Protein AF-A0A7Y7Z0Y3-F1 (afdb_monomer_lite)

Secondary structure (DSSP, 8-state):
-HHHHHHHHHHHHHHS---HHHHHHHHHHHHSHHHHHHHHHHHSS-HHHHHHHHHHHHHHHTT-SEE-TT--BGGGTB-HHHHHHHHHHHEEEHHHHHHHHHHH---STTGGG---GGGT--EEESSSSSTT-EE-S-HHHHHHHHTGGGHHHHTTSTTHHHHHHHHHHHHHHHHHHHH--S--SEEEE---EEETTEEE---SEEEE-SSEEEEEEEE-----HHHHT-S-HHHHHHHHHHHHHHHHHHHHHHHHHHTT-SSS--TT-EEEEEEEESS------HHHHHHHHHHHHHHHHHTT--TTHHHHS--EEEEHHHHHHHHHHHHHH-HHHHHHHHHHSS--SS-HHHHHHHH-HHHHHH--S-TTHHHHHTTSS---TT-S-----

Radius of gyration: 22.55 Å; chains: 1; bounding box: 62×58×58 Å

Structure (mmCIF, N/CA/C/O backbone):
data_AF-A0A7Y7Z0Y3-F1
#
_entry.id   AF-A0A7Y7Z0Y3-F1
#
loop_
_atom_site.group_PDB
_atom_site.id
_atom_site.type_symbol
_atom_site.label_atom_id
_atom_site.label_alt_id
_atom_site.label_comp_id
_atom_site.label_asym_id
_atom_site.label_entity_id
_atom_site.label_seq_id
_atom_site.pdbx_PDB_ins_code
_atom_site.Cartn_x
_atom_site.Cartn_y
_atom_site.Cartn_z
_atom_site.occupancy
_atom_site.B_iso_or_equiv
_atom_site.auth_seq_id
_atom_site.auth_comp_id
_atom_site.auth_asym_id
_atom_site.auth_atom_id
_atom_site.pdbx_PDB_model_num
ATOM 1 N N . MET A 1 1 ? 10.101 25.264 8.191 1.00 49.19 1 MET A N 1
ATOM 2 C CA . MET A 1 1 ? 9.649 23.889 8.498 1.00 49.19 1 MET A CA 1
ATOM 3 C C . MET A 1 1 ? 9.077 23.193 7.267 1.00 49.19 1 MET A C 1
ATOM 5 O O . MET A 1 1 ? 9.649 22.177 6.910 1.00 49.19 1 MET A O 1
ATOM 9 N N . ARG A 1 2 ? 8.112 23.772 6.531 1.00 53.84 2 ARG A N 1
ATOM 10 C CA . ARG A 1 2 ? 7.613 23.221 5.246 1.00 53.84 2 ARG A CA 1
ATOM 11 C C . ARG A 1 2 ? 8.692 22.740 4.263 1.00 53.84 2 ARG A C 1
ATOM 13 O O . ARG A 1 2 ? 8.633 21.600 3.818 1.00 53.84 2 ARG A O 1
ATOM 20 N N . GLU A 1 3 ? 9.710 23.557 3.980 1.00 58.25 3 GLU A N 1
ATOM 21 C CA . GLU A 1 3 ? 10.810 23.158 3.078 1.00 58.25 3 GLU A CA 1
ATOM 22 C C . GLU A 1 3 ? 11.651 21.990 3.623 1.00 58.25 3 GLU A C 1
ATOM 24 O O . GLU A 1 3 ? 12.119 21.160 2.853 1.00 58.25 3 GLU A O 1
ATOM 29 N N . MET A 1 4 ? 11.779 21.848 4.947 1.00 57.38 4 MET A N 1
ATOM 30 C CA . MET A 1 4 ? 12.458 20.695 5.555 1.00 57.38 4 MET A CA 1
ATOM 31 C C . MET A 1 4 ? 11.646 19.410 5.375 1.00 57.38 4 MET A C 1
ATOM 33 O O . MET A 1 4 ? 12.225 18.384 5.031 1.00 57.38 4 MET A O 1
ATOM 37 N N . SER A 1 5 ? 10.319 19.460 5.537 1.00 59.44 5 SER A N 1
ATOM 38 C CA . SER A 1 5 ? 9.431 18.314 5.277 1.00 59.44 5 SER A CA 1
ATOM 39 C C . SER A 1 5 ? 9.454 17.899 3.800 1.00 59.44 5 SER A C 1
ATOM 41 O O . SER A 1 5 ? 9.433 16.708 3.487 1.00 59.44 5 SER A O 1
ATOM 43 N N . ARG A 1 6 ? 9.574 18.865 2.878 1.00 61.16 6 ARG A N 1
ATOM 44 C CA . ARG A 1 6 ? 9.709 18.624 1.429 1.00 61.16 6 ARG A CA 1
ATOM 45 C C . ARG A 1 6 ? 11.063 18.024 1.055 1.00 61.16 6 ARG A C 1
ATOM 47 O O . ARG A 1 6 ? 11.107 16.990 0.394 1.00 61.16 6 ARG A O 1
ATOM 54 N N . ILE A 1 7 ? 12.164 18.608 1.532 1.00 62.16 7 ILE A N 1
ATOM 55 C CA . ILE A 1 7 ? 13.518 18.064 1.334 1.00 62.16 7 ILE A CA 1
ATOM 56 C C . ILE A 1 7 ? 13.618 16.667 1.947 1.00 62.16 7 ILE A C 1
ATOM 58 O O . ILE A 1 7 ? 14.189 15.768 1.335 1.00 62.16 7 ILE A O 1
ATOM 62 N N . TYR A 1 8 ? 13.021 16.441 3.118 1.00 60.81 8 TYR A N 1
ATOM 63 C CA . TYR A 1 8 ? 12.932 15.108 3.703 1.00 60.81 8 TYR A CA 1
ATOM 64 C C . TYR A 1 8 ? 12.104 14.158 2.828 1.00 60.81 8 TYR A C 1
ATOM 66 O O . TYR A 1 8 ? 12.523 13.029 2.617 1.00 60.81 8 TYR A O 1
ATOM 74 N N . SER A 1 9 ? 10.990 14.595 2.236 1.00 58.50 9 SER A N 1
ATOM 75 C CA . SER A 1 9 ? 10.203 13.785 1.284 1.00 58.50 9 SER A CA 1
ATOM 76 C C . SER A 1 9 ? 10.975 13.445 0.001 1.00 58.50 9 SER A C 1
ATOM 78 O O . SER A 1 9 ? 10.805 12.372 -0.573 1.00 58.50 9 SER A O 1
ATOM 80 N N . GLN A 1 10 ? 11.869 14.329 -0.450 1.00 58.81 10 GLN A N 1
ATOM 81 C CA . GLN A 1 10 ? 12.800 14.030 -1.540 1.00 58.81 10 GLN A CA 1
ATOM 82 C C . GLN A 1 10 ? 13.855 13.027 -1.091 1.00 58.81 10 GLN A C 1
ATOM 84 O O . GLN A 1 10 ? 14.024 11.996 -1.732 1.00 58.81 10 GLN A O 1
ATOM 89 N N . GLN A 1 11 ? 14.538 13.295 0.021 1.00 56.16 11 GLN A N 1
ATOM 90 C CA . GLN A 1 11 ? 15.651 12.481 0.504 1.00 56.16 11 GLN A CA 1
ATOM 91 C C . GLN A 1 11 ? 15.227 11.124 1.066 1.00 56.16 11 GLN A C 1
ATOM 93 O O . GLN A 1 11 ? 15.997 10.179 0.953 1.00 56.16 11 GLN A O 1
ATOM 98 N N . SER A 1 12 ? 14.033 11.002 1.647 1.00 55.00 12 SER A N 1
ATOM 99 C CA . SER A 1 12 ? 13.499 9.749 2.198 1.00 55.00 12 SER A CA 1
ATOM 100 C C . SER A 1 12 ? 13.451 8.671 1.127 1.00 55.00 12 SER A C 1
ATOM 102 O O . SER A 1 12 ? 13.980 7.601 1.374 1.00 55.00 12 SER A O 1
ATOM 104 N N . THR A 1 13 ? 13.013 8.995 -0.096 1.00 55.34 13 THR A N 1
ATOM 105 C CA . THR A 1 13 ? 13.029 8.052 -1.235 1.00 55.34 13 THR A CA 1
ATOM 106 C C . THR A 1 13 ? 14.420 7.533 -1.627 1.00 55.34 13 THR A C 1
ATOM 108 O O . THR A 1 13 ? 14.521 6.525 -2.329 1.00 55.34 13 THR A O 1
ATOM 111 N N . TRP A 1 14 ? 15.490 8.214 -1.195 1.00 51.91 14 TRP A N 1
ATOM 112 C CA . TRP A 1 14 ? 16.884 7.787 -1.370 1.00 51.91 14 TRP A CA 1
ATOM 113 C C . TRP A 1 14 ? 17.486 7.167 -0.097 1.00 51.91 14 TRP A C 1
ATOM 115 O O . TRP A 1 14 ? 18.466 6.433 -0.200 1.00 51.91 14 TRP A O 1
ATOM 125 N N . LYS A 1 15 ? 16.938 7.479 1.090 1.00 43.59 15 LYS A N 1
ATOM 126 C CA . LYS A 1 15 ? 17.397 7.008 2.412 1.00 43.59 15 LYS A CA 1
ATOM 127 C C . LYS A 1 15 ? 16.749 5.696 2.838 1.00 43.59 15 LYS A C 1
ATOM 129 O O . LYS A 1 15 ? 17.417 4.903 3.496 1.00 43.59 15 LYS A O 1
ATOM 134 N N . THR A 1 16 ? 15.498 5.448 2.454 1.00 47.53 16 THR A N 1
ATOM 135 C CA . THR A 1 16 ? 14.947 4.094 2.413 1.00 47.53 16 THR A CA 1
ATOM 136 C C . THR A 1 16 ? 15.649 3.403 1.257 1.00 47.53 16 THR A C 1
ATOM 138 O O . THR A 1 16 ? 15.208 3.419 0.107 1.00 47.53 16 THR A O 1
ATOM 141 N N . GLY A 1 17 ? 16.858 2.899 1.530 1.00 44.84 17 GLY A N 1
ATOM 142 C CA . GLY A 1 17 ? 17.524 1.981 0.620 1.00 44.84 17 GLY A CA 1
ATOM 143 C C . GLY A 1 17 ? 16.473 0.968 0.199 1.00 44.84 17 GLY A C 1
ATOM 144 O O . GLY A 1 17 ? 15.817 0.415 1.071 1.00 44.84 17 GLY A O 1
ATOM 145 N N . LYS A 1 18 ? 16.238 0.853 -1.114 1.00 56.81 18 LYS A N 1
ATOM 146 C CA . LYS A 1 18 ? 15.233 -0.031 -1.719 1.00 56.81 18 LYS A CA 1
ATOM 147 C C . LYS A 1 18 ? 15.610 -1.455 -1.362 1.00 56.81 18 LYS A C 1
ATOM 149 O O . LYS A 1 18 ? 16.364 -2.120 -2.072 1.00 56.81 18 LYS A O 1
ATOM 154 N N . ASP A 1 19 ? 15.172 -1.809 -0.175 1.00 68.69 19 ASP A N 1
ATOM 155 C CA . ASP A 1 19 ? 15.497 -2.994 0.559 1.00 68.69 19 ASP A CA 1
ATOM 156 C C . ASP A 1 19 ? 14.808 -4.172 -0.107 1.00 68.69 19 ASP A C 1
ATOM 158 O O . ASP A 1 19 ? 13.862 -4.062 -0.896 1.00 68.69 19 ASP A O 1
ATOM 162 N N . LEU A 1 20 ? 15.341 -5.344 0.190 1.00 78.12 20 LEU A N 1
ATOM 163 C CA . LEU A 1 20 ? 14.738 -6.601 -0.208 1.00 78.12 20 LEU A CA 1
ATOM 164 C C . LEU A 1 20 ? 13.254 -6.645 0.212 1.00 78.12 20 LEU A C 1
ATOM 166 O O . LEU A 1 20 ? 12.432 -7.160 -0.539 1.00 78.12 20 LEU A O 1
ATOM 170 N N . GLN A 1 21 ? 12.894 -6.006 1.326 1.00 83.12 21 GLN A N 1
ATOM 171 C CA . GLN A 1 21 ? 11.520 -5.867 1.808 1.00 83.12 21 GLN A CA 1
ATOM 172 C C . GLN A 1 21 ? 10.599 -5.159 0.803 1.00 83.12 21 GLN A C 1
ATOM 174 O O . GLN A 1 21 ? 9.541 -5.692 0.484 1.00 83.12 21 GLN A O 1
ATOM 179 N N . THR A 1 22 ? 11.006 -4.037 0.205 1.00 84.69 22 THR A N 1
ATOM 180 C CA . THR A 1 22 ? 10.215 -3.350 -0.831 1.00 84.69 22 THR A CA 1
ATOM 181 C C . THR A 1 22 ? 9.994 -4.244 -2.054 1.00 84.69 22 THR A C 1
ATOM 183 O O . THR A 1 22 ? 8.881 -4.325 -2.582 1.00 84.69 22 THR A O 1
ATOM 186 N N . LEU A 1 23 ? 11.043 -4.934 -2.520 1.00 86.88 23 LEU A N 1
ATOM 187 C CA . LEU A 1 23 ? 10.929 -5.875 -3.641 1.00 86.88 23 LEU A CA 1
ATOM 188 C C . LEU A 1 23 ? 9.946 -7.000 -3.311 1.00 86.88 23 LEU A C 1
ATOM 190 O O . LEU A 1 23 ? 9.072 -7.312 -4.117 1.00 86.88 23 LEU A O 1
ATOM 194 N N . ALA A 1 24 ? 10.076 -7.572 -2.118 1.00 90.44 24 ALA A N 1
ATOM 195 C CA . ALA A 1 24 ? 9.259 -8.674 -1.645 1.00 90.44 24 ALA A CA 1
ATOM 196 C C . ALA A 1 24 ? 7.790 -8.262 -1.463 1.00 90.44 24 ALA A C 1
ATOM 198 O O . ALA A 1 24 ? 6.890 -8.970 -1.907 1.00 90.44 24 ALA A O 1
ATOM 199 N N . ARG A 1 25 ? 7.541 -7.066 -0.919 1.00 91.88 25 ARG A N 1
ATOM 200 C CA . ARG A 1 25 ? 6.206 -6.472 -0.788 1.00 91.88 25 ARG A CA 1
ATOM 201 C C . ARG A 1 25 ? 5.505 -6.379 -2.134 1.00 91.88 25 ARG A C 1
ATOM 203 O O . ARG A 1 25 ? 4.402 -6.892 -2.301 1.00 91.88 25 ARG A O 1
ATOM 210 N N . TYR A 1 26 ? 6.142 -5.741 -3.117 1.00 92.62 26 TYR A N 1
ATOM 211 C CA . TYR A 1 26 ? 5.532 -5.602 -4.440 1.00 92.62 26 TYR A CA 1
ATOM 212 C C . TYR A 1 26 ? 5.436 -6.938 -5.174 1.00 92.62 26 TYR A C 1
ATOM 214 O O . TYR A 1 26 ? 4.479 -7.136 -5.920 1.00 92.62 26 TYR A O 1
ATOM 222 N N . LEU A 1 27 ? 6.365 -7.867 -4.941 1.00 93.62 27 LEU A N 1
ATOM 223 C CA . LEU A 1 27 ? 6.234 -9.233 -5.432 1.00 93.62 27 LEU A CA 1
ATOM 224 C C . LEU A 1 27 ? 4.957 -9.887 -4.895 1.00 93.62 27 LEU A C 1
ATOM 226 O O . LEU A 1 27 ? 4.172 -10.384 -5.699 1.00 93.62 27 LEU A O 1
ATOM 230 N N . ARG A 1 28 ? 4.716 -9.836 -3.581 1.00 94.38 28 ARG A N 1
ATOM 231 C CA . ARG A 1 28 ? 3.522 -10.407 -2.944 1.00 94.38 28 ARG A CA 1
ATOM 232 C C . ARG A 1 28 ? 2.240 -9.732 -3.443 1.00 94.38 28 ARG A C 1
ATOM 234 O O . ARG A 1 28 ? 1.346 -10.423 -3.921 1.00 94.38 28 ARG A O 1
ATOM 241 N N . ILE A 1 29 ? 2.188 -8.395 -3.453 1.00 95.50 29 ILE A N 1
ATOM 242 C CA . ILE A 1 29 ? 1.022 -7.626 -3.935 1.00 95.50 29 ILE A CA 1
ATOM 243 C C . ILE A 1 29 ? 0.681 -7.992 -5.387 1.00 95.50 29 ILE A C 1
ATOM 245 O O . ILE A 1 29 ? -0.444 -8.387 -5.675 1.00 95.50 29 ILE A O 1
ATOM 249 N N . TYR A 1 30 ? 1.641 -7.913 -6.315 1.00 95.25 30 TYR A N 1
ATOM 250 C CA . TYR A 1 30 ? 1.395 -8.227 -7.731 1.00 95.25 30 TYR A CA 1
ATOM 251 C C . TYR A 1 30 ? 1.251 -9.727 -8.027 1.00 95.25 30 TYR A C 1
ATOM 253 O O . TYR A 1 30 ? 0.936 -10.094 -9.162 1.00 95.25 30 TYR A O 1
ATOM 261 N N . SER A 1 31 ? 1.489 -10.594 -7.040 1.00 94.75 31 SER A N 1
ATOM 262 C CA . SER A 1 31 ? 1.205 -12.028 -7.146 1.00 94.75 31 SER A CA 1
ATOM 263 C C . SER A 1 31 ? -0.245 -12.370 -6.805 1.00 94.75 31 SER A C 1
ATOM 265 O O . SER A 1 31 ? -0.671 -13.468 -7.154 1.00 94.75 31 SER A O 1
ATOM 267 N N . TYR A 1 32 ? -1.009 -11.448 -6.202 1.00 96.12 32 TYR A N 1
ATOM 268 C CA . TYR A 1 32 ? -2.442 -11.629 -5.952 1.00 96.12 32 TYR A CA 1
ATOM 269 C C . TYR A 1 32 ? -3.187 -11.949 -7.263 1.00 96.12 32 TYR A C 1
ATOM 271 O O . TYR A 1 32 ? -2.975 -11.227 -8.243 1.00 96.12 32 TYR A O 1
ATOM 279 N N . PRO A 1 33 ? -4.049 -12.985 -7.318 1.00 96.06 33 PRO A N 1
ATOM 280 C CA . PRO A 1 33 ? -4.466 -13.591 -8.587 1.00 96.06 33 PRO A CA 1
ATOM 281 C C . PRO A 1 33 ? -5.118 -12.601 -9.553 1.00 96.06 33 PRO A C 1
ATOM 283 O O . PRO A 1 33 ? -4.701 -12.488 -10.708 1.00 96.06 33 PRO A O 1
ATOM 286 N N . ASP A 1 34 ? -6.066 -11.803 -9.068 1.00 95.81 34 ASP A N 1
ATOM 287 C CA . ASP A 1 34 ? -6.787 -10.852 -9.916 1.00 95.81 34 ASP A CA 1
ATOM 288 C C . ASP A 1 34 ? -5.872 -9.743 -10.452 1.00 95.81 34 ASP A C 1
ATOM 290 O O . ASP A 1 34 ? -5.969 -9.331 -11.611 1.00 95.81 34 ASP A O 1
ATOM 294 N N . LEU A 1 35 ? -4.945 -9.256 -9.622 1.00 95.56 35 LEU A N 1
ATOM 295 C CA . LEU A 1 35 ? -3.995 -8.222 -10.026 1.00 95.56 35 LEU A CA 1
ATOM 296 C C . LEU A 1 35 ? -2.917 -8.790 -10.959 1.00 95.56 35 LEU A C 1
ATOM 298 O O . LEU A 1 35 ? -2.493 -8.122 -11.907 1.00 95.56 35 LEU A O 1
ATOM 302 N N . HIS A 1 36 ? -2.509 -10.035 -10.728 1.00 95.62 36 HIS A N 1
ATOM 303 C CA . HIS A 1 36 ? -1.598 -10.772 -11.585 1.00 95.62 36 HIS A CA 1
ATOM 304 C C . HIS A 1 36 ? -2.170 -10.931 -12.996 1.00 95.62 36 HIS A C 1
ATOM 306 O O . HIS A 1 36 ? -1.468 -10.684 -13.978 1.00 95.62 36 HIS A O 1
ATOM 312 N N . GLU A 1 37 ? -3.454 -11.272 -13.123 1.00 95.88 37 GLU A N 1
ATOM 313 C CA . GLU A 1 37 ? -4.115 -11.334 -14.425 1.00 95.88 37 GLU A CA 1
ATOM 314 C C . GLU A 1 37 ? -4.125 -9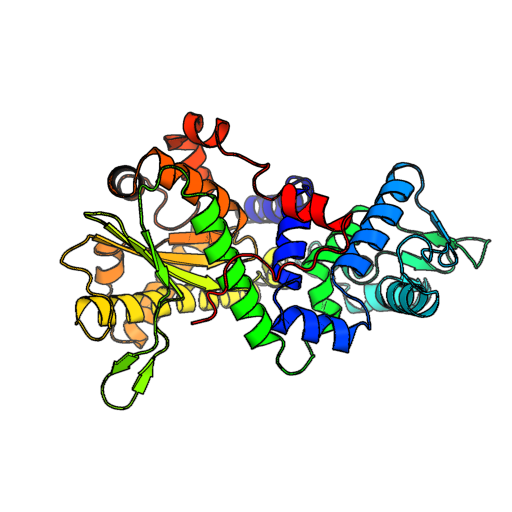.983 -15.142 1.00 95.88 37 GLU A C 1
ATOM 316 O O . GLU A 1 37 ? -3.906 -9.920 -16.355 1.00 95.88 37 GLU A O 1
ATOM 321 N N . VAL A 1 38 ? -4.383 -8.896 -14.409 1.00 95.50 38 VAL A N 1
ATOM 322 C CA . VAL A 1 38 ? -4.331 -7.532 -14.953 1.00 95.50 38 VAL A CA 1
ATOM 323 C C . VAL A 1 38 ? -2.929 -7.228 -15.490 1.00 95.50 38 VAL A C 1
ATOM 325 O O . VAL A 1 38 ? -2.796 -6.741 -16.617 1.00 95.50 38 VAL A O 1
ATOM 328 N N . LEU A 1 39 ? -1.882 -7.570 -14.733 1.00 94.88 39 LEU A N 1
ATOM 329 C CA . LEU A 1 39 ? -0.490 -7.390 -15.146 1.00 94.88 39 LEU A CA 1
ATOM 330 C C . LEU A 1 39 ? -0.142 -8.229 -16.384 1.00 94.88 39 LEU A C 1
ATOM 332 O O . LEU A 1 39 ? 0.437 -7.698 -17.336 1.00 94.88 39 LEU A O 1
ATOM 336 N N . LEU A 1 40 ? -0.529 -9.508 -16.409 1.00 94.62 40 LEU A N 1
ATOM 337 C CA . LEU A 1 40 ? -0.310 -10.402 -17.547 1.00 94.62 40 LEU A CA 1
ATOM 338 C C . LEU A 1 40 ? -0.986 -9.878 -18.814 1.00 94.62 40 LEU A C 1
ATOM 340 O O . LEU A 1 40 ? -0.349 -9.822 -19.864 1.00 94.62 40 LEU A O 1
ATOM 344 N N . LYS A 1 41 ? -2.250 -9.450 -18.720 1.00 94.44 41 LYS A N 1
ATOM 345 C CA . LYS A 1 41 ? -3.004 -8.888 -19.853 1.00 94.44 41 LYS A CA 1
ATOM 346 C C . LYS A 1 41 ? -2.336 -7.626 -20.406 1.00 94.44 41 LYS A C 1
ATOM 348 O O . LYS A 1 41 ? -2.317 -7.432 -21.617 1.00 94.44 41 LYS A O 1
ATOM 353 N N . ALA A 1 42 ? -1.776 -6.785 -19.536 1.00 93.31 42 ALA A N 1
ATOM 354 C CA . ALA A 1 42 ? -1.142 -5.528 -19.930 1.00 93.31 42 ALA A CA 1
ATOM 355 C C . ALA A 1 42 ? 0.253 -5.709 -20.545 1.00 93.31 42 ALA A C 1
ATOM 357 O O . ALA A 1 42 ? 0.636 -4.986 -21.463 1.00 93.31 42 ALA A O 1
ATOM 358 N N . THR A 1 43 ? 1.036 -6.649 -20.015 1.00 93.56 43 THR A N 1
ATOM 359 C CA . THR A 1 43 ? 2.483 -6.719 -20.280 1.00 93.56 43 THR A CA 1
ATOM 360 C C . THR A 1 43 ? 2.922 -7.987 -21.014 1.00 93.56 43 THR A C 1
ATOM 362 O O . THR A 1 43 ? 4.018 -8.019 -21.585 1.00 93.56 43 THR A O 1
ATOM 365 N N . GLY A 1 44 ? 2.089 -9.031 -21.002 1.00 93.25 44 GLY A N 1
ATOM 366 C CA . GLY A 1 44 ? 2.440 -10.386 -21.432 1.00 93.25 44 GLY A CA 1
ATOM 367 C C . GLY A 1 44 ? 3.408 -11.100 -20.483 1.00 93.25 44 GLY A C 1
ATOM 368 O O . GLY A 1 44 ? 4.012 -12.097 -20.869 1.00 93.25 44 GLY A O 1
ATOM 369 N N . MET A 1 45 ? 3.620 -10.575 -19.273 1.00 94.12 45 MET A N 1
ATOM 370 C CA . MET A 1 45 ? 4.646 -11.040 -18.341 1.00 94.12 45 MET A CA 1
ATOM 371 C C . MET A 1 45 ? 4.115 -11.087 -16.907 1.00 94.12 45 MET A C 1
ATOM 373 O O . MET A 1 45 ? 3.370 -10.210 -16.477 1.00 94.12 45 MET A O 1
ATOM 377 N N . SER A 1 46 ? 4.527 -12.107 -16.153 1.00 93.69 46 SER A N 1
ATOM 378 C CA . SER A 1 46 ? 4.252 -12.199 -14.720 1.00 93.69 46 SER A CA 1
ATOM 379 C C . SER A 1 46 ? 5.092 -11.186 -13.939 1.00 93.69 46 SER A C 1
ATOM 381 O O . SER A 1 46 ? 6.096 -10.662 -14.438 1.00 93.69 46 SER A O 1
ATOM 383 N N . ILE A 1 47 ? 4.740 -10.953 -12.674 1.00 93.25 47 ILE A N 1
ATOM 384 C CA . ILE A 1 47 ? 5.599 -10.197 -11.754 1.00 93.25 47 ILE A CA 1
ATOM 385 C C . ILE A 1 47 ? 6.976 -10.858 -11.589 1.00 93.25 47 ILE A C 1
ATOM 387 O O . ILE A 1 47 ? 7.986 -10.156 -11.605 1.00 93.25 47 ILE A O 1
ATOM 391 N N . LYS A 1 48 ? 7.042 -12.200 -11.540 1.00 91.62 48 LYS A N 1
ATOM 392 C CA . LYS A 1 48 ? 8.312 -12.942 -11.460 1.00 91.62 48 LYS A CA 1
ATOM 393 C C . LYS A 1 48 ? 9.226 -12.602 -12.642 1.00 91.62 48 LYS A C 1
ATOM 395 O O . LYS A 1 48 ? 10.395 -12.294 -12.427 1.00 91.62 48 LYS A O 1
ATOM 400 N N . HIS A 1 49 ? 8.700 -12.552 -13.872 1.00 93.19 49 HIS A N 1
ATOM 401 C CA . HIS A 1 49 ? 9.497 -12.171 -15.046 1.00 93.19 49 HIS A CA 1
ATOM 402 C C . HIS A 1 49 ? 10.052 -10.739 -14.938 1.00 93.19 49 HIS A C 1
ATOM 404 O O . HIS A 1 49 ? 11.227 -10.517 -15.232 1.00 93.19 49 HIS A O 1
ATOM 410 N N . HIS A 1 50 ? 9.239 -9.772 -14.493 1.00 93.81 50 HIS A N 1
ATOM 411 C CA . HIS A 1 50 ? 9.691 -8.385 -14.312 1.00 93.81 50 HIS A CA 1
ATOM 412 C C . HIS A 1 50 ? 10.781 -8.273 -13.241 1.00 93.81 50 HIS A C 1
ATOM 414 O O . HIS A 1 50 ? 11.801 -7.622 -13.473 1.00 93.81 50 HIS A O 1
ATOM 420 N N . MET A 1 51 ? 10.585 -8.932 -12.096 1.00 91.38 51 MET A N 1
ATOM 421 C CA . MET A 1 51 ? 11.536 -8.929 -10.985 1.00 91.38 51 MET A CA 1
ATOM 422 C C . MET A 1 51 ? 12.854 -9.608 -11.365 1.00 91.38 51 MET A C 1
ATOM 424 O O . MET A 1 51 ? 13.913 -9.040 -11.114 1.00 91.38 51 MET A O 1
ATOM 428 N N . LEU A 1 52 ? 12.815 -10.770 -12.030 1.00 91.06 52 LEU A N 1
ATOM 429 C CA . LEU A 1 52 ? 14.017 -11.491 -12.467 1.00 91.06 52 LEU A CA 1
ATOM 430 C C . LEU A 1 52 ? 14.841 -10.672 -13.465 1.00 91.06 52 LEU A C 1
ATOM 432 O O . LEU A 1 52 ? 16.039 -10.480 -13.253 1.00 91.06 52 LEU A O 1
ATOM 436 N N . MET A 1 53 ? 14.210 -10.139 -14.520 1.00 92.19 53 MET A N 1
ATOM 437 C CA . MET A 1 53 ? 14.912 -9.285 -15.485 1.00 92.19 53 MET A CA 1
ATOM 438 C C . MET A 1 53 ? 15.471 -8.037 -14.811 1.00 92.19 53 MET A C 1
ATOM 440 O O . MET A 1 53 ? 16.652 -7.728 -14.954 1.00 92.19 53 MET A O 1
ATOM 444 N N . GLY A 1 54 ? 14.635 -7.319 -14.063 1.00 91.44 54 GLY A N 1
ATOM 445 C CA . GLY A 1 54 ? 15.026 -6.068 -13.436 1.00 91.44 54 GLY A CA 1
ATOM 446 C C . GLY A 1 54 ? 16.135 -6.238 -12.401 1.00 91.44 54 GLY A C 1
ATOM 447 O O . GLY A 1 54 ? 17.070 -5.440 -12.393 1.00 91.44 54 GLY A O 1
ATOM 448 N N . ALA A 1 55 ? 16.091 -7.290 -11.580 1.00 87.50 55 ALA A N 1
ATOM 449 C CA . ALA A 1 55 ? 17.135 -7.593 -10.604 1.00 87.50 55 ALA A CA 1
ATOM 450 C C . ALA A 1 55 ? 18.451 -8.006 -11.281 1.00 87.50 55 ALA A C 1
ATOM 452 O O . ALA A 1 55 ? 19.505 -7.489 -10.916 1.00 87.50 55 ALA A O 1
ATOM 453 N N . ALA A 1 56 ? 18.404 -8.867 -12.304 1.00 89.62 56 ALA A N 1
ATOM 454 C CA . ALA A 1 56 ? 19.595 -9.276 -13.051 1.00 89.62 56 ALA A CA 1
ATOM 455 C C . ALA A 1 56 ? 20.264 -8.088 -13.764 1.00 89.62 56 ALA A C 1
ATOM 457 O O . ALA A 1 56 ? 21.484 -7.916 -13.694 1.00 89.62 56 ALA A O 1
ATOM 458 N N . ILE A 1 57 ? 19.465 -7.228 -14.403 1.00 93.50 57 ILE A N 1
ATOM 459 C CA . ILE A 1 57 ? 19.962 -6.012 -15.051 1.00 93.50 57 ILE A CA 1
ATOM 460 C C . ILE A 1 57 ? 20.508 -5.038 -14.002 1.00 93.50 57 ILE A C 1
ATOM 462 O O . ILE A 1 57 ? 21.602 -4.513 -14.182 1.00 93.50 57 ILE A O 1
ATOM 466 N N . THR A 1 58 ? 19.809 -4.828 -12.883 1.00 88.94 58 THR A N 1
ATOM 467 C CA . THR A 1 58 ? 20.296 -3.952 -11.804 1.00 88.94 58 THR A CA 1
ATOM 468 C C . THR A 1 58 ? 21.618 -4.455 -11.228 1.00 88.94 58 THR A C 1
ATOM 470 O O . THR A 1 58 ? 22.519 -3.653 -11.006 1.00 88.94 58 THR A O 1
ATOM 473 N N . GLY A 1 59 ? 21.775 -5.770 -11.048 1.00 87.94 59 GLY A N 1
ATOM 474 C CA . GLY A 1 59 ? 23.028 -6.380 -10.605 1.00 87.94 59 GLY A CA 1
ATOM 475 C C . GLY A 1 59 ? 24.192 -6.085 -11.554 1.00 87.94 59 GLY A C 1
ATOM 476 O O . GLY A 1 59 ? 25.271 -5.715 -11.099 1.00 87.94 59 GLY A O 1
ATOM 477 N N . HIS A 1 60 ? 23.964 -6.152 -12.872 1.00 91.19 60 HIS A N 1
ATOM 478 C CA . HIS A 1 60 ? 24.948 -5.686 -13.857 1.00 91.19 60 HIS A CA 1
ATOM 479 C C . HIS A 1 60 ? 25.229 -4.184 -13.713 1.00 91.19 60 HIS A C 1
ATOM 481 O O . HIS A 1 60 ? 26.383 -3.755 -13.782 1.00 91.19 60 HIS A O 1
ATOM 487 N N . LEU A 1 61 ? 24.180 -3.387 -13.482 1.00 90.69 61 LEU A N 1
ATOM 488 C CA . LEU A 1 61 ? 24.287 -1.935 -13.404 1.00 90.69 61 LEU A CA 1
ATOM 489 C C . LEU A 1 61 ? 25.060 -1.418 -12.173 1.00 90.69 61 LEU A C 1
ATOM 491 O O . LEU A 1 61 ? 25.414 -0.243 -12.112 1.00 90.69 61 LEU A O 1
ATOM 495 N N . LEU A 1 62 ? 25.363 -2.283 -11.199 1.00 85.25 62 LEU A N 1
ATOM 496 C CA . LEU A 1 62 ? 26.255 -1.942 -10.086 1.00 85.25 62 LEU A CA 1
ATOM 497 C C . LEU A 1 62 ? 27.717 -1.769 -10.534 1.00 85.25 62 LEU A C 1
ATOM 499 O O . LEU A 1 62 ? 28.470 -1.059 -9.874 1.00 85.25 62 LEU A O 1
ATOM 503 N N . GLY A 1 63 ? 28.119 -2.402 -11.643 1.00 86.69 63 GLY A N 1
ATOM 504 C CA . GLY A 1 63 ? 29.474 -2.307 -12.205 1.00 86.69 63 GLY A CA 1
ATOM 505 C C . GLY A 1 63 ? 29.560 -1.588 -13.556 1.00 86.69 63 GLY A C 1
ATOM 506 O O . GLY A 1 63 ? 30.655 -1.405 -14.082 1.00 86.69 63 GLY A O 1
ATOM 507 N N . SER A 1 64 ? 28.426 -1.200 -14.141 1.00 88.88 64 SER A N 1
ATOM 508 C CA . SER A 1 64 ? 28.321 -0.626 -15.487 1.00 88.88 64 SER A CA 1
ATOM 509 C C . SER A 1 64 ? 27.085 0.269 -15.584 1.00 88.88 64 SER A C 1
ATOM 511 O O . SER A 1 64 ? 26.086 0.006 -14.941 1.00 88.88 64 SER A O 1
ATOM 513 N N . TYR A 1 65 ? 27.090 1.313 -16.408 1.00 87.06 65 TYR A N 1
ATOM 514 C CA . TYR A 1 65 ? 25.894 2.144 -16.639 1.00 87.06 65 TYR A CA 1
ATOM 515 C C . TYR A 1 65 ? 25.225 1.873 -17.993 1.00 87.06 65 TYR A C 1
ATOM 517 O O . TYR A 1 65 ? 24.254 2.539 -18.358 1.00 87.06 65 TYR A O 1
ATOM 525 N N . TRP A 1 66 ? 25.737 0.905 -18.754 1.00 91.25 66 TRP A N 1
ATOM 526 C CA . TRP A 1 66 ? 25.175 0.470 -20.028 1.00 91.25 66 TRP A CA 1
ATOM 527 C C . TRP A 1 66 ? 24.771 -1.002 -19.970 1.00 91.25 66 TRP A C 1
ATOM 529 O O . TRP A 1 66 ? 25.323 -1.780 -19.196 1.00 91.25 66 TRP A O 1
ATOM 539 N N . TYR A 1 67 ? 23.815 -1.392 -20.804 1.00 94.19 67 TYR A N 1
ATOM 540 C CA . TYR A 1 67 ? 23.334 -2.765 -20.909 1.00 94.19 67 TYR A CA 1
ATOM 541 C C . TYR A 1 67 ? 22.878 -3.049 -22.340 1.00 94.19 67 TYR A C 1
ATOM 543 O O . TYR A 1 67 ? 22.322 -2.160 -22.989 1.00 94.19 67 TYR A O 1
ATOM 551 N N . SER A 1 68 ? 23.080 -4.272 -22.835 1.00 94.38 68 SER A N 1
ATOM 552 C CA . SER A 1 68 ? 22.585 -4.652 -24.160 1.00 94.38 68 SER A CA 1
ATOM 553 C C . SER A 1 68 ? 21.137 -5.144 -24.089 1.00 94.38 68 SER A C 1
ATOM 555 O O . SER A 1 68 ? 20.883 -6.172 -23.457 1.00 94.38 68 SER A O 1
ATOM 557 N N . PRO A 1 69 ? 20.174 -4.502 -24.782 1.00 92.94 69 PRO A N 1
ATOM 558 C CA . PRO A 1 69 ? 18.800 -4.991 -24.832 1.00 92.94 69 PRO A CA 1
ATOM 559 C C . PRO A 1 69 ? 18.637 -6.364 -25.493 1.00 92.94 69 PRO A C 1
ATOM 561 O O . PRO A 1 69 ? 17.574 -6.964 -25.380 1.00 92.94 69 PRO A O 1
ATOM 564 N N . LEU A 1 70 ? 19.679 -6.861 -26.168 1.00 93.25 70 LEU A N 1
ATOM 565 C CA . LEU A 1 70 ? 19.693 -8.151 -26.857 1.00 93.25 70 LEU A CA 1
ATOM 566 C C . LEU A 1 70 ? 20.128 -9.319 -25.960 1.00 93.25 70 LEU A C 1
ATOM 568 O O . LEU A 1 70 ? 20.074 -10.465 -26.402 1.00 93.25 70 LEU A O 1
ATOM 572 N N . GLN A 1 71 ? 20.537 -9.062 -24.712 1.00 93.69 71 GLN A N 1
ATOM 573 C CA . GLN A 1 71 ? 20.907 -10.123 -23.775 1.00 93.69 71 GLN A CA 1
ATOM 574 C C . GLN A 1 71 ? 19.752 -11.127 -23.620 1.00 93.69 71 GLN A C 1
ATOM 576 O O . GLN A 1 71 ? 18.615 -10.741 -23.345 1.00 93.69 71 GLN A O 1
ATOM 581 N N . SER A 1 72 ? 20.035 -12.417 -23.822 1.00 92.06 72 SER A N 1
ATOM 582 C CA . SER A 1 72 ? 19.034 -13.477 -23.661 1.00 92.06 72 SER A CA 1
ATOM 583 C C . SER A 1 72 ? 18.775 -13.767 -22.182 1.00 92.06 72 SER A C 1
ATOM 585 O O . SER A 1 72 ? 19.710 -13.791 -21.375 1.00 92.06 72 SER A O 1
ATOM 587 N N . PHE A 1 73 ? 17.502 -14.019 -21.866 1.00 93.12 73 PHE A N 1
ATOM 588 C CA . PHE A 1 73 ? 17.003 -14.469 -20.565 1.00 93.12 73 PHE A CA 1
ATOM 589 C C . PHE A 1 73 ? 16.277 -15.824 -20.671 1.00 93.12 73 PHE A C 1
ATOM 591 O O . PHE A 1 73 ? 15.554 -16.211 -19.755 1.00 93.12 73 PHE A O 1
ATOM 598 N N . GLU A 1 74 ? 16.479 -16.569 -21.764 1.00 91.69 74 GLU A N 1
ATOM 599 C CA . GLU A 1 74 ? 15.808 -17.859 -22.001 1.00 91.69 74 GLU A CA 1
ATOM 600 C C . GLU A 1 74 ? 16.112 -18.889 -20.902 1.00 91.69 74 GLU A C 1
ATOM 602 O O . GLU A 1 74 ? 15.236 -19.665 -20.533 1.00 91.69 74 GLU A O 1
ATOM 607 N N . ALA A 1 75 ? 17.307 -18.831 -20.300 1.00 87.00 75 ALA A N 1
ATOM 608 C CA . ALA A 1 75 ? 17.682 -19.660 -19.150 1.00 87.00 75 ALA A CA 1
ATOM 609 C C . ALA A 1 75 ? 16.794 -19.437 -17.906 1.00 87.00 75 ALA A C 1
ATOM 611 O O . ALA A 1 75 ? 16.779 -20.274 -17.011 1.00 87.00 75 ALA A O 1
ATOM 612 N N . PHE A 1 76 ? 16.057 -18.324 -17.856 1.00 84.56 76 PHE A N 1
ATOM 613 C CA . PHE A 1 76 ? 15.093 -17.983 -16.808 1.00 84.56 76 PHE A CA 1
ATOM 614 C C . PHE A 1 76 ? 13.637 -18.097 -17.293 1.00 84.56 76 PHE A C 1
ATOM 616 O O . PHE A 1 76 ? 12.744 -17.506 -16.694 1.00 84.56 76 PHE A O 1
ATOM 623 N N . GLY A 1 77 ? 13.392 -18.791 -18.412 1.00 88.56 77 GLY A N 1
ATOM 624 C CA . GLY A 1 77 ? 12.052 -18.962 -18.985 1.00 88.56 77 GLY A CA 1
ATOM 625 C C . GLY A 1 77 ? 11.505 -17.725 -19.708 1.00 88.56 77 GLY A C 1
ATOM 626 O O . GLY A 1 77 ? 10.324 -17.681 -20.046 1.00 88.56 77 GLY A O 1
ATOM 627 N N . ILE A 1 78 ? 12.339 -16.715 -19.972 1.00 93.06 78 ILE A N 1
ATOM 628 C CA . ILE A 1 78 ? 11.910 -15.449 -20.577 1.00 93.06 78 ILE A CA 1
ATOM 629 C C . ILE A 1 78 ? 12.276 -15.443 -22.059 1.00 93.06 78 ILE A C 1
ATOM 631 O O . ILE A 1 78 ? 13.449 -15.374 -22.429 1.00 93.06 78 ILE A O 1
ATOM 635 N N . SER A 1 79 ? 11.255 -15.489 -22.917 1.00 95.12 79 SER A N 1
ATOM 636 C CA . SER A 1 79 ? 11.437 -15.475 -24.371 1.00 95.12 79 SER A CA 1
ATOM 637 C C . SER A 1 79 ? 11.944 -14.122 -24.881 1.00 95.12 79 SER A C 1
ATOM 639 O O . SER A 1 79 ? 11.742 -13.078 -24.254 1.00 95.12 79 SER A O 1
ATOM 641 N N . ASN A 1 80 ? 12.527 -14.109 -26.084 1.00 95.44 80 ASN A N 1
ATOM 642 C CA . ASN A 1 80 ? 12.927 -12.863 -26.749 1.00 95.44 80 ASN A CA 1
ATOM 643 C C . ASN A 1 80 ? 11.745 -11.892 -26.930 1.00 95.44 80 ASN A C 1
ATOM 645 O O . ASN A 1 80 ? 11.914 -10.689 -26.763 1.00 95.44 80 ASN A O 1
ATOM 649 N N . GLN A 1 81 ? 10.532 -12.403 -27.167 1.00 95.19 81 GLN A N 1
ATOM 650 C CA . GLN A 1 81 ? 9.327 -11.574 -27.253 1.00 95.19 81 GLN A CA 1
ATOM 651 C C . GLN A 1 81 ? 9.004 -10.883 -25.919 1.00 95.19 81 GLN A C 1
ATOM 653 O O . GLN A 1 81 ? 8.700 -9.690 -25.905 1.00 95.19 81 GLN A O 1
ATOM 658 N N . MET A 1 82 ? 9.084 -11.605 -24.794 1.00 95.12 82 MET A N 1
ATOM 659 C CA . MET A 1 82 ? 8.890 -11.019 -23.461 1.00 95.12 82 MET A CA 1
ATOM 660 C C . MET A 1 82 ? 9.973 -9.982 -23.159 1.00 95.12 82 MET A C 1
ATOM 662 O O . MET A 1 82 ? 9.659 -8.869 -22.738 1.00 95.12 82 MET A O 1
ATOM 666 N N . ARG A 1 83 ? 11.237 -10.311 -23.452 1.00 95.75 83 ARG A N 1
ATOM 667 C CA . ARG A 1 83 ? 12.375 -9.397 -23.310 1.00 95.75 83 ARG A CA 1
ATOM 668 C C . ARG A 1 83 ? 12.149 -8.097 -24.087 1.00 95.75 83 ARG A C 1
ATOM 670 O O . ARG A 1 83 ? 12.294 -7.012 -23.528 1.00 95.75 83 ARG A O 1
ATOM 677 N N . ASP A 1 84 ? 11.770 -8.189 -25.356 1.00 94.81 84 ASP A N 1
ATOM 678 C CA . ASP A 1 84 ? 11.567 -7.021 -26.218 1.00 94.81 84 ASP A CA 1
ATOM 679 C C . ASP A 1 84 ? 10.370 -6.179 -25.748 1.00 94.81 84 ASP A C 1
ATOM 681 O O . ASP A 1 84 ? 10.440 -4.948 -25.717 1.00 94.81 84 ASP A O 1
ATOM 685 N N . SER A 1 85 ? 9.303 -6.841 -25.290 1.00 94.12 85 SER A N 1
ATOM 686 C CA . SER A 1 85 ? 8.134 -6.212 -24.667 1.00 94.12 85 SER A CA 1
ATOM 687 C C . SER A 1 85 ? 8.516 -5.421 -23.407 1.00 94.12 85 SER A C 1
ATOM 689 O O . SER A 1 85 ? 8.128 -4.259 -23.266 1.00 94.12 85 SER A O 1
ATOM 691 N N . PHE A 1 86 ? 9.343 -6.001 -22.529 1.00 95.38 86 PHE A N 1
ATOM 692 C CA . PHE A 1 86 ? 9.897 -5.318 -21.357 1.00 95.38 86 PHE A CA 1
ATOM 693 C C . PHE A 1 86 ? 10.694 -4.075 -21.761 1.00 95.38 86 PHE A C 1
ATOM 695 O O . PHE A 1 86 ? 10.439 -2.978 -21.265 1.00 95.38 86 PHE A O 1
ATOM 702 N N . TRP A 1 87 ? 11.615 -4.209 -22.716 1.00 95.06 87 TRP A N 1
ATOM 703 C CA . TRP A 1 87 ? 12.445 -3.091 -23.152 1.00 95.06 87 TRP A CA 1
ATOM 704 C C . TRP A 1 87 ? 11.662 -1.943 -23.784 1.00 95.06 87 TRP A C 1
ATOM 706 O O . TRP A 1 87 ? 12.020 -0.783 -23.571 1.00 95.06 87 TRP A O 1
ATOM 716 N N . ASN A 1 88 ? 10.597 -2.230 -24.531 1.00 92.75 88 ASN A N 1
ATOM 717 C CA . ASN A 1 88 ? 9.731 -1.193 -25.097 1.00 92.75 88 ASN A CA 1
ATOM 718 C C . ASN A 1 88 ? 9.049 -0.348 -24.007 1.00 92.75 88 ASN A C 1
ATOM 720 O O . ASN A 1 88 ? 8.811 0.845 -24.208 1.00 92.75 88 ASN A O 1
ATOM 724 N N . ARG A 1 89 ? 8.778 -0.946 -22.840 1.00 93.31 89 ARG A N 1
ATOM 725 C CA . ARG A 1 89 ? 8.188 -0.264 -21.682 1.00 93.31 89 ARG A CA 1
ATOM 726 C C . ARG A 1 89 ? 9.199 0.537 -20.870 1.00 93.31 89 ARG A C 1
ATOM 728 O O . ARG A 1 89 ? 8.856 1.611 -20.390 1.00 93.31 89 ARG A O 1
ATOM 735 N N . VAL A 1 90 ? 10.428 0.038 -20.716 1.00 94.94 90 VAL A N 1
ATOM 736 C CA . VAL A 1 90 ? 11.425 0.645 -19.812 1.00 94.94 90 VAL A CA 1
ATOM 737 C C . VAL A 1 90 ? 12.475 1.511 -20.510 1.00 94.94 90 VAL A C 1
ATOM 739 O O . VAL A 1 90 ? 13.335 2.079 -19.837 1.00 94.94 90 VAL A O 1
ATOM 742 N N . SER A 1 91 ? 12.442 1.622 -21.841 1.00 95.44 91 SER A N 1
ATOM 743 C CA . SER A 1 91 ? 13.408 2.426 -22.595 1.00 95.44 91 SER A CA 1
ATOM 744 C C . SER A 1 91 ? 12.771 3.478 -23.497 1.00 95.44 91 SER A C 1
ATOM 746 O O . SER A 1 91 ? 11.662 3.321 -24.010 1.00 95.44 91 SER A O 1
ATOM 748 N N . SER A 1 92 ? 13.505 4.572 -23.680 1.00 94.94 92 SER A N 1
ATOM 749 C CA . SER A 1 92 ? 13.187 5.679 -24.577 1.00 94.94 92 SER A CA 1
ATOM 750 C C . SER A 1 92 ? 14.383 5.973 -25.477 1.00 94.94 92 SER A C 1
ATOM 752 O O . SER A 1 92 ? 15.526 5.725 -25.088 1.00 94.94 92 SER A O 1
ATOM 754 N N . ASN A 1 93 ? 14.161 6.515 -26.674 1.00 93.38 93 ASN A N 1
ATOM 755 C CA . ASN A 1 93 ? 15.264 7.098 -27.436 1.00 93.38 93 ASN A CA 1
ATOM 756 C C . ASN A 1 93 ? 15.587 8.509 -26.897 1.00 93.38 93 ASN A C 1
ATOM 758 O O . ASN A 1 93 ? 14.774 9.134 -26.212 1.00 93.38 93 ASN A O 1
ATOM 762 N N . VAL A 1 94 ? 16.784 9.023 -27.189 1.00 92.75 94 VAL A N 1
ATOM 763 C CA . VAL A 1 94 ? 17.227 10.333 -26.678 1.00 92.75 94 VAL A CA 1
ATOM 764 C C . VAL A 1 94 ? 16.318 11.504 -27.087 1.00 92.75 94 VAL A C 1
ATOM 766 O O . VAL A 1 94 ? 16.180 12.460 -26.325 1.00 92.75 94 VAL A O 1
ATOM 769 N N . ASN A 1 95 ? 15.685 11.454 -28.261 1.00 92.88 95 ASN A N 1
ATOM 770 C CA . ASN A 1 95 ? 14.811 12.526 -28.739 1.00 92.88 95 ASN A CA 1
ATOM 771 C C . ASN A 1 95 ? 13.451 12.487 -28.035 1.00 92.88 95 ASN A C 1
ATOM 773 O O . ASN A 1 95 ? 13.025 13.512 -27.509 1.00 92.88 95 ASN A O 1
ATOM 777 N N . ASP A 1 96 ? 12.845 11.307 -27.915 1.00 94.12 96 ASP A N 1
ATOM 778 C CA . ASP A 1 96 ? 11.601 11.101 -27.169 1.00 94.12 96 ASP A CA 1
ATOM 779 C C . ASP A 1 96 ? 11.773 11.516 -25.703 1.00 94.12 96 ASP A C 1
ATOM 781 O O . ASP A 1 96 ? 10.907 12.171 -25.125 1.00 94.12 96 ASP A O 1
ATOM 785 N N . LEU A 1 97 ? 12.920 11.185 -25.094 1.00 93.88 97 LEU A N 1
ATOM 786 C CA . LEU A 1 97 ? 13.233 11.623 -23.735 1.00 93.88 97 LEU A CA 1
ATOM 787 C C . LEU A 1 97 ? 13.318 13.152 -23.637 1.00 93.88 97 LEU A C 1
ATOM 789 O O . LEU A 1 97 ? 12.776 13.727 -22.698 1.00 93.88 97 LEU A O 1
ATOM 793 N N . ARG A 1 98 ? 13.968 13.827 -24.594 1.00 92.81 98 ARG A N 1
ATOM 794 C CA . ARG A 1 98 ? 14.027 15.300 -24.616 1.00 92.81 98 ARG A CA 1
ATOM 795 C C . ARG A 1 98 ? 12.638 15.917 -24.717 1.00 92.81 98 ARG A C 1
ATOM 797 O O . ARG A 1 98 ? 12.376 16.915 -24.054 1.00 92.81 98 ARG A O 1
ATOM 804 N N . GLU A 1 99 ? 11.760 15.347 -25.533 1.00 94.88 99 GLU A N 1
ATOM 805 C CA . GLU A 1 99 ? 10.376 15.808 -25.639 1.00 94.88 99 GLU A CA 1
ATOM 806 C C . GLU A 1 99 ? 9.594 15.578 -24.347 1.00 94.88 99 GLU A C 1
ATOM 808 O O . GLU A 1 99 ? 8.902 16.488 -23.897 1.00 94.88 99 GLU A O 1
ATOM 813 N N . ALA A 1 100 ? 9.735 14.407 -23.722 1.00 91.38 100 ALA A N 1
ATOM 814 C CA . ALA A 1 100 ? 9.108 14.115 -22.437 1.00 91.38 100 ALA A CA 1
ATOM 815 C C . ALA A 1 100 ? 9.580 15.094 -21.350 1.00 91.38 100 ALA A C 1
ATOM 817 O O . ALA A 1 100 ? 8.759 15.682 -20.656 1.00 91.38 100 ALA A O 1
ATOM 818 N N . VAL A 1 101 ? 10.888 15.355 -21.264 1.00 91.31 101 VAL A N 1
ATOM 819 C CA . VAL A 1 101 ? 11.446 16.331 -20.314 1.00 91.31 101 VAL A CA 1
ATOM 820 C C . VAL A 1 101 ? 10.893 17.732 -20.576 1.00 91.31 101 VAL A C 1
ATOM 822 O O . VAL A 1 101 ? 10.494 18.400 -19.631 1.00 91.31 101 VAL A O 1
ATOM 825 N N . ARG A 1 102 ? 10.806 18.172 -21.839 1.00 91.31 102 ARG A N 1
ATOM 826 C CA . ARG A 1 102 ? 10.222 19.482 -22.186 1.00 91.31 102 ARG A CA 1
ATOM 827 C C . ARG A 1 102 ? 8.748 19.604 -21.799 1.00 91.31 102 ARG A C 1
ATOM 829 O O . ARG A 1 102 ? 8.327 20.696 -21.446 1.00 91.31 102 ARG A O 1
ATOM 836 N N . LYS A 1 103 ? 7.971 18.519 -21.898 1.00 89.19 103 LYS A N 1
ATOM 837 C CA . LYS A 1 103 ? 6.547 18.506 -21.517 1.00 89.19 103 LYS A CA 1
ATOM 838 C C . LYS A 1 103 ? 6.353 18.634 -20.011 1.00 89.19 103 LYS A C 1
ATOM 840 O O . LYS A 1 103 ? 5.424 19.306 -19.585 1.00 89.19 103 LYS A O 1
ATOM 845 N N . GLU A 1 104 ? 7.221 17.995 -19.234 1.00 85.44 104 GLU A N 1
ATOM 846 C CA . GLU A 1 104 ? 7.149 18.024 -17.772 1.00 85.44 104 GLU A CA 1
ATOM 847 C C . GLU A 1 104 ? 7.785 19.287 -17.175 1.00 85.44 104 GLU A C 1
ATOM 849 O O . GLU A 1 104 ? 7.458 19.665 -16.054 1.00 85.44 104 GLU A O 1
ATOM 854 N N . GLN A 1 105 ? 8.688 19.950 -17.908 1.00 83.38 105 GLN A N 1
ATOM 855 C CA . GLN A 1 105 ? 9.462 21.086 -17.417 1.00 83.38 105 GLN A CA 1
ATOM 856 C C . GLN A 1 105 ? 8.576 22.229 -16.909 1.00 83.38 105 GLN A C 1
ATOM 858 O O . GLN A 1 105 ? 7.803 22.829 -17.656 1.00 83.38 105 GLN A O 1
ATOM 863 N N . LYS A 1 106 ? 8.776 22.583 -15.639 1.00 81.00 106 LYS A N 1
ATOM 864 C CA . LYS A 1 106 ? 8.190 23.764 -15.007 1.00 81.00 106 LYS A CA 1
ATOM 865 C C . LYS A 1 106 ? 9.259 24.821 -14.726 1.00 81.00 106 LYS A C 1
ATOM 867 O O . LYS A 1 106 ? 10.412 24.485 -14.458 1.00 81.00 106 LYS A O 1
ATOM 872 N N . TYR A 1 107 ? 8.869 26.092 -14.796 1.00 80.62 107 TYR A N 1
ATOM 873 C CA . TYR A 1 107 ? 9.736 27.259 -14.551 1.00 80.62 107 TYR A CA 1
ATOM 874 C C . TYR A 1 107 ? 9.224 28.149 -13.406 1.00 80.62 107 TYR A C 1
ATOM 876 O O . TYR A 1 107 ? 9.641 29.297 -13.274 1.00 80.62 107 TYR A O 1
ATOM 884 N N . ASP A 1 108 ? 8.292 27.632 -12.613 1.00 79.62 108 ASP A N 1
ATOM 885 C CA . ASP A 1 108 ? 7.737 28.261 -11.419 1.00 79.62 108 ASP A CA 1
ATOM 886 C C . ASP A 1 108 ? 8.355 27.638 -10.152 1.00 79.62 108 ASP A C 1
ATOM 888 O O . ASP A 1 108 ? 9.340 26.895 -10.214 1.00 79.62 108 ASP A O 1
ATOM 892 N N . ASP A 1 109 ? 7.772 27.922 -8.989 1.00 68.06 109 ASP A N 1
ATOM 893 C CA . ASP A 1 109 ? 8.220 27.364 -7.710 1.00 68.06 109 ASP A CA 1
ATOM 894 C C . ASP A 1 109 ? 8.105 25.822 -7.649 1.00 68.06 109 ASP A C 1
ATOM 896 O O . ASP A 1 109 ? 8.688 25.192 -6.763 1.00 68.06 109 ASP A O 1
ATOM 900 N N . ASP A 1 110 ? 7.415 25.187 -8.611 1.00 68.56 110 ASP A N 1
ATOM 901 C CA . ASP A 1 110 ? 7.340 23.732 -8.744 1.00 68.56 110 ASP A CA 1
ATOM 902 C C . ASP A 1 110 ? 8.540 23.127 -9.513 1.00 68.56 110 ASP A C 1
ATOM 904 O O . ASP A 1 110 ? 8.592 21.907 -9.690 1.00 68.56 110 ASP A O 1
ATOM 908 N N . TRP A 1 111 ? 9.507 23.918 -10.009 1.00 72.38 111 TRP A N 1
ATOM 909 C CA . TRP A 1 111 ? 10.562 23.411 -10.908 1.00 72.38 111 TRP A CA 1
ATOM 910 C C . TRP A 1 111 ? 11.353 22.235 -10.308 1.00 72.38 111 TRP A C 1
ATOM 912 O O . TRP A 1 111 ? 11.572 21.229 -10.989 1.00 72.38 111 TRP A O 1
ATOM 922 N N . ALA A 1 112 ? 11.709 22.318 -9.018 1.00 65.06 112 ALA A N 1
ATOM 923 C CA . ALA A 1 112 ? 12.470 21.305 -8.272 1.00 65.06 112 ALA A CA 1
ATOM 924 C C . ALA A 1 112 ? 11.696 19.988 -8.063 1.00 65.06 112 ALA A C 1
ATOM 926 O O . ALA A 1 112 ? 12.213 19.017 -7.510 1.00 65.06 112 ALA A O 1
ATOM 927 N N . TYR A 1 113 ? 10.441 19.976 -8.494 1.00 65.25 113 TYR A N 1
ATOM 928 C CA . TYR A 1 113 ? 9.433 18.971 -8.215 1.00 65.25 113 TYR A CA 1
ATOM 929 C C . TYR A 1 113 ? 8.802 18.403 -9.487 1.00 65.25 113 TYR A C 1
ATOM 931 O O . TYR A 1 113 ? 7.817 17.662 -9.447 1.00 65.25 113 TYR A O 1
ATOM 939 N N . THR A 1 114 ? 9.398 18.759 -10.620 1.00 75.56 114 THR A N 1
ATOM 940 C CA . THR A 1 114 ? 9.086 18.229 -11.937 1.00 75.56 114 THR A CA 1
ATOM 941 C C . THR A 1 114 ? 9.268 16.710 -11.952 1.00 75.56 114 THR A C 1
ATOM 943 O O . THR A 1 114 ? 10.276 16.188 -11.466 1.00 75.56 114 THR A O 1
ATOM 946 N N . PHE A 1 115 ? 8.300 15.992 -12.526 1.00 80.56 115 PHE A N 1
ATOM 947 C CA . PHE A 1 115 ? 8.415 14.552 -12.726 1.00 80.56 115 PHE A CA 1
ATOM 948 C C . PHE A 1 115 ? 9.613 14.247 -13.630 1.00 80.56 115 PHE A C 1
ATOM 950 O O . PHE A 1 115 ? 9.767 14.851 -14.689 1.00 80.56 115 PHE A O 1
ATOM 957 N N . ASN A 1 116 ? 10.463 13.303 -13.223 1.00 86.56 116 ASN A N 1
ATOM 958 C CA . ASN A 1 116 ? 11.574 12.854 -14.052 1.00 86.56 116 ASN A CA 1
ATOM 959 C C . ASN A 1 116 ? 11.098 11.711 -14.968 1.00 86.56 116 ASN A C 1
ATOM 961 O O . ASN A 1 116 ? 10.845 10.616 -14.458 1.00 86.56 116 ASN A O 1
ATOM 965 N N . PRO A 1 117 ? 11.040 11.892 -16.304 1.00 90.94 117 PRO A N 1
ATOM 966 C CA . PRO A 1 117 ? 10.571 10.847 -17.219 1.00 90.94 117 PRO A CA 1
ATOM 967 C C . PRO A 1 117 ? 11.380 9.542 -17.160 1.00 90.94 117 PRO A C 1
ATOM 969 O O . PRO A 1 117 ? 10.881 8.484 -17.547 1.00 90.94 117 PRO A O 1
ATOM 972 N N . LEU A 1 118 ? 12.612 9.578 -16.636 1.00 92.06 118 LEU A N 1
ATOM 973 C CA . LEU A 1 118 ? 13.420 8.376 -16.413 1.00 92.06 118 LEU A CA 1
ATOM 974 C C . LEU A 1 118 ? 12.842 7.443 -15.338 1.00 92.06 118 LEU A C 1
ATOM 976 O O . LEU A 1 118 ? 13.236 6.285 -15.274 1.00 92.06 118 LEU A O 1
ATOM 980 N N . MET A 1 119 ? 11.904 7.899 -14.508 1.00 88.00 119 MET A N 1
ATOM 981 C CA . MET A 1 119 ? 11.194 7.018 -13.576 1.00 88.00 119 MET A CA 1
ATOM 982 C C . MET A 1 119 ? 10.243 6.053 -14.294 1.00 88.00 119 MET A C 1
ATOM 984 O O . MET A 1 119 ? 10.042 4.927 -13.844 1.00 88.00 119 MET A O 1
ATOM 988 N N . GLU A 1 120 ? 9.671 6.482 -15.422 1.00 89.62 120 GLU A N 1
ATOM 989 C CA . GLU A 1 120 ? 8.835 5.636 -16.276 1.00 89.62 120 GLU A CA 1
ATOM 990 C C . GLU A 1 120 ? 9.690 4.834 -17.267 1.00 89.62 120 GLU A C 1
ATOM 992 O O . GLU A 1 120 ? 9.465 3.638 -17.467 1.00 89.62 120 GLU A O 1
ATOM 997 N N . LYS A 1 121 ? 10.701 5.481 -17.862 1.00 95.06 121 LYS A N 1
ATOM 998 C CA . LYS A 1 121 ? 11.604 4.888 -18.858 1.00 95.06 121 LYS A CA 1
ATOM 999 C C . LYS A 1 121 ? 13.072 5.049 -18.441 1.00 95.06 121 LYS A C 1
ATOM 1001 O O . LYS A 1 121 ? 13.751 5.939 -18.956 1.00 95.06 121 LYS A O 1
ATOM 1006 N N . PRO A 1 122 ? 13.584 4.204 -17.526 1.00 94.81 122 PRO A N 1
ATOM 1007 C CA . PRO A 1 122 ? 14.925 4.349 -16.945 1.00 94.81 122 PRO A CA 1
ATOM 1008 C C . PRO A 1 122 ? 16.086 4.160 -17.926 1.00 94.81 122 PRO A C 1
ATOM 1010 O O . PRO A 1 122 ? 17.219 4.518 -17.597 1.00 94.81 122 PRO A O 1
ATOM 1013 N N . PHE A 1 123 ? 15.834 3.604 -19.113 1.00 96.50 123 PHE A N 1
ATOM 1014 C CA . PHE A 1 123 ? 16.854 3.375 -20.129 1.00 96.50 123 PHE A CA 1
ATOM 1015 C C . PHE A 1 123 ? 16.768 4.347 -21.300 1.00 96.50 123 PHE A C 1
ATOM 1017 O O . PHE A 1 123 ? 15.692 4.633 -21.825 1.00 96.50 123 PHE A O 1
ATOM 1024 N N . ILE A 1 124 ? 17.934 4.764 -21.786 1.00 95.75 124 ILE A N 1
ATOM 1025 C CA . ILE A 1 124 ? 18.085 5.656 -22.932 1.00 95.75 124 ILE A CA 1
ATOM 1026 C C . ILE A 1 124 ? 18.823 4.922 -24.049 1.00 95.75 124 ILE A C 1
ATOM 1028 O O . ILE A 1 124 ? 19.959 4.477 -23.874 1.00 95.75 124 ILE A O 1
ATOM 1032 N N . ARG A 1 125 ? 18.187 4.817 -25.214 1.00 93.81 125 ARG A N 1
ATOM 1033 C CA . ARG A 1 125 ? 18.779 4.285 -26.447 1.00 93.81 125 ARG A CA 1
ATOM 1034 C C . ARG A 1 125 ? 19.349 5.416 -27.304 1.00 93.81 125 ARG A C 1
ATOM 1036 O O . ARG A 1 125 ? 18.802 6.521 -27.333 1.00 93.81 125 ARG A O 1
ATOM 1043 N N . GLY A 1 126 ? 20.423 5.124 -28.038 1.00 88.12 126 GLY A N 1
ATOM 1044 C CA . GLY A 1 126 ? 21.025 6.061 -28.997 1.00 88.12 126 GLY A CA 1
ATOM 1045 C C . GLY A 1 126 ? 21.952 7.123 -28.390 1.00 88.12 126 GLY A C 1
ATOM 1046 O O . GLY A 1 126 ? 22.260 8.102 -29.061 1.00 88.12 126 GLY A O 1
ATOM 1047 N N . LEU A 1 127 ? 22.396 6.951 -27.136 1.00 86.94 127 LEU A N 1
ATOM 1048 C CA . LEU A 1 127 ? 23.469 7.768 -26.542 1.00 86.94 127 LEU A CA 1
ATOM 1049 C C . LEU A 1 127 ? 24.873 7.236 -26.866 1.00 86.94 127 LEU A C 1
ATOM 1051 O O . LEU A 1 127 ? 25.846 7.987 -26.847 1.00 86.94 127 LEU A O 1
ATOM 1055 N N . THR A 1 128 ? 24.985 5.940 -27.141 1.00 83.25 128 THR A N 1
ATOM 1056 C CA . THR A 1 128 ? 26.240 5.243 -27.430 1.00 83.25 128 THR A CA 1
ATOM 1057 C C . THR A 1 128 ? 26.472 5.127 -28.933 1.00 83.25 128 THR A C 1
ATOM 1059 O O . THR A 1 128 ? 25.530 5.136 -29.722 1.00 83.25 128 THR A O 1
ATOM 1062 N N . ARG A 1 129 ? 27.742 4.970 -29.338 1.00 83.88 129 ARG A N 1
ATOM 1063 C CA . ARG A 1 129 ? 28.091 4.637 -30.735 1.00 83.88 129 ARG A CA 1
ATOM 1064 C C . ARG A 1 129 ? 27.601 3.247 -31.139 1.00 83.88 129 ARG A C 1
ATOM 1066 O O . ARG A 1 129 ? 27.314 3.032 -32.309 1.00 83.88 129 ARG A O 1
ATOM 1073 N N . ASP A 1 130 ? 27.524 2.326 -30.181 1.00 87.94 130 ASP A N 1
ATOM 1074 C CA . ASP A 1 130 ? 26.919 1.014 -30.385 1.00 87.94 130 ASP A CA 1
ATOM 1075 C C . ASP A 1 130 ? 25.384 1.141 -30.321 1.00 87.94 130 ASP A C 1
ATOM 1077 O O . ASP A 1 130 ? 24.863 1.505 -29.258 1.00 87.94 130 ASP A O 1
ATOM 1081 N N . PRO A 1 131 ? 24.654 0.867 -31.420 1.00 83.69 131 PRO A N 1
ATOM 1082 C CA . PRO A 1 131 ? 23.194 0.944 -31.448 1.00 83.69 131 PRO A CA 1
ATOM 1083 C C . PRO A 1 131 ? 22.511 -0.147 -30.608 1.00 83.69 131 PRO A C 1
ATOM 1085 O O . PRO A 1 131 ? 21.325 -0.022 -30.307 1.00 83.69 131 PRO A O 1
ATOM 1088 N N . ASN A 1 132 ? 23.241 -1.192 -30.204 1.00 88.94 132 ASN A N 1
ATOM 1089 C CA . ASN A 1 132 ? 22.730 -2.309 -29.409 1.00 88.94 132 ASN A CA 1
ATOM 1090 C C . ASN A 1 132 ? 22.917 -2.112 -27.901 1.00 88.94 132 ASN A C 1
ATOM 1092 O O . ASN A 1 132 ? 22.741 -3.063 -27.137 1.00 88.94 132 ASN A O 1
ATOM 1096 N N . MET A 1 133 ? 23.277 -0.903 -27.468 1.00 93.25 133 MET A N 1
ATOM 1097 C CA . MET A 1 133 ? 23.469 -0.562 -26.063 1.00 93.25 133 MET A CA 1
ATOM 1098 C C . MET A 1 133 ? 22.451 0.488 -25.616 1.00 93.25 133 MET A C 1
ATOM 1100 O O . MET A 1 133 ? 22.130 1.441 -26.329 1.00 93.25 133 MET A O 1
ATOM 1104 N N . ALA A 1 134 ? 21.942 0.305 -24.402 1.00 95.25 134 ALA A N 1
ATOM 1105 C CA . ALA A 1 134 ? 21.110 1.267 -23.701 1.00 95.25 134 ALA A CA 1
ATOM 1106 C C . ALA A 1 134 ? 21.829 1.731 -22.432 1.00 95.25 134 ALA A C 1
ATOM 1108 O O . ALA A 1 134 ? 22.503 0.945 -21.772 1.00 95.25 134 ALA A O 1
ATOM 1109 N N . VAL A 1 135 ? 21.673 3.003 -22.083 1.00 95.38 135 VAL A N 1
ATOM 1110 C CA . VAL A 1 135 ? 22.264 3.605 -20.882 1.00 95.38 135 VAL A CA 1
ATOM 1111 C C . VAL A 1 135 ? 21.197 3.727 -19.801 1.00 95.38 135 VAL A C 1
ATOM 1113 O O . VAL A 1 135 ? 20.109 4.218 -20.090 1.00 95.38 135 VAL A O 1
ATOM 1116 N N . CYS A 1 136 ? 21.504 3.326 -18.566 1.00 94.38 136 CYS A N 1
ATOM 1117 C CA . CYS A 1 136 ? 20.679 3.593 -17.388 1.00 94.38 136 CYS A CA 1
ATOM 1118 C C . CYS A 1 136 ? 21.423 4.557 -16.457 1.00 94.38 136 CYS A C 1
ATOM 1120 O O . CYS A 1 136 ? 22.290 4.125 -15.698 1.00 94.38 136 CYS A O 1
ATOM 1122 N N . PRO A 1 137 ? 21.118 5.866 -16.505 1.00 91.00 137 PRO A N 1
ATOM 1123 C CA . PRO A 1 137 ? 21.845 6.849 -15.704 1.00 91.00 137 PRO A CA 1
ATOM 1124 C C . PRO A 1 137 ? 21.609 6.698 -14.197 1.00 91.00 137 PRO A C 1
ATOM 1126 O O . PRO A 1 137 ? 22.458 7.082 -13.400 1.00 91.00 137 PRO A O 1
ATOM 1129 N N . ILE A 1 138 ? 20.441 6.174 -13.806 1.00 89.19 138 ILE A N 1
ATOM 1130 C CA . ILE A 1 138 ? 20.012 6.042 -12.410 1.00 89.19 138 ILE A CA 1
ATOM 1131 C C . ILE A 1 138 ? 19.495 4.608 -12.206 1.00 89.19 138 ILE A C 1
ATOM 1133 O O . ILE A 1 138 ? 18.292 4.370 -12.338 1.00 89.19 138 ILE A O 1
ATOM 1137 N N . PRO A 1 139 ? 20.368 3.634 -11.879 1.00 87.31 139 PRO A N 1
ATOM 1138 C CA . PRO A 1 139 ? 19.976 2.228 -11.726 1.00 87.31 139 PRO A CA 1
ATOM 1139 C C . PRO A 1 139 ? 18.836 2.001 -10.726 1.00 87.31 139 PRO A C 1
ATOM 1141 O O . PRO A 1 139 ? 17.997 1.125 -10.915 1.00 87.31 139 PRO A O 1
ATOM 1144 N N . SER A 1 140 ? 18.734 2.833 -9.686 1.00 84.12 140 SER A N 1
ATOM 1145 C CA . SER A 1 140 ? 17.656 2.721 -8.699 1.00 84.12 140 SER A CA 1
ATOM 1146 C C . SER A 1 140 ? 16.261 2.999 -9.288 1.00 84.12 140 SER A C 1
ATOM 1148 O O . SER A 1 140 ? 15.266 2.535 -8.723 1.00 84.12 140 SER A O 1
ATOM 1150 N N . TYR A 1 141 ? 16.153 3.707 -10.419 1.00 89.06 141 TYR A N 1
ATOM 1151 C CA . TYR A 1 141 ? 14.884 3.877 -11.133 1.00 89.06 141 TYR A CA 1
ATOM 1152 C C . TYR A 1 141 ? 14.428 2.588 -11.809 1.00 89.06 141 TYR A C 1
ATOM 1154 O O . TYR A 1 141 ? 13.226 2.371 -11.911 1.00 89.06 141 TYR A O 1
ATOM 1162 N N . LEU A 1 142 ? 15.340 1.686 -12.185 1.00 91.12 142 LEU A N 1
ATOM 1163 C CA . LEU A 1 142 ? 14.949 0.363 -12.666 1.00 91.12 142 LEU A CA 1
ATOM 1164 C C . LEU A 1 142 ? 14.257 -0.447 -11.564 1.00 91.12 142 LEU A C 1
ATOM 1166 O O . LEU A 1 142 ? 13.201 -1.022 -11.809 1.00 91.12 142 LEU A O 1
ATOM 1170 N N . LEU A 1 143 ? 14.796 -0.430 -10.340 1.00 87.31 143 LEU A N 1
ATOM 1171 C CA . LEU A 1 143 ? 14.168 -1.100 -9.194 1.00 87.31 143 LEU A CA 1
ATOM 1172 C C . LEU A 1 143 ? 12.780 -0.526 -8.875 1.00 87.31 143 LEU A C 1
ATOM 1174 O O . LEU A 1 143 ? 11.845 -1.280 -8.624 1.00 87.31 143 LEU A O 1
ATOM 1178 N N . GLN A 1 144 ? 12.609 0.798 -8.942 1.00 86.25 144 GLN A N 1
ATOM 1179 C CA . GLN A 1 144 ? 11.277 1.415 -8.848 1.00 86.25 144 GLN A CA 1
ATOM 1180 C C . GLN A 1 144 ? 10.370 0.959 -9.986 1.00 86.25 144 GLN A C 1
ATOM 1182 O O . GLN A 1 144 ? 9.214 0.615 -9.763 1.00 86.25 144 GLN A O 1
ATOM 1187 N N . ARG A 1 145 ? 10.898 0.921 -11.211 1.00 90.88 145 ARG A N 1
ATOM 1188 C CA . ARG A 1 145 ? 10.123 0.621 -12.409 1.00 90.88 145 ARG A CA 1
ATOM 1189 C C . ARG A 1 145 ? 9.539 -0.793 -12.416 1.00 90.88 145 ARG A C 1
ATOM 1191 O O . ARG A 1 145 ? 8.437 -0.966 -12.932 1.00 90.88 145 ARG A O 1
ATOM 1198 N N . ILE A 1 146 ? 10.256 -1.767 -11.851 1.00 90.88 146 ILE A N 1
ATOM 1199 C CA . ILE A 1 146 ? 9.820 -3.174 -11.739 1.00 90.88 146 ILE A CA 1
ATOM 1200 C C . ILE A 1 146 ? 9.012 -3.478 -10.468 1.00 90.88 146 ILE A C 1
ATOM 1202 O O . ILE A 1 146 ? 8.511 -4.588 -10.326 1.00 90.88 146 ILE A O 1
ATOM 1206 N N . THR A 1 147 ? 8.897 -2.515 -9.552 1.00 89.38 147 THR A N 1
ATOM 1207 C CA . THR A 1 147 ? 8.085 -2.615 -8.332 1.00 89.38 147 THR A CA 1
ATOM 1208 C C . THR A 1 147 ? 6.854 -1.729 -8.470 1.00 89.38 147 THR A C 1
ATOM 1210 O O . THR A 1 147 ? 5.943 -2.021 -9.242 1.00 89.38 147 THR A O 1
ATOM 1213 N N . GLU A 1 148 ? 6.835 -0.592 -7.781 1.00 85.44 148 GLU A N 1
ATOM 1214 C CA . GLU A 1 148 ? 5.737 0.358 -7.823 1.00 85.44 148 GLU A CA 1
ATOM 1215 C C . GLU A 1 148 ? 5.448 0.902 -9.221 1.00 85.44 148 GLU A C 1
ATOM 1217 O O . GLU A 1 148 ? 4.297 1.190 -9.540 1.00 85.44 148 GLU A O 1
ATOM 1222 N N . GLY A 1 149 ? 6.472 1.030 -10.063 1.00 87.69 149 GLY A N 1
ATOM 1223 C CA . GLY A 1 149 ? 6.370 1.584 -11.405 1.00 87.69 149 GLY A CA 1
ATOM 1224 C C . GLY A 1 149 ? 5.612 0.697 -12.389 1.00 87.69 149 GLY A C 1
ATOM 1225 O O . GLY A 1 149 ? 5.218 1.195 -13.439 1.00 87.69 149 GLY A O 1
ATOM 1226 N N . LEU A 1 150 ? 5.317 -0.566 -12.054 1.00 91.25 150 LEU A N 1
ATOM 1227 C CA . LEU A 1 150 ? 4.389 -1.388 -12.844 1.00 91.25 150 LEU A CA 1
ATOM 1228 C C . LEU A 1 150 ? 2.991 -0.764 -12.915 1.00 91.25 150 LEU A C 1
ATOM 1230 O O . LEU A 1 150 ? 2.274 -0.972 -13.892 1.00 91.25 150 LEU A O 1
ATOM 1234 N N . PHE A 1 151 ? 2.643 0.093 -11.949 1.00 88.94 151 PHE A N 1
ATOM 1235 C CA . PHE A 1 151 ? 1.447 0.930 -11.989 1.00 88.94 151 PHE A CA 1
ATOM 1236 C C . PHE A 1 151 ? 1.300 1.696 -13.314 1.00 88.94 151 PHE A C 1
ATOM 1238 O O . PHE A 1 151 ? 0.186 1.831 -13.820 1.00 88.94 151 PHE A O 1
ATOM 1245 N N . PHE A 1 152 ? 2.403 2.179 -13.907 1.00 87.38 152 PHE A N 1
ATOM 1246 C CA . PHE A 1 152 ? 2.358 2.909 -15.178 1.00 87.38 152 PHE A CA 1
ATOM 1247 C C . PHE A 1 152 ? 1.778 2.066 -16.320 1.00 87.38 152 PHE A C 1
ATOM 1249 O O . PHE A 1 152 ? 1.087 2.619 -17.176 1.00 87.38 152 PHE A O 1
ATOM 1256 N N . ASP A 1 153 ? 1.998 0.750 -16.293 1.00 89.88 153 ASP A N 1
ATOM 1257 C CA . ASP A 1 153 ? 1.558 -0.178 -17.336 1.00 89.88 153 ASP A CA 1
ATOM 1258 C C . ASP A 1 153 ? 0.096 -0.605 -17.170 1.00 89.88 153 ASP A C 1
ATOM 1260 O O . ASP A 1 153 ? -0.589 -0.884 -18.153 1.00 89.88 153 ASP A O 1
ATOM 1264 N N . ILE A 1 154 ? -0.392 -0.659 -15.929 1.00 90.44 154 ILE A N 1
ATOM 1265 C CA . ILE A 1 154 ? -1.669 -1.311 -15.608 1.00 90.44 154 ILE A CA 1
ATOM 1266 C C . ILE A 1 154 ? -2.784 -0.351 -15.191 1.00 90.44 154 ILE A C 1
ATOM 1268 O O . ILE A 1 154 ? -3.948 -0.739 -15.227 1.00 90.44 154 ILE A O 1
ATOM 1272 N N . LYS A 1 155 ? -2.475 0.906 -14.835 1.00 87.62 155 LYS A N 1
ATOM 1273 C CA . LYS A 1 155 ? -3.460 1.859 -14.279 1.00 87.62 155 LYS A CA 1
ATOM 1274 C C . LYS A 1 155 ? -4.703 2.084 -15.150 1.00 87.62 155 LYS A C 1
ATOM 1276 O O . LYS A 1 155 ? -5.759 2.427 -14.630 1.00 87.62 155 LYS A O 1
ATOM 1281 N N . ASN A 1 156 ? -4.571 1.903 -16.465 1.00 86.81 156 ASN A N 1
ATOM 1282 C CA . ASN A 1 156 ? -5.643 2.112 -17.443 1.00 86.81 156 ASN A CA 1
ATOM 1283 C C . ASN A 1 156 ? -6.344 0.806 -17.862 1.00 86.81 156 ASN A C 1
ATOM 1285 O O . ASN A 1 156 ? -7.222 0.827 -18.725 1.00 86.81 156 ASN A O 1
ATOM 1289 N N . VAL A 1 157 ? -5.958 -0.337 -17.292 1.00 90.81 157 VAL A N 1
ATOM 1290 C CA . VAL A 1 157 ? -6.553 -1.637 -17.610 1.00 90.81 157 VAL A CA 1
ATOM 1291 C C . VAL A 1 157 ? -7.866 -1.792 -16.849 1.00 90.81 157 VAL A C 1
ATOM 1293 O O . VAL A 1 157 ? -7.961 -1.502 -15.656 1.00 90.81 157 VAL A O 1
ATOM 1296 N N . LYS A 1 158 ? -8.909 -2.266 -17.536 1.00 91.69 158 LYS A N 1
ATOM 1297 C CA . LYS A 1 158 ? -10.225 -2.490 -16.925 1.00 91.69 158 LYS A CA 1
ATOM 1298 C C . LYS A 1 158 ? -10.106 -3.452 -15.736 1.00 91.69 158 LYS A C 1
ATOM 1300 O O . LYS A 1 158 ? -9.535 -4.527 -15.873 1.00 91.69 158 LYS A O 1
ATOM 1305 N N . GLY A 1 159 ? -10.693 -3.074 -14.600 1.00 88.44 159 GLY A N 1
ATOM 1306 C CA . GLY A 1 159 ? -10.674 -3.871 -13.367 1.00 88.44 159 GLY A CA 1
ATOM 1307 C C . GLY A 1 159 ? -9.483 -3.597 -12.445 1.00 88.44 159 GLY A C 1
ATOM 1308 O O . GLY A 1 159 ? -9.551 -3.969 -11.281 1.00 88.44 159 GLY A O 1
ATOM 1309 N N . PHE A 1 160 ? -8.458 -2.865 -12.910 1.00 90.94 160 PHE A N 1
ATOM 1310 C CA . PHE A 1 160 ? -7.248 -2.579 -12.132 1.00 90.94 160 PHE A CA 1
ATOM 1311 C C . PHE A 1 160 ? -7.540 -2.027 -10.729 1.00 90.94 160 PHE A C 1
ATOM 1313 O O . PHE A 1 160 ? -7.006 -2.549 -9.760 1.00 90.94 160 PHE A O 1
ATOM 1320 N N . GLY A 1 161 ? -8.388 -0.998 -10.609 1.00 88.12 161 GLY A N 1
ATOM 1321 C CA . GLY A 1 161 ? -8.622 -0.323 -9.326 1.00 88.12 161 GLY A CA 1
ATOM 1322 C C . GLY A 1 161 ? -9.111 -1.264 -8.221 1.00 88.12 161 GLY A C 1
ATOM 1323 O O . GLY A 1 161 ? -8.566 -1.239 -7.121 1.00 88.12 161 GLY A O 1
ATOM 1324 N N . ASN A 1 162 ? -10.077 -2.131 -8.539 1.00 91.50 162 ASN A N 1
ATOM 1325 C CA . ASN A 1 162 ? -10.635 -3.089 -7.583 1.00 91.50 162 ASN A CA 1
ATOM 1326 C C . ASN A 1 162 ? -9.615 -4.182 -7.241 1.00 91.50 162 ASN A C 1
ATOM 1328 O O . ASN A 1 162 ? -9.373 -4.439 -6.068 1.00 91.50 162 ASN A O 1
ATOM 1332 N N . SER A 1 163 ? -8.965 -4.770 -8.252 1.00 94.25 163 SER A N 1
ATOM 1333 C CA . SER A 1 163 ? -7.956 -5.816 -8.040 1.00 94.25 163 SER A CA 1
ATOM 1334 C C . SER A 1 163 ? -6.739 -5.305 -7.265 1.00 94.25 163 SER A C 1
ATOM 1336 O O . SER A 1 163 ? -6.152 -6.046 -6.487 1.00 94.25 163 SER A O 1
ATOM 1338 N N . TYR A 1 164 ? -6.357 -4.038 -7.452 1.00 94.12 164 TYR A N 1
ATOM 1339 C CA . TYR A 1 164 ? -5.245 -3.424 -6.729 1.00 94.12 164 TYR A CA 1
ATOM 1340 C C . TYR A 1 164 ? -5.591 -3.151 -5.262 1.00 94.12 164 TYR A C 1
ATOM 1342 O O . TYR A 1 164 ? -4.748 -3.374 -4.398 1.00 94.12 164 TYR A O 1
ATOM 1350 N N . GLY A 1 165 ? -6.821 -2.697 -4.982 1.00 94.06 165 GLY A N 1
ATOM 1351 C CA . GLY A 1 165 ? -7.346 -2.560 -3.618 1.00 94.06 165 GLY A CA 1
ATOM 1352 C C . GLY A 1 165 ? -7.334 -3.891 -2.871 1.00 94.06 165 GLY A C 1
ATOM 1353 O O . GLY A 1 165 ? -6.627 -4.016 -1.875 1.00 94.06 165 GLY A O 1
ATOM 1354 N N . ALA A 1 166 ? -7.985 -4.906 -3.445 1.00 95.56 166 ALA A N 1
ATOM 1355 C CA . ALA A 1 166 ? -8.063 -6.249 -2.869 1.00 95.56 166 ALA A CA 1
ATOM 1356 C C . ALA A 1 166 ? -6.679 -6.890 -2.653 1.00 95.56 166 ALA A C 1
ATOM 1358 O O . ALA A 1 166 ? -6.427 -7.506 -1.620 1.00 95.56 166 ALA A O 1
ATOM 1359 N N . ALA A 1 167 ? -5.743 -6.706 -3.592 1.00 96.94 167 ALA A N 1
ATOM 1360 C CA . ALA A 1 167 ? -4.372 -7.189 -3.435 1.00 96.94 167 ALA A CA 1
ATOM 1361 C C . ALA A 1 167 ? -3.644 -6.527 -2.256 1.00 96.94 167 ALA A C 1
ATOM 1363 O O . ALA A 1 167 ? -2.858 -7.178 -1.568 1.00 96.94 167 ALA A O 1
ATOM 1364 N N . PHE A 1 168 ? -3.886 -5.236 -2.016 1.00 96.81 168 PHE A N 1
ATOM 1365 C CA . PHE A 1 168 ? -3.294 -4.528 -0.887 1.00 96.81 168 PHE A CA 1
ATOM 1366 C C . PHE A 1 168 ? -3.945 -4.912 0.446 1.00 96.81 168 PHE A C 1
ATOM 1368 O O . PHE A 1 168 ? -3.224 -5.137 1.411 1.00 96.81 168 PHE A O 1
ATOM 1375 N N . GLU A 1 169 ? -5.268 -5.060 0.492 1.00 96.88 169 GLU A N 1
ATOM 1376 C CA . GLU A 1 169 ? -5.989 -5.592 1.660 1.00 96.88 169 GLU A CA 1
ATOM 1377 C C . GLU A 1 169 ? -5.489 -6.996 2.030 1.00 96.88 169 GLU A C 1
ATOM 1379 O O . GLU A 1 169 ? -5.131 -7.250 3.179 1.00 96.88 169 GLU A O 1
ATOM 1384 N N . SER A 1 170 ? -5.364 -7.883 1.036 1.00 97.44 170 SER A N 1
ATOM 1385 C CA . SER A 1 170 ? -4.816 -9.232 1.213 1.00 97.44 170 SER A CA 1
ATOM 1386 C C . SER A 1 170 ? -3.365 -9.208 1.696 1.00 97.44 170 SER A C 1
ATOM 1388 O O . SER A 1 170 ? -3.003 -9.991 2.575 1.00 97.44 170 SER A O 1
ATOM 1390 N N . TYR A 1 171 ? -2.542 -8.292 1.171 1.00 97.56 171 TYR A N 1
ATOM 1391 C CA . TYR A 1 171 ? -1.178 -8.094 1.653 1.00 97.56 171 TYR A CA 1
ATOM 1392 C C . TYR A 1 171 ? -1.160 -7.699 3.130 1.00 97.56 171 TYR A C 1
ATOM 1394 O O . TYR A 1 171 ? -0.482 -8.365 3.907 1.00 97.56 171 TYR A O 1
ATOM 1402 N N . VAL A 1 172 ? -1.915 -6.658 3.508 1.00 97.88 172 VAL A N 1
ATOM 1403 C CA . VAL A 1 172 ? -2.003 -6.160 4.890 1.00 97.88 172 VAL A CA 1
ATOM 1404 C C . VAL A 1 172 ? -2.461 -7.273 5.825 1.00 97.88 172 VAL A C 1
ATOM 1406 O O . VAL A 1 172 ? -1.805 -7.517 6.828 1.00 97.88 172 VAL A O 1
ATOM 1409 N N . LYS A 1 173 ? -3.516 -8.013 5.468 1.00 97.50 173 LYS A N 1
ATOM 1410 C CA . LYS A 1 173 ? -3.978 -9.162 6.252 1.00 97.50 173 LYS A CA 1
ATOM 1411 C C . LYS A 1 173 ? -2.862 -10.188 6.464 1.00 97.50 173 LYS A C 1
ATOM 1413 O O . LYS A 1 173 ? -2.560 -10.538 7.602 1.00 97.50 173 LYS A O 1
ATOM 1418 N N . GLY A 1 174 ? -2.228 -10.626 5.375 1.00 96.31 174 GLY A N 1
ATOM 1419 C CA . GLY A 1 174 ? -1.214 -11.675 5.416 1.00 96.31 174 GLY A CA 1
ATOM 1420 C C . GLY A 1 174 ? 0.024 -11.285 6.223 1.00 96.31 174 GLY A C 1
ATOM 1421 O O . GLY A 1 174 ? 0.541 -12.112 6.967 1.00 96.31 174 GLY A O 1
ATOM 1422 N N . ILE A 1 175 ? 0.494 -10.033 6.130 1.00 95.94 175 ILE A N 1
ATOM 1423 C CA . ILE A 1 175 ? 1.603 -9.579 6.985 1.00 95.94 175 ILE A CA 1
ATOM 1424 C C . ILE A 1 175 ? 1.183 -9.469 8.449 1.00 95.94 175 ILE A C 1
ATOM 1426 O O . ILE A 1 175 ? 1.994 -9.754 9.318 1.00 95.94 175 ILE A O 1
ATOM 1430 N N . THR A 1 176 ? -0.062 -9.098 8.739 1.00 97.12 176 THR A N 1
ATOM 1431 C CA . THR A 1 176 ? -0.528 -8.959 10.119 1.00 97.12 176 THR A CA 1
ATOM 1432 C C . THR A 1 176 ? -0.657 -10.303 10.804 1.00 97.12 176 THR A C 1
ATOM 1434 O O . THR A 1 176 ? -0.228 -10.444 11.941 1.00 97.12 176 THR A O 1
ATOM 1437 N N . GLU A 1 177 ? -1.178 -11.307 10.102 1.00 95.69 177 GLU A N 1
ATOM 1438 C CA . GLU A 1 177 ? -1.192 -12.690 10.582 1.00 95.69 177 GLU A CA 1
ATOM 1439 C C . GLU A 1 177 ? 0.230 -13.237 10.749 1.00 95.69 177 GLU A C 1
ATOM 1441 O O . GLU A 1 177 ? 0.526 -13.875 11.754 1.00 95.69 177 GLU A O 1
ATOM 1446 N N . GLN A 1 178 ? 1.124 -12.953 9.796 1.00 94.25 178 GLN A N 1
ATOM 1447 C CA . GLN A 1 178 ? 2.508 -13.422 9.834 1.00 94.25 178 GLN A CA 1
ATOM 1448 C C . GLN A 1 178 ? 3.328 -12.787 10.969 1.00 94.25 178 GLN A C 1
ATOM 1450 O O . GLN A 1 178 ? 4.192 -13.452 11.527 1.00 94.25 178 GLN A O 1
ATOM 1455 N N . LEU A 1 179 ? 3.095 -11.509 11.276 1.00 94.38 179 LEU A N 1
ATOM 1456 C CA . LEU A 1 179 ? 3.854 -10.744 12.272 1.00 94.38 179 LEU A CA 1
ATOM 1457 C C . LEU A 1 179 ? 3.252 -10.802 13.685 1.00 94.38 179 LEU A C 1
ATOM 1459 O O . LEU A 1 179 ? 3.882 -10.317 14.618 1.00 94.38 179 LEU A O 1
ATOM 1463 N N . ASN A 1 180 ? 2.057 -11.370 13.847 1.00 93.69 180 ASN A N 1
ATOM 1464 C CA . ASN A 1 180 ? 1.406 -11.626 15.135 1.00 93.69 180 ASN A CA 1
ATOM 1465 C C . ASN A 1 180 ? 1.842 -12.997 15.688 1.00 93.69 180 ASN A C 1
ATOM 1467 O O . ASN A 1 180 ? 1.019 -13.889 15.905 1.00 93.69 180 ASN A O 1
ATOM 1471 N N . GLU A 1 181 ? 3.155 -13.198 15.833 1.00 87.25 181 GLU A N 1
ATOM 1472 C CA . GLU A 1 181 ? 3.744 -14.478 16.253 1.00 87.25 181 GLU A CA 1
ATOM 1473 C C . GLU A 1 181 ? 3.457 -14.785 17.731 1.00 87.25 181 GLU A C 1
ATOM 1475 O O . GLU A 1 181 ? 3.259 -15.946 18.101 1.00 87.25 181 GLU A O 1
ATOM 1480 N N . GLY A 1 182 ? 3.412 -13.752 18.575 1.00 85.88 182 GLY A N 1
ATOM 1481 C CA . GLY A 1 182 ? 3.051 -13.829 19.988 1.00 85.88 182 GLY A CA 1
ATOM 1482 C C . GLY A 1 182 ? 1.566 -14.107 20.222 1.00 85.88 182 GLY A C 1
ATOM 1483 O O . GLY A 1 182 ? 1.196 -14.586 21.297 1.00 85.88 182 GLY A O 1
ATOM 1484 N N . GLY A 1 183 ? 0.719 -13.863 19.217 1.00 89.31 183 GLY A N 1
ATOM 1485 C CA . GLY A 1 183 ? -0.713 -14.147 19.262 1.00 89.31 183 GLY A CA 1
ATOM 1486 C C . GLY A 1 183 ? -1.471 -13.241 20.232 1.00 89.31 183 GLY A C 1
ATOM 1487 O O . GLY A 1 183 ? -2.472 -13.664 20.816 1.00 89.31 183 GLY A O 1
ATOM 1488 N N . PHE A 1 184 ? -0.998 -12.007 20.436 1.00 90.12 184 PHE A N 1
ATOM 1489 C CA . PHE A 1 184 ? -1.603 -11.058 21.381 1.00 90.12 184 PHE A CA 1
ATOM 1490 C C . PHE A 1 184 ? -2.995 -10.579 20.968 1.00 90.12 184 PHE A C 1
ATOM 1492 O O . PHE A 1 184 ? -3.775 -10.112 21.805 1.00 90.12 184 PHE A O 1
ATOM 1499 N N . PHE A 1 185 ? -3.312 -10.676 19.683 1.00 95.25 185 PHE A N 1
ATOM 1500 C CA . PHE A 1 185 ? -4.604 -10.299 19.138 1.00 95.25 185 PHE A CA 1
ATOM 1501 C C . PHE A 1 185 ? -5.052 -11.287 18.063 1.00 95.25 185 PHE A C 1
ATOM 1503 O O . PHE A 1 185 ? -4.279 -12.087 17.547 1.00 95.25 185 PHE A O 1
ATOM 1510 N N . THR A 1 186 ? -6.335 -11.247 17.728 1.00 95.94 186 THR A N 1
ATOM 1511 C CA . THR A 1 186 ? -6.921 -12.014 16.628 1.00 95.94 186 THR A CA 1
ATOM 1512 C C . THR A 1 186 ? -7.106 -11.103 15.424 1.00 95.94 186 THR A C 1
ATOM 1514 O O . THR A 1 186 ? -7.517 -9.953 15.575 1.00 95.94 186 THR A O 1
ATOM 1517 N N . VAL A 1 187 ? -6.824 -11.618 14.229 1.00 97.19 187 VAL A N 1
ATOM 1518 C CA . VAL A 1 187 ? -7.104 -10.938 12.961 1.00 97.19 187 VAL A CA 1
ATOM 1519 C C . VAL A 1 187 ? -8.438 -11.449 12.433 1.00 97.19 187 VAL A C 1
ATOM 1521 O O . VAL A 1 187 ? -8.616 -12.647 12.231 1.00 97.19 187 VAL A O 1
ATOM 1524 N N . ILE A 1 188 ? -9.393 -10.546 12.240 1.00 96.69 188 ILE A N 1
ATOM 1525 C CA . ILE A 1 188 ? -10.745 -10.863 11.781 1.00 96.69 188 ILE A CA 1
ATOM 1526 C C . ILE A 1 188 ? -10.997 -10.075 10.498 1.00 96.69 188 ILE A C 1
ATOM 1528 O O . ILE A 1 188 ? -10.782 -8.865 10.457 1.00 96.69 188 ILE A O 1
ATOM 1532 N N . GLU A 1 189 ? -11.464 -10.744 9.447 1.00 95.25 189 GLU A N 1
ATOM 1533 C CA . GLU A 1 189 ? -11.913 -10.050 8.240 1.00 95.25 189 GLU A CA 1
ATOM 1534 C C . GLU A 1 189 ? -13.194 -9.268 8.521 1.00 95.25 189 GLU A C 1
ATOM 1536 O O . GLU A 1 189 ? -14.127 -9.763 9.166 1.00 95.25 189 GLU A O 1
ATOM 1541 N N . GLY A 1 190 ? -13.249 -8.036 8.022 1.00 91.06 190 GLY A N 1
ATOM 1542 C CA . GLY A 1 190 ? -14.504 -7.313 7.976 1.00 91.06 190 GLY A CA 1
ATOM 1543 C C . GLY A 1 190 ? -15.504 -7.991 7.041 1.00 91.06 190 GLY A C 1
ATOM 1544 O O . GLY A 1 190 ? -15.178 -8.875 6.250 1.00 91.06 190 GLY A O 1
ATOM 1545 N N . GLY A 1 191 ? -16.767 -7.594 7.148 1.00 88.25 191 GLY A N 1
ATOM 1546 C CA . GLY A 1 191 ? -17.829 -8.209 6.367 1.00 88.25 191 GLY A CA 1
ATOM 1547 C C . GLY A 1 191 ? -18.901 -7.213 5.987 1.00 88.25 191 GLY A C 1
ATOM 1548 O O . GLY A 1 191 ? -19.217 -6.294 6.744 1.00 88.25 191 GLY A O 1
ATOM 1549 N N . GLU A 1 192 ? -19.502 -7.446 4.823 1.00 92.38 192 GLU A N 1
ATOM 1550 C CA . GLU A 1 192 ? -20.620 -6.647 4.352 1.00 92.38 192 GLU A CA 1
ATOM 1551 C C . GLU A 1 192 ? -21.825 -6.782 5.293 1.00 92.38 192 GLU A C 1
ATOM 1553 O O . GLU A 1 192 ? -22.164 -7.866 5.774 1.00 92.38 192 GLU A O 1
ATOM 1558 N N . TYR A 1 193 ? -22.534 -5.679 5.508 1.00 92.31 193 TYR A N 1
ATOM 1559 C CA . TYR A 1 193 ? -23.757 -5.643 6.305 1.00 92.31 193 TYR A CA 1
ATOM 1560 C C . TYR A 1 193 ? -24.783 -4.697 5.682 1.00 92.31 193 TYR A C 1
ATOM 1562 O O . TYR A 1 193 ? -24.540 -4.037 4.666 1.00 92.31 193 TYR A O 1
ATOM 1570 N N . LYS A 1 194 ? -25.984 -4.673 6.262 1.00 90.50 194 LYS A N 1
ATOM 1571 C CA . LYS A 1 194 ? -27.079 -3.819 5.802 1.00 90.50 194 LYS A CA 1
ATOM 1572 C C . LYS A 1 194 ? -27.551 -2.909 6.917 1.00 90.50 194 LYS A C 1
ATOM 1574 O O . LYS A 1 194 ? -27.833 -3.376 8.015 1.00 90.50 194 LYS A O 1
ATOM 1579 N N . VAL A 1 195 ? -27.719 -1.635 6.587 1.00 87.12 195 VAL A N 1
ATOM 1580 C CA . VAL A 1 195 ? -28.387 -0.653 7.445 1.00 87.12 195 VAL A CA 1
ATOM 1581 C C . VAL A 1 195 ? -29.624 -0.181 6.697 1.00 87.12 195 VAL A C 1
ATOM 1583 O O . VAL A 1 195 ? -29.539 0.526 5.694 1.00 87.12 195 VAL A O 1
ATOM 1586 N N . GLY A 1 196 ? -30.794 -0.660 7.117 1.00 86.88 196 GLY A N 1
ATOM 1587 C CA . GLY A 1 196 ? -32.024 -0.478 6.348 1.00 86.88 196 GLY A CA 1
ATOM 1588 C C . GLY A 1 196 ? -31.928 -1.128 4.961 1.00 86.88 196 GLY A C 1
ATOM 1589 O O . GLY A 1 196 ? -31.847 -2.352 4.849 1.00 86.88 196 GLY A O 1
ATOM 1590 N N . LYS A 1 197 ? -31.968 -0.313 3.899 1.00 87.81 197 LYS A N 1
ATOM 1591 C CA . LYS A 1 197 ? -31.841 -0.773 2.502 1.00 87.81 197 LYS A CA 1
ATOM 1592 C C . LYS A 1 197 ? -30.414 -0.682 1.961 1.00 87.81 197 LYS A C 1
ATOM 1594 O O . LYS A 1 197 ? -30.138 -1.272 0.917 1.00 87.81 197 LYS A O 1
ATOM 1599 N N . ASP A 1 198 ? -29.531 0.019 2.663 1.00 89.69 198 ASP A N 1
ATOM 1600 C CA . ASP A 1 198 ? -28.191 0.306 2.177 1.00 89.69 198 ASP A CA 1
ATOM 1601 C C . ASP A 1 198 ? -27.262 -0.862 2.481 1.00 89.69 198 ASP A C 1
ATOM 1603 O O . ASP A 1 198 ? -27.163 -1.328 3.619 1.00 89.69 198 ASP A O 1
ATOM 1607 N N . LYS A 1 199 ? -26.582 -1.342 1.438 1.00 91.62 199 LYS A N 1
ATOM 1608 C CA . LYS A 1 199 ? -25.503 -2.317 1.557 1.00 91.62 199 LYS A CA 1
ATOM 1609 C C . LYS A 1 199 ? -24.213 -1.564 1.879 1.00 91.62 199 LYS A C 1
ATOM 1611 O O . LYS A 1 199 ? -23.832 -0.667 1.131 1.00 91.62 199 LYS A O 1
ATOM 1616 N N . LYS A 1 200 ? -23.552 -1.941 2.969 1.00 92.69 200 LYS A N 1
ATOM 1617 C CA . LYS A 1 200 ? -22.263 -1.393 3.399 1.00 92.69 200 LYS A CA 1
ATOM 1618 C C . LYS A 1 200 ? -21.211 -2.496 3.385 1.00 92.69 200 LYS A C 1
ATOM 1620 O O . LYS A 1 200 ? -21.531 -3.643 3.683 1.00 92.69 200 LYS A O 1
ATOM 1625 N N . HIS A 1 201 ? -19.977 -2.142 3.035 1.00 89.00 201 HIS A N 1
ATOM 1626 C CA . HIS A 1 201 ? -18.858 -3.088 2.992 1.00 89.00 201 HIS A CA 1
ATOM 1627 C C . HIS A 1 201 ? -18.196 -3.282 4.362 1.00 89.00 201 HIS A C 1
ATOM 1629 O O . HIS A 1 201 ? -17.766 -4.386 4.664 1.00 89.00 201 HIS A O 1
ATOM 1635 N N . GLY A 1 202 ? -18.220 -2.252 5.214 1.00 93.06 202 GLY A N 1
ATOM 1636 C CA . GLY A 1 202 ? -17.572 -2.272 6.522 1.00 93.06 202 GLY A CA 1
ATOM 1637 C C . GLY A 1 202 ? -16.116 -1.853 6.465 1.00 93.06 202 GLY A C 1
ATOM 1638 O O . GLY A 1 202 ? -15.730 -1.117 5.562 1.00 93.06 202 GLY A O 1
ATOM 1639 N N . VAL A 1 203 ? -15.378 -2.244 7.499 1.00 96.19 203 VAL A N 1
ATOM 1640 C CA . VAL A 1 203 ? -13.916 -2.115 7.563 1.00 96.19 203 VAL A CA 1
ATOM 1641 C C . VAL A 1 203 ? -13.278 -3.287 6.832 1.00 96.19 203 VAL A C 1
ATOM 1643 O O . VAL A 1 203 ? -13.938 -4.308 6.649 1.00 96.19 203 VAL A O 1
ATOM 1646 N N . ASP A 1 204 ? -12.005 -3.176 6.473 1.00 96.94 204 ASP A N 1
ATOM 1647 C CA . ASP A 1 204 ? -11.301 -4.258 5.782 1.00 96.94 204 ASP A CA 1
ATOM 1648 C C . ASP A 1 204 ? -10.864 -5.346 6.775 1.00 96.94 204 ASP A C 1
ATOM 1650 O O . ASP A 1 204 ? -11.074 -6.537 6.540 1.00 96.94 204 ASP A O 1
ATOM 1654 N N . LEU A 1 205 ? -10.314 -4.946 7.928 1.00 97.88 205 LEU A N 1
ATOM 1655 C CA . LEU A 1 205 ? -9.884 -5.858 8.994 1.00 97.88 205 LEU A CA 1
ATOM 1656 C C . LEU A 1 205 ? -10.268 -5.332 10.380 1.00 97.88 205 LEU A C 1
ATOM 1658 O O . LEU A 1 205 ? -10.376 -4.128 10.613 1.00 97.88 205 LEU A O 1
ATOM 1662 N N . ILE A 1 206 ? -10.416 -6.253 11.326 1.00 98.12 206 ILE A N 1
ATOM 1663 C CA . ILE A 1 206 ? -10.553 -5.980 12.754 1.00 98.12 206 ILE A CA 1
ATOM 1664 C C . ILE A 1 206 ? -9.425 -6.720 13.468 1.00 98.12 206 ILE A C 1
ATOM 1666 O O . ILE A 1 206 ? -9.315 -7.940 13.354 1.00 98.12 206 ILE A O 1
ATOM 1670 N N . LEU A 1 207 ? -8.589 -5.992 14.207 1.00 98.00 207 LEU A N 1
ATOM 1671 C CA . LEU A 1 207 ? -7.595 -6.597 15.096 1.00 98.00 207 LEU A CA 1
ATOM 1672 C C . LEU A 1 207 ? -8.150 -6.552 16.513 1.00 98.00 207 LEU A C 1
ATOM 1674 O O . LEU A 1 207 ? -8.424 -5.466 17.014 1.00 98.00 207 LEU A O 1
ATOM 1678 N N . GLU A 1 208 ? -8.352 -7.698 17.151 1.00 96.62 208 GLU A N 1
ATOM 1679 C CA . GLU A 1 208 ? -9.094 -7.802 18.413 1.00 96.62 208 GLU A CA 1
ATOM 1680 C C . GLU A 1 208 ? -8.233 -8.389 19.539 1.00 96.62 208 GLU A C 1
ATOM 1682 O O . GLU A 1 208 ? -7.694 -9.485 19.408 1.00 96.62 208 GLU A O 1
ATOM 1687 N N . SER A 1 209 ? -8.165 -7.693 20.676 1.00 95.75 209 SER A N 1
ATOM 1688 C CA . SER A 1 209 ? -7.690 -8.219 21.961 1.00 95.75 209 SER A CA 1
ATOM 1689 C C . SER A 1 209 ? -8.855 -8.352 22.959 1.00 95.75 209 SER A C 1
ATOM 1691 O O . SER A 1 209 ? -10.027 -8.145 22.623 1.00 95.75 209 SER A O 1
ATOM 1693 N N . SER A 1 210 ? -8.573 -8.702 24.218 1.00 93.06 210 SER A N 1
ATOM 1694 C CA . SER A 1 210 ? -9.614 -8.820 25.250 1.00 93.06 210 SER A CA 1
ATOM 1695 C C . SER A 1 210 ? -10.361 -7.506 25.505 1.00 93.06 210 SER A C 1
ATOM 1697 O O . SER A 1 210 ? -11.582 -7.531 25.636 1.00 93.06 210 SER A O 1
ATOM 1699 N N . ASN A 1 211 ? -9.651 -6.372 25.537 1.00 95.31 211 ASN A N 1
ATOM 1700 C CA . ASN A 1 211 ? -10.208 -5.072 25.937 1.00 95.31 211 ASN A CA 1
ATOM 1701 C C . ASN A 1 211 ? -10.244 -4.038 24.810 1.00 95.31 211 ASN A C 1
ATOM 1703 O O . ASN A 1 211 ? -10.926 -3.024 24.944 1.00 95.31 211 ASN A O 1
ATOM 1707 N N . THR A 1 212 ? -9.535 -4.281 23.710 1.00 96.75 212 THR A N 1
ATOM 1708 C CA . THR A 1 212 ? -9.335 -3.291 22.651 1.00 96.75 212 THR A CA 1
ATOM 1709 C C . THR A 1 212 ? -9.525 -3.927 21.279 1.00 96.75 212 THR A C 1
ATOM 1711 O O . THR A 1 212 ? -9.199 -5.094 21.074 1.00 96.75 212 THR A O 1
ATOM 1714 N N . ALA A 1 213 ? -10.048 -3.162 20.325 1.00 97.69 213 ALA A N 1
ATOM 1715 C CA . ALA A 1 213 ? -10.056 -3.533 18.922 1.00 97.69 213 ALA A CA 1
ATOM 1716 C C . ALA A 1 213 ? -9.632 -2.368 18.021 1.00 97.69 213 ALA A C 1
ATOM 1718 O O . ALA A 1 213 ? -9.975 -1.207 18.255 1.00 97.69 213 ALA A O 1
ATOM 1719 N N . ILE A 1 214 ? -8.902 -2.698 16.962 1.00 97.94 214 ILE A N 1
ATOM 1720 C CA . ILE A 1 214 ? -8.500 -1.774 15.905 1.00 97.94 214 ILE A CA 1
ATOM 1721 C C . ILE A 1 214 ? -9.386 -2.040 14.693 1.00 97.94 214 ILE A C 1
ATOM 1723 O O . ILE A 1 214 ? -9.452 -3.166 14.204 1.00 97.94 214 ILE A O 1
ATOM 1727 N N . LEU A 1 215 ? -10.055 -0.997 14.212 1.00 98.12 215 LEU A N 1
ATOM 1728 C CA . LEU A 1 215 ? -10.893 -1.016 13.017 1.00 98.12 215 LEU A CA 1
ATOM 1729 C C . LEU A 1 215 ? -10.058 -0.518 11.839 1.00 98.12 215 LEU A C 1
ATOM 1731 O O . LEU A 1 215 ? -9.761 0.673 11.759 1.00 98.12 215 LEU A O 1
ATOM 1735 N N . LEU A 1 216 ? -9.623 -1.417 10.963 1.00 98.00 216 LEU A N 1
ATOM 1736 C CA . LEU A 1 216 ? -8.589 -1.136 9.974 1.00 98.00 216 LEU A CA 1
ATOM 1737 C C . LEU A 1 216 ? -9.171 -0.961 8.570 1.00 98.00 216 LEU A C 1
ATOM 1739 O O . LEU A 1 216 ? -9.899 -1.814 8.071 1.00 98.00 216 LEU A O 1
ATOM 1743 N N . GLU A 1 217 ? -8.772 0.131 7.923 1.00 97.00 217 GLU A N 1
ATOM 1744 C CA . GLU A 1 217 ? -9.098 0.463 6.538 1.00 97.00 217 GLU A CA 1
ATOM 1745 C C . GLU A 1 217 ? -7.813 0.559 5.692 1.00 97.00 217 GLU A C 1
ATOM 1747 O O . GLU A 1 217 ? -6.924 1.370 5.962 1.00 97.00 217 GLU A O 1
ATOM 1752 N N . CYS A 1 218 ? -7.718 -0.230 4.630 1.00 95.88 218 CYS A N 1
ATOM 1753 C CA . CYS A 1 218 ? -6.622 -0.270 3.675 1.00 95.88 218 CYS A CA 1
ATOM 1754 C C . CYS A 1 218 ? -6.877 0.683 2.505 1.00 95.88 218 CYS A C 1
ATOM 1756 O O . CYS A 1 218 ? -7.951 0.721 1.897 1.00 95.88 218 CYS A O 1
ATOM 1758 N N . LYS A 1 219 ? -5.859 1.461 2.125 1.00 93.62 219 LYS A N 1
ATOM 1759 C CA . LYS A 1 219 ? -5.922 2.353 0.963 1.00 93.62 219 LYS A CA 1
ATOM 1760 C C . LYS A 1 219 ? -4.651 2.278 0.129 1.00 93.62 219 LYS A C 1
ATOM 1762 O O . LYS A 1 219 ? -3.566 2.664 0.548 1.00 93.62 219 LYS A O 1
ATOM 1767 N N . THR A 1 220 ? -4.800 1.926 -1.144 1.00 87.25 220 THR A N 1
ATOM 1768 C CA . THR A 1 220 ? -3.707 1.935 -2.138 1.00 87.25 220 THR A CA 1
ATOM 1769 C C . THR A 1 220 ? -3.236 3.341 -2.530 1.00 87.25 220 THR A C 1
ATOM 1771 O O . THR A 1 220 ? -2.427 3.512 -3.449 1.00 87.25 220 THR A O 1
ATOM 1774 N N . LYS A 1 221 ? -3.747 4.376 -1.852 1.00 74.50 221 LYS A N 1
ATOM 1775 C CA . LYS A 1 221 ? -3.437 5.771 -2.128 1.00 74.50 221 LYS A CA 1
ATOM 1776 C C . LYS A 1 221 ? -1.942 6.025 -1.950 1.00 74.50 221 LYS A C 1
ATOM 1778 O O . LYS A 1 221 ? -1.347 5.715 -0.926 1.00 74.50 221 LYS A O 1
ATOM 1783 N N . LYS A 1 222 ? -1.369 6.693 -2.948 1.00 66.19 222 LYS A N 1
ATOM 1784 C CA . LYS A 1 222 ? -0.080 7.379 -2.859 1.00 66.19 222 LYS A CA 1
ATOM 1785 C C . LYS A 1 222 ? -0.315 8.873 -3.010 1.00 66.19 222 LYS A C 1
ATOM 1787 O O . LYS A 1 222 ? -1.177 9.264 -3.805 1.00 66.19 222 LYS A O 1
ATOM 1792 N N . MET A 1 223 ? 0.463 9.704 -2.319 1.00 52.81 223 MET A N 1
ATOM 1793 C CA . MET A 1 223 ? 0.530 11.124 -2.668 1.00 52.81 223 MET A CA 1
ATOM 1794 C C . MET A 1 223 ? 0.927 11.267 -4.141 1.00 52.81 223 MET A C 1
ATOM 1796 O O . MET A 1 223 ? 1.909 10.660 -4.575 1.00 52.81 223 MET A O 1
ATOM 1800 N N . VAL A 1 224 ? 0.157 12.038 -4.913 1.00 56.19 224 VAL A N 1
ATOM 1801 C CA . VAL A 1 224 ? 0.472 12.326 -6.323 1.00 56.19 224 VAL A CA 1
ATOM 1802 C C . VAL A 1 224 ? 1.822 13.052 -6.390 1.00 56.19 224 VAL A C 1
ATOM 1804 O O . VAL A 1 224 ? 2.105 13.876 -5.527 1.00 56.19 224 VAL A O 1
ATOM 1807 N N . TRP A 1 225 ? 2.651 12.782 -7.405 1.00 48.84 225 TRP A N 1
ATOM 1808 C CA . TRP A 1 225 ? 3.980 13.400 -7.574 1.00 48.84 225 TRP A CA 1
ATOM 1809 C C . TRP A 1 225 ? 3.966 14.927 -7.397 1.00 48.84 225 TRP A C 1
ATOM 1811 O O . TRP A 1 225 ? 4.754 15.461 -6.622 1.00 48.84 225 TRP A O 1
ATOM 1821 N N . GLY A 1 226 ? 3.002 15.618 -8.014 1.00 44.91 226 GLY A N 1
ATOM 1822 C CA . GLY A 1 226 ? 2.825 17.064 -7.848 1.00 44.91 226 GLY A CA 1
ATOM 1823 C C . GLY A 1 226 ? 2.518 17.518 -6.413 1.00 44.91 226 GLY A C 1
ATOM 1824 O O . GLY A 1 226 ? 2.858 18.637 -6.066 1.00 44.91 226 GLY A O 1
ATOM 1825 N N . ALA A 1 227 ? 1.944 16.661 -5.562 1.00 44.53 227 ALA A N 1
ATOM 1826 C CA . ALA A 1 227 ? 1.687 16.941 -4.144 1.00 44.53 227 ALA A CA 1
ATOM 1827 C C . ALA A 1 227 ? 2.851 16.540 -3.219 1.00 44.53 227 ALA A C 1
ATOM 1829 O O . ALA A 1 227 ? 3.055 17.181 -2.194 1.00 44.53 227 ALA A O 1
ATOM 1830 N N . ARG A 1 228 ? 3.627 15.503 -3.579 1.00 48.94 228 ARG A N 1
ATOM 1831 C CA . ARG A 1 228 ? 4.844 15.093 -2.844 1.00 48.94 228 ARG A CA 1
ATOM 1832 C C . ARG A 1 228 ? 5.946 16.143 -2.917 1.00 48.94 228 ARG A C 1
ATOM 1834 O O . ARG A 1 228 ? 6.788 16.232 -2.027 1.00 48.94 228 ARG A O 1
ATOM 1841 N N . TYR A 1 229 ? 5.954 16.872 -4.023 1.00 47.12 229 TYR A N 1
ATOM 1842 C CA . TYR A 1 229 ? 7.080 17.672 -4.436 1.00 47.12 229 TYR A CA 1
ATOM 1843 C C . TYR A 1 229 ? 6.628 19.124 -4.663 1.00 47.12 229 TYR A C 1
ATOM 1845 O O . TYR A 1 229 ? 7.177 20.003 -4.025 1.00 47.12 229 TYR A O 1
ATOM 1853 N N . GLY A 1 230 ? 5.575 19.411 -5.434 1.00 45.59 230 GLY A N 1
ATOM 1854 C CA . GLY A 1 230 ? 5.212 20.782 -5.831 1.00 45.59 230 GLY A CA 1
ATOM 1855 C C . GLY A 1 230 ? 4.977 21.808 -4.704 1.00 45.59 230 GLY A C 1
ATOM 1856 O O . GLY A 1 230 ? 4.558 21.513 -3.582 1.00 45.59 230 GLY A O 1
ATOM 1857 N N . TYR A 1 231 ? 5.196 23.069 -5.057 1.00 43.62 231 TYR A N 1
ATOM 1858 C CA . TYR A 1 231 ? 4.778 24.275 -4.352 1.00 43.62 231 TYR A CA 1
ATOM 1859 C C . TYR A 1 231 ? 3.253 24.484 -4.359 1.00 43.62 231 TYR A C 1
ATOM 1861 O O . TYR A 1 231 ? 2.733 25.176 -3.483 1.00 43.62 231 TYR A O 1
ATOM 1869 N N . GLY A 1 232 ? 2.529 23.857 -5.294 1.00 53.22 232 GLY A N 1
ATOM 1870 C CA . GLY A 1 232 ? 1.074 23.952 -5.437 1.00 53.22 232 GLY A CA 1
ATOM 1871 C C . GLY A 1 232 ? 0.275 23.571 -4.181 1.00 53.22 232 GLY A C 1
ATOM 1872 O O . GLY A 1 232 ? -0.036 22.403 -3.944 1.00 53.22 232 GLY A O 1
ATOM 1873 N N . GLU A 1 233 ? -0.157 24.579 -3.421 1.00 60.44 233 GLU A N 1
ATOM 1874 C CA . GLU A 1 233 ? -1.014 24.445 -2.232 1.00 60.44 233 GLU A CA 1
ATOM 1875 C C . GLU A 1 233 ? -2.280 23.613 -2.521 1.00 60.44 233 GLU A C 1
ATOM 1877 O O . GLU A 1 233 ? -2.681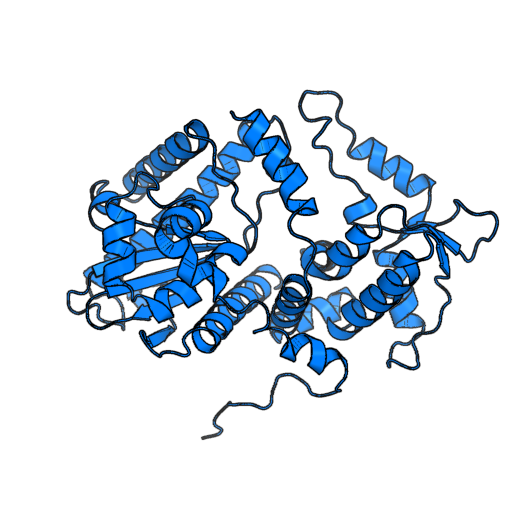 22.776 -1.717 1.00 60.44 233 GLU A O 1
ATOM 1882 N N . LYS A 1 234 ? -2.841 23.739 -3.732 1.00 65.31 234 LYS A N 1
ATOM 1883 C CA . LYS A 1 234 ? -4.030 22.995 -4.178 1.00 65.31 234 LYS A CA 1
ATOM 1884 C C . LYS A 1 234 ? -3.825 21.481 -4.260 1.00 65.31 234 LYS A C 1
ATOM 1886 O O . LYS A 1 234 ? -4.718 20.736 -3.865 1.00 65.31 234 LYS A O 1
ATOM 1891 N N . SER A 1 235 ? -2.689 21.005 -4.780 1.00 65.69 235 SER A N 1
ATOM 1892 C CA . SER A 1 235 ? -2.461 19.559 -4.905 1.00 65.69 235 SER A CA 1
ATOM 1893 C C . SER A 1 235 ? -2.265 18.916 -3.541 1.00 65.69 235 SER A C 1
ATOM 1895 O O . SER A 1 235 ? -2.823 17.852 -3.301 1.00 65.69 235 SER A O 1
ATOM 1897 N N . LEU A 1 236 ? -1.553 19.584 -2.632 1.00 71.56 236 LEU A N 1
ATOM 1898 C CA . LEU A 1 236 ? -1.402 19.118 -1.257 1.00 71.56 236 LEU A CA 1
ATOM 1899 C C . LEU A 1 236 ? -2.747 19.112 -0.513 1.00 71.56 236 LEU A C 1
ATOM 1901 O O . LEU A 1 236 ? -3.089 18.103 0.094 1.00 71.56 236 LEU A O 1
ATOM 1905 N N . ILE A 1 237 ? -3.539 20.186 -0.622 1.00 77.12 237 ILE A N 1
ATOM 1906 C CA . ILE A 1 237 ? -4.882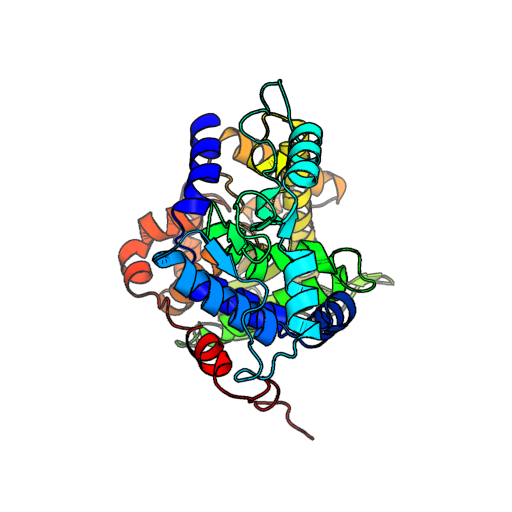 20.258 -0.022 1.00 77.12 237 ILE A CA 1
ATOM 1907 C C . ILE A 1 237 ? -5.762 19.106 -0.513 1.00 77.12 237 ILE A C 1
ATOM 1909 O O . ILE A 1 237 ? -6.332 18.396 0.305 1.00 77.12 237 ILE A O 1
ATOM 1913 N N . SER A 1 238 ? -5.803 18.842 -1.822 1.00 79.06 238 SER A N 1
ATOM 1914 C CA . SER A 1 238 ? -6.625 17.750 -2.367 1.00 79.06 238 SER A CA 1
ATOM 1915 C C . SER A 1 238 ? -6.223 16.358 -1.860 1.00 79.06 238 SER A C 1
ATOM 1917 O O . SER A 1 238 ? -7.015 15.418 -1.896 1.00 79.06 238 SER A O 1
ATOM 1919 N N . GLU A 1 239 ? -4.977 16.196 -1.413 1.00 78.75 239 GLU A N 1
ATOM 1920 C CA . GLU A 1 239 ? -4.496 14.950 -0.825 1.00 78.75 239 GLU A CA 1
ATOM 1921 C C . GLU A 1 239 ? -4.870 14.860 0.656 1.00 78.75 239 GLU A C 1
ATOM 1923 O O . GLU A 1 239 ? -5.352 13.811 1.079 1.00 78.75 239 GLU A O 1
ATOM 1928 N N . ILE A 1 240 ? -4.755 15.963 1.405 1.00 84.50 240 ILE A N 1
ATOM 1929 C CA . ILE A 1 240 ? -5.258 16.085 2.784 1.00 84.50 240 ILE A CA 1
ATOM 1930 C C . ILE A 1 240 ? -6.764 15.788 2.828 1.00 84.50 240 ILE A C 1
ATOM 1932 O O . ILE A 1 240 ? -7.206 14.969 3.630 1.00 84.50 240 ILE A O 1
ATOM 1936 N N . GLU A 1 241 ? -7.540 16.382 1.917 1.00 88.12 241 GLU A N 1
ATOM 1937 C CA . GLU A 1 241 ? -8.984 16.154 1.787 1.00 88.12 241 GLU A CA 1
ATOM 1938 C C . GLU A 1 241 ? -9.311 14.672 1.596 1.00 88.12 241 GLU A C 1
ATOM 1940 O O . GLU A 1 241 ? -10.189 14.138 2.272 1.00 88.12 241 GLU A O 1
ATOM 1945 N N . LYS A 1 242 ? -8.585 13.974 0.715 1.00 87.94 242 LYS A N 1
ATOM 1946 C CA . LYS A 1 242 ? -8.796 12.537 0.485 1.00 87.94 242 LYS A CA 1
ATOM 1947 C C . LYS A 1 242 ? -8.441 11.691 1.702 1.00 87.94 242 LYS A C 1
ATOM 1949 O O . LYS A 1 242 ? -9.161 10.744 1.995 1.00 87.94 242 LYS A O 1
ATOM 1954 N N . LEU A 1 243 ? -7.356 12.010 2.407 1.00 87.81 243 LEU A N 1
ATOM 1955 C CA . LEU A 1 243 ? -7.007 11.299 3.638 1.00 87.81 243 LEU A CA 1
ATOM 1956 C C . LEU A 1 243 ? -8.082 11.487 4.707 1.00 87.81 243 LEU A C 1
ATOM 1958 O O . LEU A 1 243 ? -8.472 10.519 5.356 1.00 87.81 243 LEU A O 1
ATOM 1962 N N . ALA A 1 244 ? -8.612 12.705 4.841 1.00 92.06 244 ALA A N 1
ATOM 1963 C CA . ALA A 1 244 ? -9.655 13.000 5.814 1.00 92.06 244 ALA A CA 1
ATOM 1964 C C . ALA A 1 244 ? -10.932 12.216 5.486 1.00 92.06 244 ALA A C 1
ATOM 1966 O O . ALA A 1 244 ? -11.580 11.690 6.387 1.00 92.06 244 ALA A O 1
ATOM 1967 N N . MET A 1 245 ? -11.251 12.041 4.194 1.00 93.94 245 MET A N 1
ATOM 1968 C CA . MET A 1 245 ? -12.350 11.164 3.771 1.00 93.94 245 MET A CA 1
ATOM 1969 C C . MET A 1 245 ? -12.165 9.720 4.242 1.00 93.94 245 MET A C 1
ATOM 1971 O O . MET A 1 245 ? -13.144 9.103 4.644 1.00 93.94 245 MET A O 1
ATOM 1975 N N . PHE A 1 246 ? -10.948 9.168 4.208 1.00 93.56 246 PHE A N 1
ATOM 1976 C CA . PHE A 1 246 ? -10.709 7.794 4.665 1.00 93.56 246 PHE A CA 1
ATOM 1977 C C . PHE A 1 246 ? -10.906 7.647 6.174 1.00 93.56 246 PHE A C 1
ATOM 1979 O O . PHE A 1 246 ? -11.534 6.687 6.614 1.00 93.56 246 PHE A O 1
ATOM 1986 N N . VAL A 1 247 ? -10.439 8.621 6.959 1.00 94.62 247 VAL A N 1
ATOM 1987 C CA . VAL A 1 247 ? -10.657 8.640 8.412 1.00 94.62 247 VAL A CA 1
ATOM 1988 C C . VAL A 1 247 ? -12.150 8.740 8.733 1.00 94.62 247 VAL A C 1
ATOM 1990 O O . VAL A 1 247 ? -12.669 7.944 9.512 1.00 94.62 247 VAL A O 1
ATOM 1993 N N . VAL A 1 248 ? -12.873 9.658 8.084 1.00 96.44 248 VAL A N 1
ATOM 1994 C CA . VAL A 1 248 ? -14.325 9.815 8.278 1.00 96.44 248 VAL A CA 1
ATOM 1995 C C . VAL A 1 248 ? -15.098 8.575 7.830 1.00 96.44 248 VAL A C 1
ATOM 1997 O O . VAL A 1 248 ? -16.034 8.162 8.510 1.00 96.44 248 VAL A O 1
ATOM 2000 N N . GLN A 1 249 ? -14.690 7.927 6.738 1.00 95.50 249 GLN A N 1
ATOM 2001 C CA . GLN A 1 249 ? -15.278 6.657 6.312 1.00 95.50 249 GLN A CA 1
ATOM 2002 C C . GLN A 1 249 ? -15.117 5.574 7.387 1.00 95.50 249 GLN A C 1
ATOM 2004 O O . GLN A 1 249 ? -16.075 4.857 7.680 1.00 95.50 249 GLN A O 1
ATOM 2009 N N . ASN A 1 250 ? -13.946 5.491 8.019 1.00 96.44 250 ASN A N 1
ATOM 2010 C CA . ASN A 1 250 ? -13.716 4.540 9.100 1.00 96.44 250 ASN A CA 1
ATOM 2011 C C . ASN A 1 250 ? -14.527 4.896 10.364 1.00 96.44 250 ASN A C 1
ATOM 2013 O O . ASN A 1 250 ? -15.124 4.019 10.982 1.00 96.44 250 ASN A O 1
ATOM 2017 N N . TYR A 1 251 ? -14.685 6.183 10.695 1.00 97.38 251 TYR A N 1
ATOM 2018 C CA . TYR A 1 251 ? -15.600 6.604 11.765 1.00 97.38 251 TYR A CA 1
ATOM 2019 C C . TYR A 1 251 ? -17.056 6.212 11.504 1.00 97.38 251 TYR A C 1
ATOM 2021 O O . TYR A 1 251 ? -17.750 5.796 12.428 1.00 97.38 251 TYR A O 1
ATOM 2029 N N . LYS A 1 252 ? -17.531 6.291 10.256 1.00 96.19 252 LYS A N 1
ATOM 2030 C CA . LYS A 1 252 ? -18.879 5.814 9.906 1.00 96.19 252 LYS A CA 1
ATOM 2031 C C . LYS A 1 252 ? -19.025 4.321 10.199 1.00 96.19 252 LYS A C 1
ATOM 2033 O O . LYS A 1 252 ? -20.016 3.918 10.803 1.00 96.19 252 LYS A O 1
ATOM 2038 N N . ASN A 1 253 ? -18.018 3.524 9.838 1.00 95.88 253 ASN A N 1
ATOM 2039 C CA . ASN A 1 253 ? -17.985 2.103 10.173 1.00 95.88 253 ASN A CA 1
ATOM 2040 C C . ASN A 1 253 ? -17.951 1.872 11.696 1.00 95.88 253 ASN A C 1
ATOM 2042 O O . ASN A 1 253 ? -18.671 1.010 12.195 1.00 95.88 253 ASN A O 1
ATOM 2046 N N . LEU A 1 254 ? -17.175 2.662 12.444 1.00 96.62 254 LEU A N 1
ATOM 2047 C CA . LEU A 1 254 ? -17.124 2.610 13.908 1.00 96.62 254 LEU A CA 1
ATOM 2048 C C . LEU A 1 254 ? -18.499 2.872 14.532 1.00 96.62 254 LEU A C 1
ATOM 2050 O O . LEU A 1 254 ? -18.931 2.126 15.407 1.00 96.62 254 LEU A O 1
ATOM 2054 N N . VAL A 1 255 ? -19.220 3.891 14.063 1.00 95.88 255 VAL A N 1
ATOM 2055 C CA . VAL A 1 255 ? -20.573 4.197 14.552 1.00 95.88 255 VAL A CA 1
ATOM 2056 C C . VAL A 1 255 ? -21.535 3.043 14.279 1.00 95.88 255 VAL A C 1
ATOM 2058 O O . VAL A 1 255 ? -22.337 2.698 15.148 1.00 95.88 255 VAL A O 1
ATOM 2061 N N . ASP A 1 256 ? -21.444 2.407 13.110 1.00 95.31 256 ASP A N 1
ATOM 2062 C CA . ASP A 1 256 ? -22.247 1.224 12.791 1.00 95.31 256 ASP A CA 1
ATOM 2063 C C . ASP A 1 256 ? -21.912 0.030 13.703 1.00 95.31 256 ASP A C 1
ATOM 2065 O O . ASP A 1 256 ? -22.819 -0.680 14.147 1.00 95.31 256 ASP A O 1
ATOM 2069 N N . VAL A 1 257 ? -20.634 -0.161 14.036 1.00 95.50 257 VAL A N 1
ATOM 2070 C CA . VAL A 1 257 ? -20.165 -1.174 14.994 1.00 95.50 257 VAL A CA 1
ATOM 2071 C C . VAL A 1 257 ? -20.733 -0.921 16.393 1.00 95.50 257 VAL A C 1
ATOM 2073 O O . VAL A 1 257 ? -21.318 -1.828 16.990 1.00 95.50 257 VAL A O 1
ATOM 2076 N N . VAL A 1 258 ? -20.617 0.309 16.905 1.00 95.19 258 VAL A N 1
ATOM 2077 C CA . VAL A 1 258 ? -21.130 0.697 18.233 1.00 95.19 258 VAL A CA 1
ATOM 2078 C C . VAL A 1 258 ? -22.655 0.583 18.288 1.00 95.19 258 VAL A C 1
ATOM 2080 O O . VAL A 1 258 ? -23.212 0.123 19.283 1.00 95.19 258 VAL A O 1
ATOM 2083 N N . SER A 1 259 ? -23.336 0.907 17.186 1.00 93.31 259 SER A N 1
ATOM 2084 C CA . SER A 1 259 ? -24.793 0.767 17.048 1.00 93.31 259 SER A CA 1
ATOM 2085 C C . SER A 1 259 ? -25.256 -0.688 16.899 1.00 93.31 259 SER A C 1
ATOM 2087 O O . SER A 1 259 ? -26.456 -0.958 16.878 1.00 93.31 259 SER A O 1
ATOM 2089 N N . GLY A 1 260 ? -24.328 -1.643 16.779 1.00 93.19 260 GLY A N 1
ATOM 2090 C CA . GLY A 1 260 ? -24.633 -3.064 16.640 1.00 93.19 260 GLY A CA 1
ATOM 2091 C C . GLY A 1 260 ? -25.151 -3.473 15.258 1.00 93.19 260 GLY A C 1
ATOM 2092 O O . GLY A 1 260 ? -25.702 -4.572 15.141 1.00 93.19 260 GLY A O 1
ATOM 2093 N N . ASN A 1 261 ? -24.953 -2.639 14.230 1.00 93.81 261 ASN A N 1
ATOM 2094 C CA . ASN A 1 261 ? -25.390 -2.881 12.849 1.00 93.81 261 ASN A CA 1
ATOM 2095 C C . ASN A 1 261 ? -24.540 -3.935 12.121 1.00 93.81 261 ASN A C 1
ATOM 2097 O O . ASN A 1 261 ? -24.975 -4.505 11.120 1.00 93.81 261 ASN A O 1
ATOM 2101 N N . THR A 1 262 ? -23.328 -4.190 12.609 1.00 93.25 262 THR A N 1
ATOM 2102 C CA . THR A 1 262 ? -22.382 -5.148 12.033 1.00 93.25 262 THR A CA 1
ATOM 2103 C C . THR A 1 262 ? -22.564 -6.554 12.617 1.00 93.25 262 THR A C 1
ATOM 2105 O O . THR A 1 262 ? -23.164 -6.753 13.684 1.00 93.25 262 THR A O 1
ATOM 2108 N N . SER A 1 263 ? -22.043 -7.558 11.905 1.00 90.25 263 SER A N 1
ATOM 2109 C CA . SER A 1 263 ? -21.999 -8.951 12.370 1.00 90.25 263 SER A CA 1
ATOM 2110 C C . SER A 1 263 ? -21.055 -9.118 13.564 1.00 90.25 263 SER A C 1
ATOM 2112 O O . SER A 1 263 ? -21.426 -9.755 14.551 1.00 90.25 263 SER A O 1
ATOM 2114 N N . TRP A 1 264 ? -19.874 -8.498 13.505 1.00 94.88 264 TRP A N 1
ATOM 2115 C CA . TRP A 1 264 ? -18.930 -8.449 14.619 1.00 94.88 264 TRP A CA 1
ATOM 2116 C C . TRP A 1 264 ? -19.459 -7.564 15.753 1.00 94.88 264 TRP A C 1
ATOM 2118 O O . TRP A 1 264 ? -19.989 -6.479 15.505 1.00 94.88 264 TRP A O 1
ATOM 2128 N N . LYS A 1 265 ? -19.320 -8.020 17.002 1.00 91.38 265 LYS A N 1
ATOM 2129 C CA . LYS A 1 265 ? -19.779 -7.299 18.196 1.00 91.38 265 LYS A CA 1
ATOM 2130 C C . LYS A 1 265 ? -18.582 -6.800 18.989 1.00 91.38 265 LYS A C 1
ATOM 2132 O O . LYS A 1 265 ? -17.741 -7.593 19.392 1.00 91.38 265 LYS A O 1
ATOM 2137 N N . TYR A 1 266 ? -18.560 -5.501 19.280 1.00 92.12 266 TYR A N 1
ATOM 2138 C CA . TYR A 1 266 ? -17.426 -4.899 19.979 1.00 92.12 266 TYR A CA 1
ATOM 2139 C C . TYR A 1 266 ? -17.365 -5.216 21.477 1.00 92.12 266 TYR A C 1
ATOM 2141 O O . TYR A 1 266 ? -16.291 -5.134 22.062 1.00 92.12 266 TYR A O 1
ATOM 2149 N N . LEU A 1 267 ? -18.485 -5.622 22.093 1.00 93.25 267 LEU A N 1
ATOM 2150 C CA . LEU A 1 267 ? -18.571 -6.092 23.487 1.00 93.25 267 LEU A CA 1
ATOM 2151 C C . LEU A 1 267 ? -17.975 -5.125 24.529 1.00 93.25 267 LEU A C 1
ATOM 2153 O O . LEU A 1 267 ? -17.429 -5.556 25.539 1.00 93.25 267 LEU A O 1
ATOM 2157 N N . GLY A 1 268 ? -18.086 -3.814 24.299 1.00 92.25 268 GLY A N 1
ATOM 2158 C CA . GLY A 1 268 ? -17.573 -2.803 25.228 1.00 92.25 268 GLY A CA 1
ATOM 2159 C C . GLY A 1 268 ? -16.067 -2.543 25.130 1.00 92.25 268 GLY A C 1
ATOM 2160 O O . GLY A 1 268 ? -15.552 -1.773 25.935 1.00 92.25 268 GLY A O 1
ATOM 2161 N N . ARG A 1 269 ? -15.366 -3.144 24.160 1.00 95.69 269 ARG A N 1
ATOM 2162 C CA . ARG A 1 269 ? -13.942 -2.880 23.915 1.00 95.69 269 ARG A CA 1
ATOM 2163 C C . ARG A 1 269 ? -13.684 -1.427 23.524 1.00 95.69 269 ARG A C 1
ATOM 2165 O O . ARG A 1 269 ? -14.517 -0.794 22.873 1.00 95.69 269 ARG A O 1
ATOM 2172 N N . HIS A 1 270 ? -12.495 -0.932 23.849 1.00 95.62 270 HIS A N 1
ATOM 2173 C CA . HIS A 1 270 ? -11.978 0.318 23.302 1.00 95.62 270 HIS A CA 1
ATOM 2174 C C . HIS A 1 270 ? -11.745 0.168 21.797 1.00 95.62 270 HIS A C 1
ATOM 2176 O O . HIS A 1 270 ? -11.167 -0.824 21.359 1.00 95.62 270 HIS A O 1
ATOM 2182 N N . LEU A 1 271 ? -12.198 1.137 21.003 1.00 96.62 271 LEU A N 1
ATOM 2183 C CA . LEU A 1 271 ? -12.098 1.090 19.544 1.00 96.62 271 LEU A CA 1
ATOM 2184 C C . LEU A 1 271 ? -11.114 2.140 19.034 1.00 96.62 271 LEU A C 1
ATOM 2186 O O . LEU A 1 271 ? -11.194 3.303 19.426 1.00 96.62 271 LEU A O 1
ATOM 2190 N N . TYR A 1 272 ? -10.232 1.735 18.122 1.00 95.81 272 TYR A N 1
ATOM 2191 C CA . TYR A 1 272 ? -9.289 2.629 17.450 1.00 95.81 272 TYR A CA 1
ATOM 2192 C C . TYR A 1 272 ? -9.428 2.495 15.933 1.00 95.81 272 TYR A C 1
ATOM 2194 O O . TYR A 1 272 ? -9.062 1.456 15.377 1.00 95.81 272 TYR A O 1
ATOM 2202 N N . PRO A 1 273 ? -9.960 3.509 15.233 1.00 96.25 273 PRO A N 1
ATOM 2203 C CA . PRO A 1 273 ? -9.967 3.511 13.779 1.00 96.25 273 PRO A CA 1
ATOM 2204 C C . PRO A 1 273 ? -8.548 3.736 13.242 1.00 96.25 273 PRO A C 1
ATOM 2206 O O . PRO A 1 273 ? -7.877 4.701 13.596 1.00 96.25 273 PRO A O 1
ATOM 2209 N N . MET A 1 274 ? -8.088 2.861 12.355 1.00 96.12 274 MET A N 1
ATOM 2210 C CA . MET A 1 274 ? -6.778 2.941 11.715 1.00 96.12 274 MET A CA 1
ATOM 2211 C C . MET A 1 274 ? -6.924 2.931 10.195 1.00 96.12 274 MET A C 1
ATOM 2213 O O . MET A 1 274 ? -7.643 2.109 9.637 1.00 96.12 274 MET A O 1
ATOM 2217 N N . VAL A 1 275 ? -6.217 3.828 9.514 1.00 94.81 275 VAL A N 1
ATOM 2218 C CA . VAL A 1 275 ? -6.084 3.834 8.056 1.00 94.81 275 VAL A CA 1
ATOM 2219 C C . VAL A 1 275 ? -4.648 3.470 7.695 1.00 94.81 275 VAL A C 1
ATOM 2221 O O . VAL A 1 275 ? -3.714 4.179 8.068 1.00 94.81 275 VAL A O 1
ATOM 2224 N N . VAL A 1 276 ? -4.476 2.388 6.938 1.00 94.62 276 VAL A N 1
ATOM 2225 C CA . VAL A 1 276 ? -3.180 1.935 6.418 1.00 94.62 276 VAL A CA 1
ATOM 2226 C C . VAL A 1 276 ? -3.078 2.294 4.945 1.00 94.62 276 VAL A C 1
ATOM 2228 O O . VAL A 1 276 ? -3.961 1.977 4.146 1.00 94.62 276 VAL A O 1
ATOM 2231 N N . THR A 1 277 ? -1.988 2.951 4.557 1.00 92.00 277 THR A N 1
ATOM 2232 C CA . THR A 1 277 ? -1.785 3.418 3.181 1.00 92.00 277 THR A CA 1
ATOM 2233 C C . THR A 1 277 ? -0.557 2.806 2.523 1.00 92.00 277 THR A C 1
ATOM 2235 O O . THR A 1 277 ? 0.487 2.661 3.145 1.00 92.00 277 THR A O 1
ATOM 2238 N N . LEU A 1 278 ? -0.654 2.443 1.240 1.00 88.44 278 LEU A N 1
ATOM 2239 C CA . LEU A 1 278 ? 0.451 1.777 0.533 1.00 88.44 278 LEU A CA 1
ATOM 2240 C C . LEU A 1 27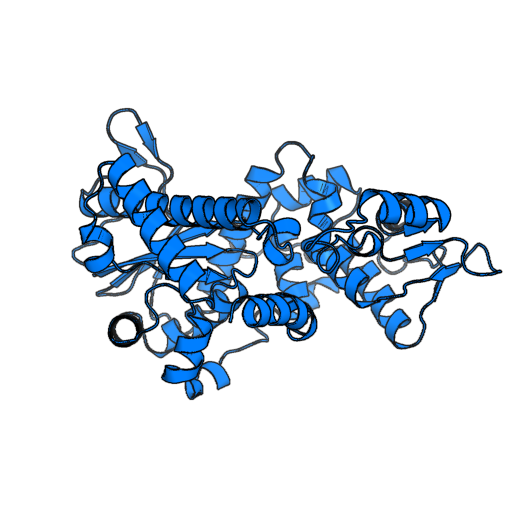8 ? 1.672 2.687 0.301 1.00 88.44 278 LEU A C 1
ATOM 2242 O O . LEU A 1 278 ? 2.780 2.196 0.109 1.00 88.44 278 LEU A O 1
ATOM 2246 N N . GLY A 1 279 ? 1.485 4.005 0.230 1.00 77.62 279 GLY A N 1
ATOM 2247 C CA . GLY A 1 279 ? 2.588 4.948 0.055 1.00 77.62 279 GLY A CA 1
ATOM 2248 C C . GLY A 1 279 ? 2.764 5.843 1.266 1.00 77.62 279 GLY A C 1
ATOM 2249 O O . GLY A 1 279 ? 1.779 6.220 1.886 1.00 77.62 279 GLY A O 1
ATOM 2250 N N . ASP A 1 280 ? 4.001 6.268 1.516 1.00 70.94 280 ASP A N 1
ATOM 2251 C CA . ASP A 1 280 ? 4.287 7.219 2.587 1.00 70.94 280 ASP A CA 1
ATOM 2252 C C . ASP A 1 280 ? 3.450 8.494 2.495 1.00 70.94 280 ASP A C 1
ATOM 2254 O O . ASP A 1 280 ? 3.320 9.121 1.430 1.00 70.94 280 ASP A O 1
ATOM 2258 N N . LEU A 1 281 ? 2.926 8.872 3.659 1.00 64.44 281 LEU A N 1
ATOM 2259 C CA . LEU A 1 281 ? 2.167 10.083 3.917 1.00 64.44 281 LEU A CA 1
ATOM 2260 C C . LEU A 1 281 ? 2.969 10.939 4.895 1.00 64.44 281 LEU A C 1
ATOM 2262 O O . LEU A 1 281 ? 2.769 10.900 6.104 1.00 64.44 281 LEU A O 1
ATOM 2266 N N . LEU A 1 282 ? 3.934 11.697 4.382 1.00 59.03 282 LEU A N 1
ATOM 2267 C CA . LEU A 1 282 ? 4.786 12.534 5.224 1.00 59.03 282 LEU A CA 1
ATOM 2268 C C . LEU A 1 282 ? 4.040 13.802 5.663 1.00 59.03 282 LEU A C 1
ATOM 2270 O O . LEU A 1 282 ? 4.206 14.874 5.084 1.00 59.03 282 LEU A O 1
ATOM 2274 N N . MET A 1 283 ? 3.238 13.689 6.722 1.00 60.78 283 MET A N 1
ATOM 2275 C CA . MET A 1 283 ? 2.680 14.831 7.452 1.00 60.78 283 MET A CA 1
ATOM 2276 C C . MET A 1 283 ? 3.514 15.098 8.709 1.00 60.78 283 MET A C 1
ATOM 2278 O O . MET A 1 283 ? 3.177 14.668 9.804 1.00 60.78 283 MET A O 1
ATOM 2282 N N . MET A 1 284 ? 4.639 15.798 8.545 1.00 58.00 284 MET A N 1
ATOM 2283 C CA . MET A 1 284 ? 5.507 16.221 9.662 1.00 58.00 284 MET A CA 1
ATOM 2284 C C . MET A 1 284 ? 5.479 17.735 9.911 1.00 58.00 284 MET A C 1
ATOM 2286 O O . MET A 1 284 ? 6.170 18.235 10.795 1.00 58.00 284 MET A O 1
ATOM 2290 N N . ASP A 1 285 ? 4.723 18.489 9.112 1.00 68.81 285 ASP A N 1
ATOM 2291 C CA . ASP A 1 285 ? 4.590 19.934 9.287 1.00 68.81 285 ASP A CA 1
ATOM 2292 C C . ASP A 1 285 ? 3.360 20.247 10.160 1.00 68.81 285 ASP A C 1
ATOM 2294 O O . ASP A 1 285 ? 2.249 19.874 9.772 1.00 68.81 285 ASP A O 1
ATOM 2298 N N . PRO A 1 286 ? 3.515 20.948 11.302 1.00 75.06 286 PRO A N 1
ATOM 2299 C CA . PRO A 1 286 ? 2.403 21.273 12.199 1.00 75.06 286 PRO A CA 1
ATOM 2300 C C . PRO A 1 286 ? 1.237 22.004 11.524 1.00 75.06 286 PRO A C 1
ATOM 2302 O O . PRO A 1 286 ? 0.092 21.849 11.938 1.00 75.06 286 PRO A O 1
ATOM 2305 N N . VAL A 1 287 ? 1.496 22.781 10.465 1.00 77.50 287 VAL A N 1
ATOM 2306 C CA . VAL A 1 287 ? 0.442 23.484 9.722 1.00 77.50 287 VAL A CA 1
ATOM 2307 C C . VAL A 1 287 ? -0.346 22.516 8.841 1.00 77.50 287 VAL A C 1
ATOM 2309 O O . VAL A 1 287 ? -1.561 22.648 8.728 1.00 77.50 287 VAL A O 1
ATOM 2312 N N . ILE A 1 288 ? 0.328 21.539 8.226 1.00 77.69 288 ILE A N 1
ATOM 2313 C CA . ILE A 1 288 ? -0.331 20.476 7.446 1.00 77.69 288 ILE A CA 1
ATOM 2314 C C . ILE A 1 288 ? -1.194 19.616 8.367 1.00 77.69 288 ILE A C 1
ATOM 2316 O O . ILE A 1 288 ? -2.346 19.344 8.049 1.00 77.69 288 ILE A O 1
ATOM 2320 N N . ILE A 1 289 ? -0.653 19.261 9.528 1.00 79.06 289 ILE A N 1
ATOM 2321 C CA . ILE A 1 289 ? -1.353 18.527 10.581 1.00 79.06 289 ILE A CA 1
ATOM 2322 C C . ILE A 1 289 ? -2.618 19.273 11.031 1.00 79.06 289 ILE A C 1
ATOM 2324 O O . ILE A 1 289 ? -3.712 18.724 10.978 1.00 79.06 289 ILE A O 1
ATOM 2328 N N . ALA A 1 290 ? -2.500 20.552 11.402 1.00 83.50 290 ALA A N 1
ATOM 2329 C CA . ALA A 1 290 ? -3.650 21.345 11.839 1.00 83.50 290 ALA A CA 1
ATOM 2330 C C . ALA A 1 290 ? -4.712 21.485 10.736 1.00 83.50 290 ALA A C 1
ATOM 2332 O O . ALA A 1 290 ? -5.913 21.504 11.014 1.00 83.50 290 ALA A O 1
ATOM 2333 N N . ARG A 1 291 ? -4.276 21.550 9.470 1.00 86.19 291 ARG A N 1
ATOM 2334 C CA . ARG A 1 291 ? -5.184 21.570 8.323 1.00 86.19 291 ARG A CA 1
ATOM 2335 C C . ARG A 1 291 ? -5.912 20.239 8.156 1.00 86.19 291 ARG A C 1
ATOM 2337 O O . ARG A 1 291 ? -7.104 20.255 7.880 1.00 86.19 291 ARG A O 1
ATOM 2344 N N . PHE A 1 292 ? -5.212 19.122 8.318 1.00 87.44 292 PHE A N 1
ATOM 2345 C CA . PHE A 1 292 ? -5.798 17.788 8.260 1.00 87.44 292 PHE A CA 1
ATOM 2346 C C . PHE A 1 292 ? -6.866 17.586 9.339 1.00 87.44 292 PHE A C 1
ATOM 2348 O O . PHE A 1 292 ? -7.975 17.179 9.015 1.00 87.44 292 PHE A O 1
ATOM 2355 N N . GLU A 1 293 ? -6.583 17.989 10.577 1.00 88.44 293 GLU A N 1
ATOM 2356 C CA . GLU A 1 293 ? -7.549 17.949 11.685 1.00 88.44 293 GLU A CA 1
ATOM 2357 C C . GLU A 1 293 ? -8.808 18.770 11.393 1.00 88.44 293 GLU A C 1
ATOM 2359 O O . GLU A 1 293 ? -9.930 18.287 11.554 1.00 88.44 293 GLU A O 1
ATOM 2364 N N . THR A 1 294 ? -8.622 20.001 10.903 1.00 91.50 294 THR A N 1
ATOM 2365 C CA . THR A 1 294 ? -9.737 20.863 10.476 1.00 91.50 294 THR A CA 1
ATOM 2366 C C . THR A 1 294 ? -10.582 20.178 9.406 1.00 91.50 294 THR A C 1
ATOM 2368 O O . THR A 1 294 ? -11.804 20.149 9.500 1.00 91.50 294 THR A O 1
ATOM 2371 N N . GLU A 1 295 ? -9.932 19.571 8.416 1.00 92.75 295 GLU A N 1
ATOM 2372 C CA . GLU A 1 295 ? -10.615 18.912 7.307 1.00 92.75 295 GLU A CA 1
ATOM 2373 C C . GLU A 1 295 ? -11.409 17.673 7.755 1.00 92.75 295 GLU A C 1
ATOM 2375 O O . GLU A 1 295 ? -12.480 17.399 7.214 1.00 92.75 295 GLU A O 1
ATOM 2380 N N . ILE A 1 296 ? -10.931 16.930 8.759 1.00 93.50 296 ILE A N 1
ATOM 2381 C CA . ILE A 1 296 ? -11.707 15.831 9.349 1.00 93.50 296 ILE A CA 1
ATOM 2382 C C . ILE A 1 296 ? -12.943 16.396 10.054 1.00 93.50 296 ILE A C 1
ATOM 2384 O O . ILE A 1 296 ? -14.037 15.885 9.830 1.00 93.50 296 ILE A O 1
ATOM 2388 N N . LEU A 1 297 ? -12.802 17.445 10.872 1.00 94.62 297 LEU A N 1
ATOM 2389 C CA . LEU A 1 297 ? -13.931 18.062 11.585 1.00 94.62 297 LEU A CA 1
ATOM 2390 C C . LEU A 1 297 ? -15.002 18.590 10.622 1.00 94.62 297 LEU A C 1
ATOM 2392 O O . LEU A 1 297 ? -16.188 18.316 10.818 1.00 94.62 297 LEU A O 1
ATOM 2396 N N . ASP A 1 298 ? -14.590 19.269 9.552 1.00 95.62 298 ASP A N 1
ATOM 2397 C CA . ASP A 1 298 ? -15.498 19.769 8.518 1.00 95.62 298 ASP A CA 1
ATOM 2398 C C . ASP A 1 298 ? -16.271 18.617 7.857 1.00 95.62 298 ASP A C 1
ATOM 2400 O O . ASP A 1 298 ? -17.490 18.684 7.677 1.00 95.62 298 ASP A O 1
ATOM 2404 N N . LYS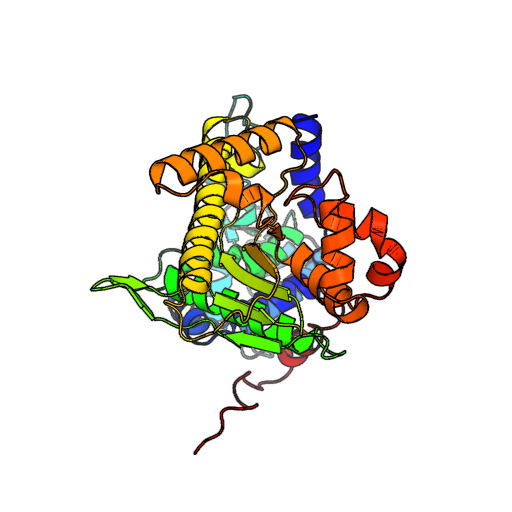 A 1 299 ? -15.587 17.510 7.543 1.00 96.12 299 LYS A N 1
ATOM 2405 C CA . LYS A 1 299 ? -16.221 16.326 6.948 1.00 96.12 299 LYS A CA 1
ATOM 2406 C C . LYS A 1 299 ? -17.118 15.566 7.923 1.00 96.12 299 LYS A C 1
ATOM 2408 O O . LYS A 1 299 ? -18.163 15.079 7.499 1.00 96.12 299 LYS A O 1
ATOM 2413 N N . LEU A 1 300 ? -16.766 15.486 9.207 1.00 96.69 300 LEU A N 1
ATOM 2414 C CA . LEU A 1 300 ? -17.646 14.921 10.235 1.00 96.69 300 LEU A CA 1
ATOM 2415 C C . LEU A 1 300 ? -18.953 15.714 10.317 1.00 96.69 300 LEU A C 1
ATOM 2417 O O . LEU A 1 300 ? -20.024 15.112 10.303 1.00 96.69 300 LEU A O 1
ATOM 2421 N N . ALA A 1 301 ? -18.875 17.048 10.313 1.00 96.12 301 ALA A N 1
ATOM 2422 C CA . ALA A 1 301 ? -20.053 17.910 10.328 1.00 96.12 301 ALA A CA 1
ATOM 2423 C C . ALA A 1 301 ? -20.941 17.706 9.086 1.00 96.12 301 ALA A C 1
ATOM 2425 O O . ALA A 1 301 ? -22.163 17.631 9.215 1.00 96.12 301 ALA A O 1
ATOM 2426 N N . ILE A 1 302 ? -20.341 17.562 7.896 1.00 96.44 302 ILE A N 1
ATOM 2427 C CA . ILE A 1 302 ? -21.066 17.257 6.648 1.00 96.44 302 ILE A CA 1
ATOM 2428 C C . ILE A 1 302 ? -21.797 15.909 6.735 1.00 96.44 302 ILE A C 1
ATOM 2430 O O . ILE A 1 302 ? -22.941 15.802 6.297 1.00 96.44 302 ILE A O 1
ATOM 2434 N N . GLU A 1 303 ? -21.159 14.892 7.314 1.00 95.31 303 GLU A N 1
ATOM 2435 C CA . GLU A 1 303 ? -21.731 13.550 7.484 1.00 95.31 303 GLU A CA 1
ATOM 2436 C C . GLU A 1 303 ? -22.659 13.435 8.711 1.00 95.31 303 GLU A C 1
ATOM 2438 O O . GLU A 1 303 ? -23.206 12.364 8.972 1.00 95.31 303 GLU A O 1
ATOM 2443 N N . GLY A 1 304 ? -22.857 14.524 9.465 1.00 95.19 304 GLY A N 1
ATOM 2444 C CA . GLY A 1 304 ? -23.706 14.554 10.658 1.00 95.19 304 GLY A CA 1
ATOM 2445 C C . GLY A 1 304 ? -23.151 13.760 11.846 1.00 95.19 304 GLY A C 1
ATOM 2446 O O . GLY A 1 304 ? -23.921 13.328 12.703 1.00 95.19 304 GLY A O 1
ATOM 2447 N N . LEU A 1 305 ? -21.834 13.543 11.895 1.00 95.69 305 LEU A N 1
ATOM 2448 C CA . LEU A 1 305 ? -21.150 12.855 12.987 1.00 95.69 305 LEU A CA 1
ATOM 2449 C C . LEU A 1 305 ? -20.694 13.848 14.072 1.00 95.69 305 LEU A C 1
ATOM 2451 O O . LEU A 1 305 ? -20.242 14.947 13.738 1.00 95.69 305 LEU A O 1
ATOM 2455 N N . PRO A 1 306 ? -20.780 13.479 15.365 1.00 94.19 306 PRO A N 1
ATOM 2456 C CA . PRO A 1 306 ? -20.359 14.352 16.456 1.00 94.19 306 PRO A CA 1
ATOM 2457 C C . PRO A 1 306 ? -18.837 14.575 16.421 1.00 94.19 306 PRO A C 1
ATOM 2459 O O . PRO A 1 306 ? -18.091 13.601 16.290 1.00 94.19 306 PRO A O 1
ATOM 2462 N N . PRO A 1 307 ? -18.339 15.819 16.553 1.00 91.12 307 PRO A N 1
ATOM 2463 C CA . PRO A 1 307 ? -16.900 16.097 16.539 1.00 91.12 307 PRO A CA 1
ATOM 2464 C C . PRO A 1 307 ? -16.154 15.437 17.710 1.00 91.12 307 PRO A C 1
ATOM 2466 O O . PRO A 1 307 ? -14.971 15.118 17.587 1.00 91.12 307 PRO A O 1
ATOM 2469 N N . GLU A 1 308 ? -16.843 15.173 18.823 1.00 93.31 308 GLU A N 1
ATOM 2470 C CA . GLU A 1 308 ? -16.296 14.515 20.013 1.00 93.31 308 GLU A CA 1
ATOM 2471 C C . GLU A 1 308 ? -15.807 13.088 19.727 1.00 93.31 308 GLU A C 1
ATOM 2473 O O . GLU A 1 308 ? -14.944 12.589 20.455 1.00 93.31 308 GLU A O 1
ATOM 2478 N N . ILE A 1 309 ? -16.275 12.465 18.634 1.00 93.25 309 ILE A N 1
ATOM 2479 C CA . ILE A 1 309 ? -15.872 11.116 18.219 1.00 93.25 309 ILE A CA 1
ATOM 2480 C C . ILE A 1 309 ? -14.353 10.981 18.083 1.00 93.25 309 ILE A C 1
ATOM 2482 O O . ILE A 1 309 ? -13.814 9.925 18.388 1.00 93.25 309 ILE A O 1
ATOM 2486 N N . GLN A 1 310 ? -13.647 12.052 17.697 1.00 88.56 310 GLN A N 1
ATOM 2487 C CA . GLN A 1 310 ? -12.187 12.024 17.581 1.00 88.56 310 GLN A CA 1
ATOM 2488 C C . GLN A 1 310 ? -11.490 11.916 18.936 1.00 88.56 310 GLN A C 1
ATOM 2490 O O . GLN A 1 310 ? -10.444 11.283 19.055 1.00 88.56 310 GLN A O 1
ATOM 2495 N N . SER A 1 311 ? -12.060 12.556 19.958 1.00 86.75 311 SER A N 1
ATOM 2496 C CA . SER A 1 311 ? -11.523 12.502 21.316 1.00 86.75 311 SER A CA 1
ATOM 2497 C C . SER A 1 311 ? -11.883 11.198 22.028 1.00 86.75 311 SER A C 1
ATOM 2499 O O . SER A 1 311 ? -11.080 10.689 22.806 1.00 86.75 311 SER A O 1
ATOM 2501 N N . GLU A 1 312 ? -13.062 10.644 21.737 1.00 90.50 312 GLU A N 1
ATOM 2502 C CA . GLU A 1 312 ? -13.535 9.380 22.306 1.00 90.50 312 GLU A CA 1
ATOM 2503 C C . GLU A 1 312 ? -12.854 8.166 21.652 1.00 90.50 312 GLU A C 1
ATOM 2505 O O . GLU A 1 312 ? -12.449 7.234 22.349 1.00 90.50 312 GLU A O 1
ATOM 2510 N N . TYR A 1 313 ? -12.650 8.218 20.332 1.00 92.38 313 TYR A N 1
ATOM 2511 C CA . TYR A 1 313 ? -12.062 7.152 19.519 1.00 92.38 313 TYR A CA 1
ATOM 2512 C C . TYR A 1 313 ? -10.885 7.683 18.682 1.00 92.38 313 TYR A C 1
ATOM 2514 O O . TYR A 1 313 ? -11.041 7.931 17.485 1.00 92.38 313 TYR A O 1
ATOM 2522 N N . PRO A 1 314 ? -9.690 7.867 19.276 1.00 89.94 314 PRO A N 1
ATOM 2523 C CA . PRO A 1 314 ? -8.539 8.412 18.564 1.00 89.94 314 PRO A CA 1
ATOM 2524 C C . PRO A 1 314 ? -8.167 7.575 17.340 1.00 89.94 314 PRO A C 1
ATOM 2526 O O . PRO A 1 314 ? -7.968 6.363 17.440 1.00 89.94 314 PRO A O 1
ATOM 2529 N N . TYR A 1 315 ? -8.044 8.231 16.189 1.00 91.62 315 TYR A N 1
ATOM 2530 C CA . TYR A 1 315 ? -7.692 7.574 14.935 1.00 91.62 315 TYR A CA 1
ATOM 2531 C C . TYR A 1 315 ? -6.177 7.479 14.726 1.00 91.62 315 TYR A C 1
ATOM 2533 O O . TYR A 1 315 ? -5.405 8.207 15.349 1.00 91.62 315 TYR A O 1
ATOM 2541 N N . LEU A 1 316 ? -5.752 6.598 13.815 1.00 91.62 316 LEU A N 1
ATOM 2542 C CA . LEU A 1 316 ? -4.373 6.486 13.337 1.00 91.62 316 LEU A CA 1
ATOM 2543 C C . LEU A 1 316 ? -4.339 6.478 11.812 1.00 91.62 316 LEU A C 1
ATOM 2545 O O . LEU A 1 316 ? -5.141 5.803 11.171 1.00 91.62 316 LEU A O 1
ATOM 2549 N N . VAL A 1 317 ? -3.375 7.182 11.226 1.00 89.69 317 VAL A N 1
ATOM 2550 C CA . VAL A 1 317 ? -3.036 7.054 9.804 1.00 89.69 317 VAL A CA 1
ATOM 2551 C C . VAL A 1 317 ? -1.569 6.670 9.689 1.00 89.69 317 VAL A C 1
ATOM 2553 O O . VAL A 1 317 ? -0.704 7.390 10.184 1.00 89.69 317 VAL A O 1
ATOM 2556 N N . VAL A 1 318 ? -1.299 5.543 9.034 1.00 89.19 318 VAL A N 1
ATOM 2557 C CA . VAL A 1 318 ? 0.049 4.977 8.889 1.00 89.19 318 VAL A CA 1
ATOM 2558 C C . VAL A 1 318 ? 0.342 4.601 7.441 1.00 89.19 318 VAL A C 1
ATOM 2560 O O . VAL A 1 318 ? -0.555 4.199 6.689 1.00 89.19 318 VAL A O 1
ATOM 2563 N N . SER A 1 319 ? 1.602 4.727 7.022 1.00 88.19 319 SER A N 1
ATOM 2564 C CA . SER A 1 319 ? 2.055 4.065 5.793 1.00 88.19 319 SER A CA 1
ATOM 2565 C C . SER A 1 319 ? 2.294 2.576 6.043 1.00 88.19 319 SER A C 1
ATOM 2567 O O . SER A 1 319 ? 2.434 2.141 7.185 1.00 88.19 319 SER A O 1
ATOM 2569 N N . ILE A 1 320 ? 2.340 1.775 4.980 1.00 90.56 320 ILE A N 1
ATOM 2570 C CA . ILE A 1 320 ? 2.597 0.338 5.085 1.00 90.56 320 ILE A CA 1
ATOM 2571 C C . ILE A 1 320 ? 3.964 0.047 5.722 1.00 90.56 320 ILE A C 1
ATOM 2573 O O . ILE A 1 320 ? 4.089 -0.897 6.494 1.00 90.56 320 ILE A O 1
ATOM 2577 N N . ASP A 1 321 ? 4.958 0.902 5.466 1.00 86.31 321 ASP A N 1
ATOM 2578 C CA . ASP A 1 321 ? 6.291 0.797 6.060 1.00 86.31 321 ASP A CA 1
ATOM 2579 C C . ASP A 1 321 ? 6.258 1.043 7.579 1.00 86.31 321 ASP A C 1
ATOM 2581 O O . ASP A 1 321 ? 6.985 0.398 8.337 1.00 86.31 321 ASP A O 1
ATOM 2585 N N . GLU A 1 322 ? 5.398 1.955 8.046 1.00 88.56 322 GLU A N 1
ATOM 2586 C CA . GLU A 1 322 ? 5.184 2.184 9.480 1.00 88.56 322 GLU A CA 1
ATOM 2587 C C . GLU A 1 322 ? 4.358 1.058 10.109 1.00 88.56 322 GLU A C 1
ATOM 2589 O O . GLU A 1 322 ? 4.656 0.608 11.214 1.00 88.56 322 GLU A O 1
ATOM 2594 N N . TYR A 1 323 ? 3.334 0.592 9.393 1.00 93.38 323 TYR A N 1
ATOM 2595 C CA . TYR A 1 323 ? 2.413 -0.445 9.839 1.00 93.38 323 TYR A CA 1
ATOM 2596 C C . TYR A 1 323 ? 3.122 -1.774 10.117 1.00 93.38 323 TYR A C 1
ATOM 2598 O O . TYR A 1 323 ? 2.913 -2.372 11.168 1.00 93.38 323 TYR A O 1
ATOM 2606 N N . GLU A 1 324 ? 4.014 -2.205 9.225 1.00 92.88 324 GLU A N 1
ATOM 2607 C CA . GLU A 1 324 ? 4.787 -3.448 9.376 1.00 92.88 324 GLU A CA 1
ATOM 2608 C C . GLU A 1 324 ? 5.653 -3.466 10.647 1.00 92.88 324 GLU A C 1
ATOM 2610 O O . GLU A 1 324 ? 5.885 -4.523 11.233 1.00 92.88 324 GLU A O 1
ATOM 2615 N N . LYS A 1 325 ? 6.118 -2.299 11.108 1.00 91.56 325 LYS A N 1
ATOM 2616 C CA . LYS A 1 325 ? 6.826 -2.166 12.392 1.00 91.56 325 LYS A CA 1
ATOM 2617 C C . LYS A 1 325 ? 5.856 -2.058 13.560 1.00 91.56 325 LYS A C 1
ATOM 2619 O O . LYS A 1 325 ? 6.076 -2.674 14.596 1.00 91.56 325 LYS A O 1
ATOM 2624 N N . LEU A 1 326 ? 4.786 -1.282 13.390 1.00 94.19 326 LEU A N 1
ATOM 2625 C CA . LEU A 1 326 ? 3.757 -1.098 14.407 1.00 94.19 326 LEU A CA 1
ATOM 2626 C C . LEU A 1 326 ? 3.176 -2.442 14.850 1.00 94.19 326 LEU A C 1
ATOM 2628 O O . LEU A 1 326 ? 3.075 -2.676 16.046 1.00 94.19 326 LEU A O 1
ATOM 2632 N N . ILE A 1 327 ? 2.840 -3.329 13.914 1.00 96.12 327 ILE A N 1
ATOM 2633 C CA . ILE A 1 327 ? 2.246 -4.631 14.234 1.00 96.12 327 ILE A CA 1
ATOM 2634 C C . ILE A 1 327 ? 3.171 -5.489 15.097 1.00 96.12 327 ILE A C 1
ATOM 2636 O O . ILE A 1 327 ? 2.709 -6.061 16.077 1.00 96.12 327 ILE A O 1
ATOM 2640 N N . GLN A 1 328 ? 4.471 -5.505 14.804 1.00 94.81 328 GLN A N 1
ATOM 2641 C CA . GLN A 1 328 ? 5.451 -6.225 15.622 1.00 94.81 328 GLN A CA 1
ATOM 2642 C C . GLN A 1 328 ? 5.552 -5.642 17.034 1.00 94.81 328 GLN A C 1
ATOM 2644 O O . GLN A 1 328 ? 5.639 -6.380 18.006 1.00 94.81 328 GLN A O 1
ATOM 2649 N N . VAL A 1 329 ? 5.495 -4.314 17.173 1.00 95.00 329 VAL A N 1
ATOM 2650 C CA . VAL A 1 329 ? 5.466 -3.677 18.497 1.00 95.00 329 VAL A CA 1
ATOM 2651 C C . VAL A 1 329 ? 4.174 -4.024 19.238 1.00 95.00 329 VAL A C 1
ATOM 2653 O O . VAL A 1 329 ? 4.232 -4.370 20.414 1.00 95.00 329 VAL A O 1
ATOM 2656 N N . LEU A 1 330 ? 3.019 -3.984 18.565 1.00 95.81 330 LEU A N 1
ATOM 2657 C CA . LEU A 1 330 ? 1.731 -4.356 19.157 1.00 95.81 330 LEU A CA 1
ATOM 2658 C C . LEU A 1 330 ? 1.687 -5.828 19.592 1.00 95.81 330 LEU A C 1
ATOM 2660 O O . LEU A 1 330 ? 1.079 -6.122 20.616 1.00 95.81 330 LEU A O 1
ATOM 2664 N N . ASP A 1 331 ? 2.353 -6.725 18.864 1.00 94.56 331 ASP A N 1
ATOM 2665 C CA . ASP A 1 331 ? 2.516 -8.139 19.232 1.00 94.56 331 ASP A CA 1
ATOM 2666 C C . ASP A 1 331 ? 3.506 -8.357 20.393 1.00 94.56 331 ASP A C 1
ATOM 2668 O O . ASP A 1 331 ? 3.585 -9.441 20.951 1.00 94.56 331 ASP A O 1
ATOM 2672 N N . ILE A 1 332 ? 4.259 -7.337 20.811 1.00 92.75 332 ILE A N 1
ATOM 2673 C CA . ILE A 1 332 ? 5.147 -7.424 21.982 1.00 92.75 332 ILE A CA 1
ATOM 2674 C C . ILE A 1 332 ? 4.490 -6.797 23.212 1.00 92.75 332 ILE A C 1
ATOM 2676 O O . ILE A 1 332 ? 4.502 -7.383 24.295 1.00 92.75 332 ILE A O 1
ATOM 2680 N N . VAL A 1 333 ? 3.952 -5.584 23.062 1.00 94.19 333 VAL A N 1
ATOM 2681 C CA . VAL A 1 333 ? 3.493 -4.756 24.194 1.00 94.19 333 VAL A CA 1
ATOM 2682 C C . VAL A 1 333 ? 1.979 -4.816 24.404 1.00 94.19 333 VAL A C 1
ATOM 2684 O O . VAL A 1 333 ? 1.477 -4.445 25.462 1.00 94.19 333 VAL A O 1
ATOM 2687 N N . GLY A 1 334 ? 1.231 -5.293 23.408 1.00 94.81 334 GLY A N 1
ATOM 2688 C CA . GLY A 1 334 ? -0.226 -5.312 23.422 1.00 94.81 334 GLY A CA 1
ATOM 2689 C C . GLY A 1 334 ? -0.868 -3.950 23.131 1.00 94.81 334 GLY A C 1
ATOM 2690 O O . GLY A 1 334 ? -0.245 -2.887 23.167 1.00 94.81 334 GLY A O 1
ATOM 2691 N N . PHE A 1 335 ? -2.167 -3.983 22.827 1.00 95.69 335 PHE A N 1
ATOM 2692 C CA . PHE A 1 335 ? -2.910 -2.791 22.404 1.00 95.69 335 PHE A CA 1
ATOM 2693 C C . PHE A 1 335 ? -3.083 -1.761 23.521 1.00 95.69 335 PHE A C 1
ATOM 2695 O O . PHE A 1 335 ? -2.905 -0.570 23.276 1.00 95.69 335 PHE A O 1
ATOM 2702 N N . ASP A 1 336 ? -3.420 -2.208 24.732 1.00 93.38 336 ASP A N 1
ATOM 2703 C CA . ASP A 1 336 ? -3.746 -1.312 25.847 1.00 93.38 336 ASP A CA 1
ATOM 2704 C C . ASP A 1 336 ? -2.521 -0.460 26.230 1.00 93.38 336 ASP A C 1
ATOM 2706 O O . ASP A 1 336 ? -2.607 0.768 26.242 1.00 93.38 336 ASP A O 1
ATOM 2710 N N . GLU A 1 337 ? -1.347 -1.085 26.409 1.00 94.06 337 GLU A N 1
ATOM 2711 C CA . GLU A 1 337 ? -0.101 -0.363 26.707 1.00 94.06 337 GLU A CA 1
ATOM 2712 C C . GLU A 1 337 ? 0.260 0.631 25.595 1.00 94.06 337 GLU A C 1
ATOM 2714 O O . GLU A 1 337 ? 0.630 1.776 25.876 1.00 94.06 337 GLU A O 1
ATOM 2719 N N . PHE A 1 338 ? 0.152 0.201 24.334 1.00 94.19 338 PHE A N 1
ATOM 2720 C CA . PHE A 1 338 ? 0.446 1.056 23.191 1.00 94.19 338 PHE A CA 1
ATOM 2721 C C . PHE A 1 338 ? -0.446 2.295 23.167 1.00 94.19 338 PHE A C 1
ATOM 2723 O O . PHE A 1 338 ? 0.057 3.421 23.108 1.00 94.19 338 PHE A O 1
ATOM 2730 N N . PHE A 1 339 ? -1.765 2.110 23.228 1.00 91.75 339 PHE A N 1
ATOM 2731 C CA . PHE A 1 339 ? -2.698 3.220 23.089 1.00 91.75 339 PHE A CA 1
ATOM 2732 C C . PHE A 1 339 ? -2.734 4.135 24.312 1.00 91.75 339 PHE A C 1
ATOM 2734 O O . PHE A 1 339 ? -2.932 5.339 24.137 1.00 91.75 339 PHE A O 1
ATOM 2741 N N . ASP A 1 340 ? -2.474 3.625 25.516 1.00 90.62 340 ASP A N 1
ATOM 2742 C CA . ASP A 1 340 ? -2.340 4.459 26.712 1.00 90.62 340 ASP A CA 1
ATOM 2743 C C . ASP A 1 340 ? -1.161 5.432 26.580 1.00 90.62 340 ASP A C 1
ATOM 2745 O O . ASP A 1 340 ? -1.314 6.639 26.805 1.00 90.62 340 ASP A O 1
ATOM 2749 N N . LYS A 1 341 ? 0.005 4.948 26.125 1.00 90.44 341 LYS A N 1
ATOM 2750 C CA . LYS A 1 341 ? 1.163 5.818 25.862 1.00 90.44 341 LYS A CA 1
ATOM 2751 C C . LYS A 1 341 ? 0.939 6.725 24.651 1.00 90.44 341 LYS A C 1
ATOM 2753 O O . LYS A 1 341 ? 1.358 7.882 24.676 1.00 90.44 341 LYS A O 1
ATOM 2758 N N . PHE A 1 342 ? 0.266 6.235 23.608 1.00 87.06 342 PHE A N 1
ATOM 2759 C CA . PHE A 1 342 ? -0.001 7.012 22.396 1.00 87.06 342 PHE A CA 1
ATOM 2760 C C . PHE A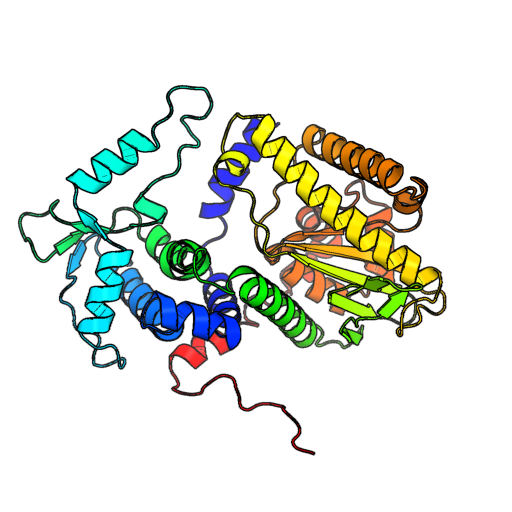 1 342 ? -0.906 8.214 22.681 1.00 87.06 342 PHE A C 1
ATOM 2762 O O . PHE A 1 342 ? -0.563 9.337 22.306 1.00 87.06 342 PHE A O 1
ATOM 2769 N N . LYS A 1 343 ? -2.002 8.012 23.428 1.00 84.38 343 LYS A N 1
ATOM 2770 C CA . LYS A 1 343 ? -2.921 9.082 23.859 1.00 84.38 343 LYS A CA 1
ATOM 2771 C C . LYS A 1 343 ? -2.247 10.143 24.725 1.00 84.38 343 LYS A C 1
ATOM 2773 O O . LYS A 1 343 ? -2.630 11.308 24.664 1.00 84.38 343 LYS A O 1
ATOM 2778 N N . ALA A 1 344 ? -1.271 9.744 25.540 1.00 82.19 344 ALA A N 1
ATOM 2779 C CA . ALA A 1 344 ? -0.515 10.656 26.393 1.00 82.19 344 ALA A CA 1
ATOM 2780 C C . ALA A 1 344 ? 0.538 11.475 25.623 1.00 82.19 344 ALA A C 1
ATOM 2782 O O . ALA A 1 344 ? 1.084 12.437 26.165 1.00 82.19 344 ALA A O 1
ATOM 2783 N N . SER A 1 345 ? 0.842 11.101 24.378 1.00 77.81 345 SER A N 1
ATOM 2784 C CA . SER A 1 345 ? 1.852 11.770 23.564 1.00 77.81 345 SER A CA 1
ATOM 2785 C C . SER A 1 345 ? 1.300 12.996 22.829 1.00 77.81 345 SER A C 1
ATOM 2787 O O . SER A 1 345 ? 0.105 13.121 22.563 1.00 77.81 345 SER A O 1
ATOM 2789 N N . GLU A 1 346 ? 2.192 13.902 22.428 1.00 71.56 346 GLU A N 1
ATOM 2790 C CA . GLU A 1 346 ? 1.845 15.013 21.529 1.00 71.56 346 GLU A CA 1
ATOM 2791 C C . GLU A 1 346 ? 1.580 14.541 20.083 1.00 71.56 346 GLU A C 1
ATOM 2793 O O . GLU A 1 346 ? 1.073 15.304 19.257 1.00 71.56 346 GLU A O 1
ATOM 2798 N N . ASN A 1 347 ? 1.906 13.282 19.770 1.00 65.81 347 ASN A N 1
ATOM 2799 C CA . ASN A 1 347 ? 1.732 12.670 18.458 1.00 65.81 347 ASN A CA 1
ATOM 2800 C C . ASN A 1 347 ? 0.277 12.179 18.328 1.00 65.81 347 ASN A C 1
ATOM 2802 O O . ASN A 1 347 ? -0.020 10.998 18.463 1.00 65.81 347 ASN A O 1
ATOM 2806 N N . ARG A 1 348 ? -0.671 13.100 18.129 1.00 61.84 348 ARG A N 1
ATOM 2807 C CA . ARG A 1 348 ? -2.091 12.752 17.953 1.00 61.84 348 ARG A CA 1
ATOM 2808 C C . ARG A 1 348 ? -2.291 12.108 16.581 1.00 61.84 348 ARG A C 1
ATOM 2810 O O . ARG A 1 348 ? -2.157 12.804 15.606 1.00 61.84 348 ARG A O 1
ATOM 2817 N N . GLY A 1 349 ? -2.574 10.814 16.460 1.00 62.38 349 GLY A N 1
ATOM 2818 C CA . GLY A 1 349 ? -3.054 10.169 15.214 1.00 62.38 349 GLY A CA 1
ATOM 2819 C C . GLY A 1 349 ? -2.150 10.155 13.959 1.00 62.38 349 GLY A C 1
ATOM 2820 O O . GLY A 1 349 ? -2.461 9.445 13.000 1.00 62.38 349 GLY A O 1
ATOM 2821 N N . TRP A 1 350 ? -1.017 10.864 13.960 1.00 64.19 350 TRP A N 1
ATOM 2822 C CA . TRP A 1 350 ? -0.005 10.925 12.893 1.00 64.19 350 TRP A CA 1
ATOM 2823 C C . TRP A 1 350 ? 1.420 10.819 13.471 1.00 64.19 350 TRP A C 1
ATOM 2825 O O . TRP A 1 350 ? 1.634 10.972 14.672 1.00 64.19 350 TRP A O 1
ATOM 2835 N N . ALA A 1 351 ? 2.418 10.593 12.604 1.00 69.38 351 ALA A N 1
ATOM 2836 C CA . ALA A 1 351 ? 3.837 10.435 12.964 1.00 69.38 351 ALA A CA 1
ATOM 2837 C C . ALA A 1 351 ? 4.136 9.227 13.877 1.00 69.38 351 ALA A C 1
ATOM 2839 O O . ALA A 1 351 ? 4.986 9.299 14.770 1.00 69.38 351 ALA A O 1
ATOM 2840 N N . VAL A 1 352 ? 3.475 8.096 13.613 1.00 79.81 352 VAL A N 1
ATOM 2841 C CA . VAL A 1 352 ? 3.638 6.849 14.377 1.00 79.81 352 VAL A CA 1
ATOM 2842 C C . VAL A 1 352 ? 5.097 6.403 14.423 1.00 79.81 352 VAL A C 1
ATOM 2844 O O . VAL A 1 352 ? 5.571 6.045 15.493 1.00 79.81 352 VAL A O 1
ATOM 2847 N N . THR A 1 353 ? 5.862 6.531 13.334 1.00 78.81 353 THR A N 1
ATOM 2848 C CA . THR A 1 353 ? 7.305 6.223 13.351 1.00 78.81 353 THR A CA 1
ATOM 2849 C C . THR A 1 353 ? 8.067 7.000 14.422 1.00 78.81 353 THR A C 1
ATOM 2851 O O . THR A 1 353 ? 8.876 6.422 15.146 1.00 78.81 353 THR A O 1
ATOM 2854 N N . LYS A 1 354 ? 7.811 8.308 14.550 1.00 79.19 354 LYS A N 1
ATOM 2855 C CA . LYS A 1 354 ? 8.471 9.143 15.562 1.00 79.19 354 LYS A CA 1
ATOM 2856 C C . LYS A 1 354 ? 8.112 8.650 16.963 1.00 79.19 354 LYS A C 1
ATOM 2858 O O . LYS A 1 354 ? 9.010 8.429 17.767 1.00 79.19 354 LYS A O 1
ATOM 2863 N N . PHE A 1 355 ? 6.822 8.425 17.215 1.00 86.31 355 PHE A N 1
ATOM 2864 C CA . PHE A 1 355 ? 6.340 7.904 18.491 1.00 86.31 355 PHE A CA 1
ATOM 2865 C C . PHE A 1 355 ? 6.969 6.550 18.837 1.00 86.31 355 PHE A C 1
ATOM 2867 O O . PHE A 1 355 ? 7.484 6.380 19.940 1.00 86.31 355 PHE A O 1
ATOM 2874 N N . LEU A 1 356 ? 6.989 5.614 17.884 1.00 88.00 356 LEU A N 1
ATOM 2875 C CA . LEU A 1 356 ? 7.612 4.310 18.070 1.00 88.00 356 LEU A CA 1
ATOM 2876 C C . LEU A 1 356 ? 9.089 4.477 18.449 1.00 88.00 356 LEU A C 1
ATOM 2878 O O . LEU A 1 356 ? 9.518 3.913 19.446 1.00 88.00 356 LEU A O 1
ATOM 2882 N N . HIS A 1 357 ? 9.863 5.296 17.730 1.00 86.06 357 HIS A N 1
ATOM 2883 C CA . HIS A 1 357 ? 11.280 5.509 18.049 1.00 86.06 357 HIS A CA 1
ATOM 2884 C C . HIS A 1 357 ? 11.519 6.191 19.403 1.00 86.06 357 HIS A C 1
ATOM 2886 O O . HIS A 1 357 ? 12.534 5.917 20.037 1.00 86.06 357 HIS A O 1
ATOM 2892 N N . GLU A 1 358 ? 10.628 7.079 19.842 1.00 88.12 358 GLU A N 1
ATOM 2893 C CA . GLU A 1 358 ? 10.758 7.780 21.125 1.00 88.12 358 GLU A CA 1
ATOM 2894 C C . GLU A 1 358 ? 10.383 6.890 22.317 1.00 88.12 358 GLU A C 1
ATOM 2896 O O . GLU A 1 358 ? 11.032 6.961 23.359 1.00 88.12 358 GLU A O 1
ATOM 2901 N N . VAL A 1 359 ? 9.358 6.045 22.168 1.00 91.44 359 VAL A N 1
ATOM 2902 C CA . VAL A 1 359 ? 8.751 5.295 23.282 1.00 91.44 359 VAL A CA 1
ATOM 2903 C C . VAL A 1 359 ? 9.135 3.814 23.288 1.00 91.44 359 VAL A C 1
ATOM 2905 O O . VAL A 1 359 ? 9.290 3.238 24.361 1.00 91.44 359 VAL A O 1
ATOM 2908 N N . TYR A 1 360 ? 9.339 3.221 22.112 1.00 92.88 360 TYR A N 1
ATOM 2909 C CA . TYR A 1 360 ? 9.546 1.784 21.887 1.00 92.88 360 TYR A CA 1
ATOM 2910 C C . TYR A 1 360 ? 10.842 1.495 21.111 1.00 92.88 360 TYR A C 1
ATOM 2912 O O . TYR A 1 360 ? 10.915 0.625 20.240 1.00 92.88 360 TYR A O 1
ATOM 2920 N N . SER A 1 361 ? 11.892 2.279 21.381 1.00 91.06 361 SER A N 1
ATOM 2921 C CA . SER A 1 361 ? 13.181 2.142 20.686 1.00 91.06 361 SER A CA 1
ATOM 2922 C C . SER A 1 361 ? 13.797 0.744 20.822 1.00 91.06 361 SER A C 1
ATOM 2924 O O . SER A 1 361 ? 14.408 0.262 19.870 1.00 91.06 361 SER A O 1
ATOM 2926 N N . ALA A 1 362 ? 13.628 0.086 21.973 1.00 91.69 362 ALA A N 1
ATOM 2927 C CA . ALA A 1 362 ? 14.162 -1.248 22.227 1.00 91.69 362 ALA A CA 1
ATOM 2928 C C . ALA A 1 362 ? 13.415 -2.322 21.421 1.00 91.69 362 ALA A C 1
ATOM 2930 O O . ALA A 1 362 ? 14.041 -3.198 20.829 1.00 91.69 362 ALA A O 1
ATOM 2931 N N . GLU A 1 363 ? 12.091 -2.225 21.349 1.00 93.06 363 GLU A N 1
ATOM 2932 C CA . GLU A 1 363 ? 11.224 -3.132 20.600 1.00 93.06 363 GLU A CA 1
ATOM 2933 C C . GLU A 1 363 ? 11.455 -2.984 19.092 1.00 93.06 363 GLU A C 1
ATOM 2935 O O . GLU A 1 363 ? 11.587 -3.985 18.390 1.00 93.06 363 GLU A O 1
ATOM 2940 N N . ILE A 1 364 ? 11.619 -1.750 18.593 1.00 88.69 364 ILE A N 1
ATOM 2941 C CA . ILE A 1 364 ? 11.967 -1.507 17.183 1.00 88.69 364 ILE A CA 1
ATOM 2942 C C . ILE A 1 364 ? 13.287 -2.177 16.801 1.00 88.69 364 ILE A C 1
ATOM 2944 O O . ILE A 1 364 ? 13.395 -2.722 15.704 1.00 88.69 364 ILE A O 1
ATOM 2948 N N . LEU A 1 365 ? 14.302 -2.131 17.670 1.00 85.12 365 LEU A N 1
ATOM 2949 C CA . LEU A 1 365 ? 15.598 -2.756 17.384 1.00 85.12 365 LEU A CA 1
ATOM 2950 C C . LEU A 1 365 ? 15.495 -4.279 17.228 1.00 85.12 365 LEU A C 1
ATOM 2952 O O . LEU A 1 365 ? 16.333 -4.868 16.548 1.00 85.12 365 LEU A O 1
ATOM 2956 N N . ASN A 1 366 ? 14.470 -4.891 17.823 1.00 85.44 366 ASN A N 1
ATOM 2957 C CA . ASN A 1 366 ? 14.201 -6.323 17.737 1.00 85.44 366 ASN A CA 1
ATOM 2958 C C . ASN A 1 366 ? 13.196 -6.691 16.636 1.00 85.44 366 ASN A C 1
ATOM 2960 O O . ASN A 1 366 ? 12.987 -7.878 16.395 1.00 85.44 366 ASN A O 1
ATOM 2964 N N . CYS A 1 367 ? 12.587 -5.712 15.958 1.00 88.12 367 CYS A N 1
ATOM 2965 C CA . CYS A 1 367 ? 11.682 -5.985 14.846 1.00 88.12 367 CYS A CA 1
ATOM 2966 C C . CYS A 1 367 ? 12.429 -6.700 13.711 1.00 88.12 367 CYS A C 1
ATOM 2968 O O . CYS A 1 367 ? 13.501 -6.278 13.264 1.00 88.12 367 CYS A O 1
ATOM 2970 N N . SER A 1 368 ? 11.826 -7.772 13.210 1.00 86.00 368 SER A N 1
ATOM 2971 C CA . SER A 1 368 ? 12.287 -8.481 12.029 1.00 86.00 368 SER A CA 1
ATOM 2972 C C . SER A 1 368 ? 12.110 -7.610 10.787 1.00 86.00 368 SER A C 1
ATOM 2974 O O . SER A 1 368 ? 11.029 -7.083 10.516 1.00 86.00 368 SER A O 1
ATOM 2976 N N . ASN A 1 369 ? 13.174 -7.516 9.989 1.00 82.25 369 ASN A N 1
ATOM 2977 C CA . ASN A 1 369 ? 13.132 -6.968 8.628 1.00 82.25 369 ASN A CA 1
ATOM 2978 C C . ASN A 1 369 ? 13.186 -8.083 7.561 1.00 82.25 369 ASN A C 1
ATOM 2980 O O . ASN A 1 369 ? 13.204 -7.805 6.365 1.00 82.25 369 ASN A O 1
ATOM 2984 N N . ASP A 1 370 ? 13.206 -9.351 7.989 1.00 85.06 370 ASP A N 1
ATOM 2985 C CA . ASP A 1 370 ? 13.432 -10.523 7.131 1.00 85.06 370 ASP A CA 1
ATOM 2986 C C . ASP A 1 370 ? 12.157 -11.363 6.916 1.00 85.06 370 ASP A C 1
ATOM 2988 O O . ASP A 1 370 ? 12.200 -12.394 6.248 1.00 85.06 370 ASP A O 1
ATOM 2992 N N . TYR A 1 371 ? 10.999 -10.940 7.430 1.00 87.88 371 TYR A N 1
ATOM 2993 C CA . TYR A 1 371 ? 9.751 -11.715 7.346 1.00 87.88 371 TYR A CA 1
ATOM 2994 C C . TYR A 1 371 ? 9.245 -11.912 5.899 1.00 87.88 371 TYR A C 1
ATOM 2996 O O . TYR A 1 371 ? 8.585 -12.906 5.611 1.00 87.88 371 TYR A O 1
ATOM 3004 N N . LEU A 1 372 ? 9.621 -11.049 4.948 1.00 89.19 372 LEU A N 1
ATOM 3005 C CA . LEU A 1 372 ? 9.324 -11.234 3.513 1.00 89.19 372 LEU A CA 1
ATOM 3006 C C . LEU A 1 372 ? 10.449 -11.927 2.729 1.00 89.19 372 LEU A C 1
ATOM 3008 O O . LEU A 1 372 ? 10.437 -11.981 1.497 1.00 89.19 372 LEU A O 1
ATOM 3012 N N . ARG A 1 373 ? 11.478 -12.439 3.411 1.00 86.31 373 ARG A N 1
ATOM 3013 C CA . ARG A 1 373 ? 12.627 -13.063 2.747 1.00 86.31 373 ARG A CA 1
ATOM 3014 C C . ARG A 1 373 ? 12.220 -14.278 1.920 1.00 86.31 373 ARG A C 1
ATOM 3016 O O . ARG A 1 373 ? 12.808 -14.503 0.862 1.00 86.31 373 ARG A O 1
ATOM 3023 N N . GLN A 1 374 ? 11.232 -15.043 2.387 1.00 85.25 374 GLN A N 1
ATOM 3024 C CA . GLN A 1 374 ? 10.771 -16.238 1.687 1.00 85.25 374 GLN A CA 1
ATOM 3025 C C . GLN A 1 374 ? 10.178 -15.898 0.315 1.00 85.25 374 GLN A C 1
ATOM 3027 O O . GLN A 1 374 ? 10.521 -16.566 -0.655 1.00 85.25 374 GLN A O 1
ATOM 3032 N N . ASP A 1 375 ? 9.431 -14.796 0.186 1.00 88.12 375 ASP A N 1
ATOM 3033 C CA . ASP A 1 375 ? 8.863 -14.368 -1.098 1.00 88.12 375 ASP A CA 1
ATOM 3034 C C . ASP A 1 375 ? 9.938 -14.184 -2.172 1.00 88.12 375 ASP A C 1
ATOM 3036 O O . ASP A 1 375 ? 9.763 -14.556 -3.332 1.00 88.12 375 ASP A O 1
ATOM 3040 N N . LEU A 1 376 ? 11.090 -13.636 -1.782 1.00 84.50 376 LEU A N 1
ATOM 3041 C CA . LEU A 1 376 ? 12.223 -13.463 -2.687 1.00 84.50 376 LEU A CA 1
ATOM 3042 C C . LEU A 1 376 ? 12.942 -14.772 -2.998 1.00 84.50 376 LEU A C 1
ATOM 3044 O O . LEU A 1 376 ? 13.494 -14.914 -4.089 1.00 84.50 376 LEU A O 1
ATOM 3048 N N . LEU A 1 377 ? 12.978 -15.718 -2.060 1.00 81.44 377 LEU A N 1
ATOM 3049 C CA . LEU A 1 377 ? 13.527 -17.049 -2.319 1.00 81.44 377 LEU A CA 1
ATOM 3050 C C . LEU A 1 377 ? 12.648 -17.814 -3.315 1.00 81.44 377 LEU A C 1
ATOM 3052 O O . LEU A 1 377 ? 13.187 -18.485 -4.196 1.00 81.44 377 LEU A O 1
ATOM 3056 N N . ASP A 1 378 ? 11.334 -17.606 -3.263 1.00 75.25 378 ASP A N 1
ATOM 3057 C CA . ASP A 1 378 ? 10.349 -18.218 -4.161 1.00 75.25 378 ASP A CA 1
ATOM 3058 C C . ASP A 1 378 ? 10.358 -17.622 -5.584 1.00 75.25 378 ASP A C 1
ATOM 3060 O O . ASP A 1 378 ? 9.707 -18.134 -6.502 1.00 75.25 378 ASP A O 1
ATOM 3064 N N . LEU A 1 379 ? 11.156 -16.572 -5.832 1.00 74.31 379 LEU A N 1
ATOM 3065 C CA . LEU A 1 379 ? 11.525 -16.174 -7.198 1.00 74.31 379 LEU A CA 1
ATOM 3066 C C . LEU A 1 379 ? 12.382 -17.237 -7.900 1.00 74.31 379 LEU A C 1
ATOM 3068 O O . LEU A 1 379 ? 12.428 -17.251 -9.128 1.00 74.31 379 LEU A O 1
ATOM 3072 N N . LYS A 1 380 ? 13.090 -18.090 -7.143 1.00 61.59 380 LYS A N 1
ATOM 3073 C CA . LYS A 1 380 ? 13.991 -19.126 -7.680 1.00 61.59 380 LYS A CA 1
ATOM 3074 C C . LYS A 1 380 ? 13.302 -20.466 -7.927 1.00 61.59 380 LYS A C 1
ATOM 3076 O O . LYS A 1 380 ? 13.910 -21.339 -8.541 1.00 61.59 380 LYS A O 1
ATOM 3081 N N . THR A 1 381 ? 12.080 -20.644 -7.438 1.00 54.75 381 THR A N 1
ATOM 3082 C CA . THR A 1 381 ? 11.304 -21.877 -7.572 1.00 54.75 381 THR A CA 1
ATOM 3083 C C . THR A 1 381 ? 10.052 -21.609 -8.411 1.00 54.75 381 THR A C 1
ATOM 3085 O O . THR A 1 381 ? 9.363 -20.600 -8.249 1.00 54.75 381 THR A O 1
ATOM 3088 N N . ASP A 1 382 ? 9.709 -22.536 -9.309 1.00 49.78 382 ASP A N 1
ATOM 3089 C CA . ASP A 1 382 ? 8.457 -22.495 -10.088 1.00 49.78 382 ASP A CA 1
ATOM 3090 C C . ASP A 1 382 ? 7.202 -22.712 -9.218 1.00 49.78 382 ASP A C 1
ATOM 3092 O O . ASP A 1 382 ? 6.094 -22.836 -9.736 1.00 49.78 382 ASP A O 1
ATOM 3096 N N . GLN A 1 383 ? 7.342 -22.743 -7.887 1.00 39.78 383 GLN A N 1
ATOM 3097 C CA . GLN A 1 383 ? 6.205 -22.840 -6.985 1.00 39.78 383 GLN A CA 1
ATOM 3098 C C . GLN A 1 383 ? 5.361 -21.567 -7.083 1.00 39.78 383 GLN A C 1
ATOM 3100 O O . GLN A 1 383 ? 5.802 -20.431 -6.870 1.00 39.78 383 GLN A O 1
ATOM 3105 N N . ILE A 1 384 ? 4.128 -21.791 -7.511 1.00 41.81 384 ILE A N 1
ATOM 3106 C CA . ILE A 1 384 ? 3.043 -20.831 -7.544 1.00 41.81 384 ILE A CA 1
ATOM 3107 C C . ILE A 1 384 ? 2.519 -20.709 -6.104 1.00 41.81 384 ILE A C 1
ATOM 3109 O O . ILE A 1 384 ? 2.341 -21.720 -5.431 1.00 41.81 384 ILE A O 1
ATOM 3113 N N . PHE A 1 385 ? 2.253 -19.486 -5.641 1.00 43.72 385 PHE A N 1
ATOM 3114 C CA . PHE A 1 385 ? 1.771 -19.144 -4.290 1.00 43.72 385 PHE A CA 1
ATOM 3115 C C . PHE A 1 385 ? 0.357 -19.678 -3.930 1.00 43.72 385 PHE A C 1
ATOM 3117 O O . PHE A 1 385 ? -0.307 -19.101 -3.079 1.00 43.72 385 PHE A O 1
ATOM 3124 N N . TYR A 1 386 ? -0.135 -20.762 -4.543 1.00 43.50 386 TYR A N 1
ATOM 3125 C CA . TYR A 1 386 ? -1.522 -21.234 -4.361 1.00 43.50 386 TYR A CA 1
ATOM 3126 C C . TYR A 1 386 ? -1.691 -22.584 -3.660 1.00 43.50 386 TYR A C 1
ATOM 3128 O O . TYR A 1 386 ? -2.789 -23.127 -3.664 1.00 43.50 386 TYR A O 1
ATOM 3136 N N . GLU A 1 387 ? -0.665 -23.120 -3.002 1.00 33.16 387 GLU A N 1
ATOM 3137 C CA . GLU A 1 387 ? -0.812 -24.365 -2.232 1.00 33.16 387 GLU A CA 1
ATOM 3138 C C . GLU A 1 387 ? -0.291 -24.237 -0.802 1.00 33.16 387 GLU A C 1
ATOM 3140 O O . GLU A 1 387 ? 0.588 -24.988 -0.394 1.00 33.16 387 GLU A O 1
ATOM 3145 N N . LYS A 1 388 ? -0.857 -23.312 -0.020 1.00 37.53 388 LYS A N 1
ATOM 3146 C CA . LYS A 1 388 ? -1.120 -23.562 1.404 1.00 37.53 388 LYS A CA 1
ATOM 3147 C C . LYS A 1 388 ? -2.458 -22.923 1.783 1.00 37.53 388 LYS A C 1
ATOM 3149 O O . LYS A 1 388 ? -2.633 -21.720 1.651 1.00 37.53 388 LYS A O 1
ATOM 3154 N N . ASP A 1 389 ? -3.378 -23.785 2.206 1.00 36.88 389 ASP A N 1
ATOM 3155 C CA . ASP A 1 389 ? -4.591 -23.488 2.975 1.00 36.88 389 ASP A CA 1
ATOM 3156 C C . ASP A 1 389 ? -5.798 -22.860 2.254 1.00 36.88 389 ASP A C 1
ATOM 3158 O O . ASP A 1 389 ? -6.390 -21.888 2.713 1.00 36.88 389 ASP A O 1
ATOM 3162 N N . ILE A 1 390 ? -6.277 -23.526 1.195 1.00 29.53 390 ILE A N 1
ATOM 3163 C CA . ILE A 1 390 ? -7.727 -23.585 0.942 1.00 29.53 390 ILE A CA 1
ATOM 3164 C C . ILE A 1 390 ? -8.207 -24.958 1.432 1.00 29.53 390 ILE A C 1
ATOM 3166 O O . ILE A 1 390 ? -7.891 -25.963 0.789 1.00 29.53 390 ILE A O 1
ATOM 3170 N N . PRO A 1 391 ? -8.956 -25.052 2.546 1.00 28.78 391 PRO A N 1
ATOM 3171 C CA . PRO A 1 391 ? -9.644 -26.285 2.887 1.00 28.78 391 PRO A CA 1
ATOM 3172 C C . PRO A 1 391 ? -10.660 -26.576 1.781 1.00 28.78 391 PRO A C 1
ATOM 3174 O O . PRO A 1 391 ? -11.591 -25.804 1.552 1.00 28.78 391 PRO A O 1
ATOM 3177 N N . ILE A 1 392 ? -10.464 -27.681 1.065 1.00 33.47 392 ILE A N 1
ATOM 3178 C CA . ILE A 1 392 ? -11.533 -28.283 0.276 1.00 33.47 392 ILE A CA 1
ATOM 3179 C C . ILE A 1 392 ? -12.339 -29.160 1.239 1.00 33.47 392 ILE A C 1
ATOM 3181 O O . ILE A 1 392 ? -11.800 -30.130 1.777 1.00 33.47 392 ILE A O 1
ATOM 3185 N N . ASN A 1 393 ? -13.626 -28.812 1.345 1.00 32.69 393 ASN A N 1
ATOM 3186 C CA . ASN A 1 393 ? -14.718 -29.334 2.185 1.00 32.69 393 ASN A CA 1
ATOM 3187 C C . ASN A 1 393 ? -14.904 -28.691 3.558 1.00 32.69 393 ASN A C 1
ATOM 3189 O O . ASN A 1 393 ? -14.113 -28.979 4.481 1.00 32.69 393 ASN A O 1
#

Foldseek 3Di:
DVVVLLVCLVCVLVVPPCDPLLLLLLLQLCLQVLNQVLLCVQQVDGLLRLSVVLVVVLVVCVVPQKDFLQDDPVVLVQDNVSSVSSLVFQEDEPVVQVVVCVVQADDDQLRQLGDRCCLRHQWYADPDPDRRMIGRPDSVSSVSCSGVVSCVRRVPGPPNVVSSQVSQLVSLQVLLVLLLPLVQWDKDAFAWFDDPPDIDGAAGIWTDHPAAIEREHEEQDDQDSCLSHNPPPVSVLVVLLVVLVRQVVNVVSVVCQVVVRGPDHCPNHQYEYEYEYQYDDSPPDVVSVVSSLVSNQVVCVVVVHDNCSCVRHFYAYYYPVLSSLVSNVCSVQNDVRVVVQVNVDPQGRDPSVVVCCVPVVVSSVVRDPCSSVVSVVCSVPPDRPPPDDDDDD

pLDDT: mean 85.08, std 15.0, range [28.78, 98.12]

Sequence (393 aa):
MREMSRIYSQQSTWKTGKDLQTLARYLRIYSYPDLHEVLLKATGMSIKHHMLMGAAITGHLLGSYWYSPLQSFEAFGISNQMRDSFWNRVSSNVNDLREAVRKEQKYDDDWAYTFNPLMEKPFIRGLTRDPNMAVCPIPSYLLQRITEGLFFDIKNVKGFGNSYGAAFESYVKGITEQLNEGGFFTVIEGGEYKVGKDKKHGVDLILESSNTAILLECKTKKMVWGARYGYGEKSLISEIEKLAMFVVQNYKNLVDVVSGNTSWKYLGRHLYPMVVTLGDLLMMDPVIIARFETEILDKLAIEGLPPEIQSEYPYLVVSIDEYEKLIQVLDIVGFDEFFDKFKASENRGWAVTKFLHEVYSAEILNCSNDYLRQDLLDLKTDQIFYEKDIPIN